Protein 2PWY (pdb70)

Sequence (501 aa):
GPLLLKDRKGRAYLVFPKEGGVFHHHKGSVPHEALLEAGPGGVVRTHLGEELSVHRPTLEEYLLHMKRSATPTYPKDASAMVTLLDLAPGMRVLEAGTGSGGLTLFLARAVGEKGLVESYEARPHHLAQAERNVRAFWQVENVRFHLGKLEEAELEEAAYDGVALDLMEPWKVLEKAALALKPDRFLVAYLPNITQVLELVRAAEAHPFRLERVLEVGWREWEVRLPVAHPRFQQVGHTAFLVALRRWKGSGPLLLKDRKGRAYLVFPKEGGVFHHHKGSVPHEALLEAGPGGVVRTHLGEELSVHRPTLEEYLLHMKRSATPTYPKDASAMVTLLDLAPGMRVLEAGTGSGGLTLFLARAVGEKGLVESYEARPHHLAQAERNVRAFWQVENVRFHLGKLEEAELEEAAYDGVALDLMEPWKVLEKAALALKPDRFLVAYLPNITQVLELVRAAEAHPFRLERVLEVGWREWEVRLPVAHPRFQQVGHTAFLVALRRWKG

B-factor: mean 16.47, std 7.73, range [6.62, 50.6]

Organism: Thermus thermophilus (strain ATCC BAA-163 / DSM 7039 / HB27) (NCBI:txid262724)

Radius of gyration: 23.24 Å; Cα contacts (8 Å, |Δi|>4): 1157; chains: 2; bounding box: 58×72×41 Å

InterPro domains:
  IPR014816 tRNA (1-methyladenosine) methyltransferase catalytic subunit Gcd14 [PIRSF017269] (9-252)
  IPR014816 tRNA (1-methyladenosine) methyltransferase catalytic subunit Gcd14 [PS51620] (1-252)
  IPR014816 tRNA (1-methyladenosine) methyltransferase catalytic subunit Gcd14 [PTHR12133] (18-230)
  IPR029063 S-adenosyl-L-methionine-dependent methyltransferase superfamily [G3DSA:3.40.50.150] (62-255)
  IPR029063 S-adenosyl-L-methionine-dependent methyltransferase superfamily [SSF53335] (7-251)
  IPR049470 tRNA (adenine(58)-N(1))-methyltransferase catalytic subunit TRM61, C-terminal [PF08704] (61-230)

GO terms:
  GO:0008033 tRNA processing (P, IDA)
  GO:0160107 tRNA (adenine(58)-N1)-methyltransferase activity (F, IDA)

Secondary structure (DSSP, 8-state):
--EEEE-TT--EEEE---TT-EE--TT--EEHHHHHHH-TT-EEE-STT-EEEEEPPPHHHHHHHS--SSPPPPHHHHHHHHHHTT--TT-EEEEE--TTSHHHHHHHHHH-TTSEEEEEES-HHHHHHHHHHHHHH-----EEEEES-GGG----TT-EEEEEEESS-GGGGHHHHHHHEEEEEEEEEEES-HHHHHHHHHHHTTTTEEEEEEEEEEEEEEEEETTEEEE-SS------EEEEEEE----/--EEEE-TTS-EEEE---TT-EEEETTEEEEHHHHHHH-TT-EEE-TT--EEEEEPPPHHHHHHHS--SSPPPPHHHHHHHHHHTT--TT-EEEEE--TTSHHHHHHHHHHTTTSEEEEEES-HHHHHHHHHHHHHH-----EEEEES-GGG----TT-EEEEEEESS-GGGGHHHHHHHEEEEEEEEEEES-HHHHHHHHHHGGGTTEEEEEEEEEEEEEEEEETTEEEE-SS------EEEEEEEPP-

Solvent-accessible surface area: 21588 Å² total; per-residue (Å²): 103,9,12,2,0,36,12,85,100,49,41,30,70,36,10,106,38,140,165,64,3,68,18,138,22,153,64,15,62,4,68,13,56,27,0,96,144,33,11,56,8,10,73,23,200,32,119,154,77,13,70,0,29,0,13,104,2,6,2,18,24,1,2,86,75,3,146,91,44,28,91,12,4,81,7,21,0,0,6,1,0,24,15,10,0,6,6,11,47,37,39,70,0,0,1,3,18,4,12,1,0,1,6,0,2,15,0,0,27,14,1,6,101,146,9,20,0,8,0,15,13,46,148,88,115,27,15,39,6,0,36,129,7,4,149,41,46,29,99,52,178,3,26,128,33,47,108,26,111,4,66,131,8,170,27,121,121,40,19,7,14,0,0,0,0,39,47,70,83,0,46,111,4,0,136,42,0,6,69,0,1,74,37,10,37,14,0,0,1,20,0,64,78,55,94,32,0,68,91,0,15,63,27,5,142,85,44,40,10,123,57,46,54,2,0,39,7,32,25,114,36,36,61,19,62,71,137,65,38,38,36,104,182,90,63,101,75,84,18,1,18,0,0,2,0,8,38,115,110,22,187,96,10,28,0,0,44,42,107,96,54,43,20,85,32,7,105,40,140,185,78,4,94,26,62,36,87,38,13,57,4,73,12,71,39,2,116,91,17,26,80,12,1,94,18,74,9,188,132,60,32,114,6,27,3,10,69,10,8,4,20,23,0,0,68,69,4,149,101,44,36,86,12,3,71,6,22,0,0,6,1,0,25,13,6,0,0,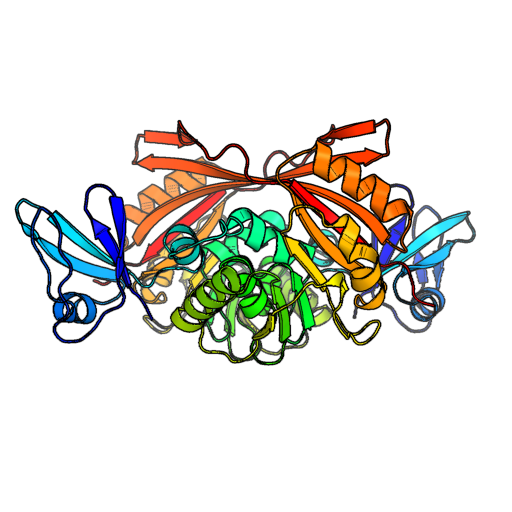4,11,46,41,15,53,0,0,1,3,19,5,12,2,0,1,7,0,2,14,0,0,31,13,0,6,80,143,10,19,0,5,0,21,13,51,147,88,74,28,14,44,12,0,40,139,8,4,153,39,43,27,107,50,109,4,21,135,35,55,112,25,109,4,64,128,5,166,22,102,127,45,23,3,16,0,0,0,0,39,48,70,78,0,47,119,3,0,69,50,0,7,72,0,1,76,55,1,8,8,0,0,0,20,0,62,80,53,96,27,0,55,87,0,13,46,31,6,136,88,44,34,10,136,43,30,48,2,0,39,9,32,27,116,35,37,65,15,62,94,83,72,39,43,33,104,190,88,63,100,78,84,18,1,18,0,0,1,0,5,42,118,41,114

Foldseek 3Di:
DWKWKAKPVGDIDIGDADQVDWADDDQDIDHSVVLVVLPAQGWDDGHDRMIIHIHDDDLQRLLVHADFDARDDHPLVLVVQLVLQVAAAQFEEEEPACGQVSSVQSNDVRHDLNYAYEHEHADVVRQVNNVVSCVSNDPRPRYDYYHRDLLPDDAAFQRGSEYEYEDAQCLSNQVVVLRHHHAFGKYKYWAQDVVNVVVNVVSCVVDQKAWDDKDFGDDFDWDDDPVDIDGDPDDPPGDTIMTMIGGHDDD/DWKWKAWPVRDIAIGDADVQDWDQDPQAIDHSVCLVVQDAQGWDAGPSGIIIGMHDDDLQRLLVHADFDANDDHPLVLVVLCVLQVAAAQFEEEEPACGQVSSVQSNDVRHDLNYAYEHEHADPVRQVNNVVSCVSNDVRPRYDYDHRDLLPDDAAFQRGSEYEYEDAACLSNQVVCLRHHHAFGKYKYWAQDVVNVVVSVVSCVVGQWDWDDKDFGDDFDWDDDPVGTGTDPDDDPGDTIMTMIGGHDD

Structure (mmCIF, N/CA/C/O backbone):
data_2PWY
#
_entry.id   2PWY
#
_cell.length_a   90.440
_cell.length_b   96.795
_cell.length_c   140.584
_cell.angle_alpha   90.000
_cell.angle_beta   90.000
_cell.angle_gamma   90.000
#
_symmetry.space_group_name_H-M   'C 2 2 21'
#
loop_
_entity.id
_entity.type
_entity.pdbx_description
1 polymer 'tRNA (adenine-N(1)-)-methyltransferase'
2 non-polymer 'SULFATE ION'
3 non-polymer S-ADENOSYL-L-HOMOCYSTEINE
4 water water
#
loop_
_atom_site.group_PDB
_atom_site.id
_atom_site.type_symbol
_atom_site.label_atom_id
_atom_site.label_alt_id
_atom_site.label_comp_id
_atom_site.label_asym_id
_atom_site.label_entity_id
_atom_site.label_seq_id
_atom_site.pdbx_PDB_ins_code
_atom_site.Cartn_x
_atom_site.Cartn_y
_atom_site.Cartn_z
_atom_site.occupancy
_atom_site.B_iso_or_equiv
_atom_site.auth_seq_id
_atom_site.auth_comp_id
_atom_site.auth_asym_id
_atom_site.auth_atom_id
_atom_site.pdbx_PDB_model_num
ATOM 1 N N . GLY A 1 8 ? -6.195 48.102 -3.366 1.00 24.13 5 GLY A N 1
ATOM 2 C CA . GLY A 1 8 ? -6.315 47.419 -4.695 1.00 23.40 5 GLY A CA 1
ATOM 3 C C . GLY A 1 8 ? -6.728 48.372 -5.807 1.00 22.69 5 GLY A C 1
ATOM 4 O O . GLY A 1 8 ? -7.757 49.031 -5.695 1.00 23.21 5 GLY A O 1
ATOM 5 N N . PRO A 1 9 ? -5.939 48.438 -6.899 1.00 21.93 6 PRO A N 1
ATOM 6 C CA . PRO A 1 9 ? -6.246 49.419 -7.942 1.00 20.78 6 PRO A CA 1
ATOM 7 C C . PRO A 1 9 ? -7.490 49.038 -8.732 1.00 19.37 6 PRO A C 1
ATOM 8 O O . PRO A 1 9 ? -7.975 47.905 -8.629 1.00 19.70 6 PRO A O 1
ATOM 12 N N . LEU A 1 10 ? -8.024 49.990 -9.487 1.00 17.34 7 LEU A N 1
ATOM 13 C CA . LEU A 1 10 ? -9.132 49.712 -10.380 1.00 15.62 7 LEU A CA 1
ATOM 14 C C . LEU A 1 10 ? -8.652 49.783 -11.816 1.00 15.23 7 LEU A C 1
ATOM 15 O O . LEU A 1 10 ? -7.658 50.434 -12.107 1.00 15.53 7 LEU A O 1
ATOM 20 N N . LEU A 1 11 ? -9.352 49.095 -12.709 1.00 14.44 8 LEU A N 1
ATOM 21 C CA . LEU A 1 11 ? -9.127 49.252 -14.137 1.00 14.28 8 LEU A CA 1
ATOM 22 C C . LEU A 1 11 ? -10.419 49.779 -14.738 1.00 14.49 8 LEU A C 1
ATOM 23 O O . LEU A 1 11 ? -11.485 49.184 -14.559 1.00 14.35 8 LEU A O 1
ATOM 28 N N . LEU A 1 12 ? -10.309 50.909 -15.421 1.00 14.46 9 LEU A N 1
ATOM 29 C CA . LEU A 1 12 ? -11.436 51.527 -16.097 1.00 14.63 9 LEU A CA 1
ATOM 30 C C . LEU A 1 12 ? -11.320 51.257 -17.589 1.00 15.25 9 LEU A C 1
ATOM 31 O O . LEU A 1 12 ? -10.217 51.284 -18.145 1.00 15.16 9 LEU A O 1
ATOM 36 N N . LYS A 1 13 ? -12.453 50.972 -18.226 1.00 15.48 10 LYS A N 1
ATOM 37 C CA . LYS A 1 13 ? -12.517 50.869 -19.685 1.00 16.58 10 LYS A CA 1
ATOM 38 C C . LYS A 1 13 ? -13.597 51.800 -20.225 1.00 16.11 10 LYS A C 1
ATOM 39 O O . LYS A 1 13 ? -14.723 51.856 -19.687 1.00 15.42 10 LYS A O 1
ATOM 45 N N . ASP A 1 14 ? -13.261 52.535 -21.282 1.00 16.26 11 ASP A N 1
ATOM 46 C CA . ASP A 1 14 ? -14.238 53.402 -21.934 1.00 17.03 11 ASP A CA 1
ATOM 47 C C . ASP A 1 14 ? -14.910 52.665 -23.097 1.00 17.79 11 ASP A C 1
ATOM 48 O O . ASP A 1 14 ? -14.600 51.494 -23.347 1.00 17.10 11 ASP A O 1
ATOM 53 N N . ARG A 1 15 ? -15.837 53.329 -23.791 1.00 18.07 12 ARG A N 1
ATOM 54 C CA . ARG A 1 15 ? -16.595 52.682 -24.864 1.00 19.62 12 ARG A CA 1
ATOM 55 C C . ARG A 1 15 ? -15.725 52.265 -26.059 1.00 20.22 12 ARG A C 1
ATOM 56 O O . ARG A 1 15 ? -16.062 51.322 -26.771 1.00 21.22 12 ARG A O 1
ATOM 58 N N . LYS A 1 16 ? -14.614 52.967 -26.267 1.00 21.07 13 LYS A N 1
ATOM 59 C CA . LYS A 1 16 ? -13.666 52.631 -27.338 1.00 21.60 13 LYS A CA 1
ATOM 60 C C . LYS A 1 16 ? -12.763 51.452 -26.961 1.00 21.95 13 LYS A C 1
ATOM 61 O O . LYS A 1 16 ? -11.998 50.959 -27.797 1.00 22.36 13 LYS A O 1
ATOM 63 N N . GLY A 1 17 ? -12.857 51.012 -25.704 1.00 21.76 14 GLY A N 1
ATOM 64 C CA . GLY A 1 17 ? -12.081 49.881 -25.187 1.00 21.45 14 GLY A CA 1
ATOM 65 C C . GLY A 1 17 ? -10.719 50.218 -24.604 1.00 21.06 14 GLY A C 1
ATOM 66 O O . GLY A 1 17 ? -9.951 49.312 -24.257 1.00 21.82 14 GLY A O 1
ATOM 67 N N . ARG A 1 18 ? -10.403 51.508 -24.505 1.00 20.52 15 ARG A N 1
ATOM 68 C CA . ARG A 1 18 ? -9.164 51.946 -23.865 1.00 19.90 15 ARG A CA 1
ATOM 69 C C . ARG A 1 18 ? -9.203 51.617 -22.369 1.00 19.74 15 ARG A C 1
ATOM 70 O O . ARG A 1 18 ? -10.226 51.815 -21.715 1.00 19.33 15 ARG A O 1
ATOM 72 N N . ALA A 1 19 ? -8.091 51.112 -21.841 1.00 19.35 16 ALA A N 1
ATOM 73 C CA . ALA A 1 19 ? -8.004 50.714 -20.430 1.00 18.88 16 ALA A CA 1
ATOM 74 C C . ALA A 1 19 ? -7.079 51.628 -19.632 1.00 19.19 16 ALA A C 1
ATOM 75 O O . ALA A 1 19 ? -6.044 52.074 -20.132 1.00 19.53 16 ALA A O 1
ATOM 77 N N . TYR A 1 20 ? -7.466 51.899 -18.389 1.00 18.52 17 TYR A N 1
ATOM 78 C CA . TYR A 1 20 ? -6.732 52.809 -17.519 1.00 18.44 17 TYR A CA 1
ATOM 79 C C . TYR A 1 20 ? -6.650 52.229 -16.125 1.00 17.76 17 TYR A C 1
ATOM 80 O O . TYR A 1 20 ? -7.669 51.865 -15.539 1.00 17.30 17 TYR A O 1
ATOM 89 N N . LEU A 1 21 ? -5.435 52.170 -15.593 1.00 17.02 18 LEU A N 1
ATOM 90 C CA . LEU A 1 21 ? -5.214 51.692 -14.245 1.00 16.98 18 LEU A CA 1
ATOM 91 C C . LEU A 1 21 ? -5.255 52.890 -13.308 1.00 16.91 18 LEU A C 1
ATOM 92 O O . LEU A 1 21 ? -4.543 53.883 -13.506 1.00 17.42 18 LEU A O 1
ATOM 97 N N . VAL A 1 22 ? -6.118 52.807 -12.306 1.00 16.71 19 VAL A N 1
ATOM 98 C CA . VAL A 1 22 ? -6.342 53.916 -11.384 1.00 16.67 19 VAL A CA 1
ATOM 99 C C . VAL A 1 22 ? -6.130 53.426 -9.958 1.00 17.11 19 VAL A C 1
ATOM 100 O O . VAL A 1 22 ? -6.634 52.371 -9.568 1.00 17.56 19 VAL A O 1
ATOM 104 N N . PHE A 1 23 ? -5.340 54.181 -9.203 1.00 17.82 20 PHE A N 1
ATOM 105 C CA . PHE A 1 23 ? -5.105 53.902 -7.796 1.00 18.37 20 PHE A CA 1
ATOM 106 C C . PHE A 1 23 ? -5.921 54.939 -7.020 1.00 18.69 20 PHE A C 1
ATOM 107 O O . PHE A 1 23 ? -5.492 56.086 -6.864 1.00 18.58 20 PHE A O 1
ATOM 115 N N . PRO A 1 24 ? -7.125 54.549 -6.573 1.00 18.86 21 PRO A N 1
ATOM 116 C CA . PRO A 1 24 ? -8.072 55.536 -6.037 1.00 19.35 21 PRO A CA 1
ATOM 117 C C . PRO A 1 24 ? -7.561 56.211 -4.774 1.00 19.29 21 PRO A C 1
ATOM 118 O O . PRO A 1 24 ? -6.872 55.588 -3.965 1.00 19.19 21 PRO A O 1
ATOM 122 N N . LYS A 1 25 ? -7.888 57.489 -4.628 1.00 19.21 22 LYS A N 1
ATOM 123 C CA . LYS A 1 25 ? -7.569 58.243 -3.421 1.00 19.45 22 LYS A CA 1
ATOM 124 C C . LYS A 1 25 ? -8.682 59.263 -3.204 1.00 18.43 22 LYS A C 1
ATOM 125 O O . LYS A 1 25 ? -9.257 59.771 -4.163 1.00 17.87 22 LYS A O 1
ATOM 131 N N . GLU A 1 26 ? -9.020 59.531 -1.950 1.00 18.54 23 GLU A N 1
ATOM 132 C CA . GLU A 1 26 ? -10.043 60.530 -1.679 1.00 17.75 23 GLU A CA 1
ATOM 133 C C . GLU A 1 26 ? -9.576 61.895 -2.170 1.00 17.45 23 GLU A C 1
ATOM 134 O O . GLU A 1 26 ? -8.438 62.302 -1.925 1.00 17.07 23 GLU A O 1
ATOM 140 N N . GLY A 1 27 ? -10.465 62.579 -2.883 1.00 17.95 24 GLY A N 1
ATOM 141 C CA . GLY A 1 27 ? -10.142 63.850 -3.503 1.00 17.40 24 GLY A CA 1
ATOM 142 C C . GLY A 1 27 ? -9.492 63.675 -4.864 1.00 17.25 24 GLY A C 1
ATOM 143 O O . GLY A 1 27 ? -9.251 64.657 -5.569 1.00 16.93 24 GLY A O 1
ATOM 144 N N . GLY A 1 28 ? -9.205 62.424 -5.227 1.00 17.20 25 GLY A N 1
ATOM 145 C CA . GLY A 1 28 ? -8.629 62.102 -6.532 1.00 16.88 25 GLY A CA 1
ATOM 146 C C . GLY A 1 28 ? -9.642 62.250 -7.652 1.00 17.09 25 GLY A C 1
ATOM 147 O O . GLY A 1 28 ? -10.845 62.085 -7.443 1.00 16.45 25 GLY A O 1
ATOM 148 N N . VAL A 1 29 ? -9.148 62.564 -8.845 1.00 16.93 26 VAL A N 1
ATOM 149 C CA . VAL A 1 29 ? -9.999 62.738 -10.017 1.00 17.38 26 VAL A CA 1
ATOM 150 C C . VAL A 1 29 ? -9.381 62.021 -11.213 1.00 17.47 26 VAL A C 1
ATOM 151 O O . VAL A 1 29 ? -8.193 62.195 -11.512 1.00 18.03 26 VAL A O 1
ATOM 155 N N . PHE A 1 30 ? -10.191 61.207 -11.884 1.00 17.74 27 PHE A N 1
ATOM 156 C CA . PHE A 1 30 ? -9.787 60.563 -13.125 1.00 18.26 27 PHE A CA 1
ATOM 157 C C . PHE A 1 30 ? -10.147 61.491 -14.264 1.00 18.95 27 PHE A C 1
ATOM 158 O O . PHE A 1 30 ? -11.307 61.865 -14.415 1.00 18.60 27 PHE A O 1
ATOM 166 N N . HIS A 1 31 ? -9.152 61.868 -15.061 1.00 20.02 28 HIS A N 1
ATOM 167 C CA . HIS A 1 31 ? -9.374 62.776 -16.180 1.00 21.14 28 HIS A CA 1
ATOM 168 C C . HIS A 1 31 ? -9.560 61.992 -17.462 1.00 21.35 28 HIS A C 1
ATOM 169 O O . HIS A 1 31 ? -8.851 61.014 -17.713 1.00 21.46 28 HIS A O 1
ATOM 176 N N . HIS A 1 32 ? -10.532 62.419 -18.264 1.00 21.84 29 HIS A N 1
ATOM 177 C CA . HIS A 1 32 ? -10.895 61.713 -19.488 1.00 22.34 29 HIS A CA 1
ATOM 178 C C . HIS A 1 32 ? -11.614 62.682 -20.414 1.00 22.81 29 HIS A C 1
ATOM 179 O O . HIS A 1 32 ? -12.349 63.554 -19.940 1.00 22.53 29 HIS A O 1
ATOM 186 N N . HIS A 1 33 ? -11.417 62.518 -21.722 1.00 23.28 30 HIS A N 1
ATOM 187 C CA . HIS A 1 33 ? -11.888 63.511 -22.701 1.00 24.33 30 HIS A CA 1
ATOM 188 C C . HIS A 1 33 ? -13.408 63.757 -22.732 1.00 24.07 30 HIS A C 1
ATOM 189 O O . HIS A 1 33 ? -13.859 64.860 -23.067 1.00 24.87 30 HIS A O 1
ATOM 196 N N . LYS A 1 34 ? -14.191 62.748 -22.372 1.00 23.33 31 LYS A N 1
ATOM 197 C CA . LYS A 1 34 ? -15.645 62.930 -22.315 1.00 22.12 31 LYS A CA 1
ATOM 198 C C . LYS A 1 34 ? -16.177 63.114 -20.891 1.00 20.88 31 LYS A C 1
ATOM 199 O O . LYS A 1 34 ? -17.355 62.889 -20.622 1.00 19.68 31 LYS A O 1
ATOM 205 N N . GLY A 1 35 ? -15.311 63.556 -19.985 1.00 20.08 32 GLY A N 1
ATOM 206 C CA . GLY A 1 35 ? -15.756 63.873 -18.636 1.00 19.57 32 GLY A CA 1
ATOM 207 C C . GLY A 1 35 ? -14.879 63.269 -17.563 1.00 19.33 32 GLY A C 1
ATOM 208 O O . GLY A 1 35 ? -14.633 62.052 -17.552 1.00 18.64 32 GLY A O 1
ATOM 209 N N . SER A 1 36 ? -14.397 64.132 -16.670 1.00 19.00 33 SER A N 1
ATOM 210 C CA . SER A 1 36 ? -13.634 63.697 -15.506 1.00 19.40 33 SER A CA 1
ATOM 211 C C . SER A 1 36 ? -14.562 63.143 -14.430 1.00 19.07 33 SER A C 1
ATOM 212 O O . SER A 1 36 ? -15.719 63.560 -14.316 1.00 19.28 33 SER A O 1
ATOM 215 N N . VAL A 1 37 ? -14.049 62.194 -13.649 1.00 18.30 34 VAL A N 1
ATOM 216 C CA . VAL A 1 37 ? -14.853 61.491 -12.655 1.00 17.79 34 VAL A CA 1
ATOM 217 C C . VAL A 1 37 ? -14.087 61.450 -11.336 1.00 17.42 34 VAL A C 1
ATOM 218 O O . VAL A 1 37 ? -12.942 60.998 -11.318 1.00 17.41 34 VAL A O 1
ATOM 222 N N . PRO A 1 38 ? -14.719 61.901 -10.228 1.00 17.08 35 PRO A N 1
ATOM 223 C CA . PRO A 1 38 ? -14.067 61.786 -8.919 1.00 16.30 35 PRO A CA 1
ATOM 224 C C . PRO A 1 38 ? -13.831 60.322 -8.580 1.00 15.58 35 PRO A C 1
ATOM 225 O O . PRO A 1 38 ? -14.662 59.463 -8.907 1.00 14.32 35 PRO A O 1
ATOM 229 N N . HIS A 1 39 ? -12.704 60.031 -7.930 1.00 14.88 36 HIS A N 1
ATOM 230 C CA . HIS A 1 39 ? -12.414 58.663 -7.520 1.00 15.16 36 HIS A CA 1
ATOM 231 C C . HIS A 1 39 ? -13.530 58.044 -6.680 1.00 14.97 36 HIS A C 1
ATOM 232 O O . HIS A 1 39 ? -13.802 56.849 -6.788 1.00 15.22 36 HIS A O 1
ATOM 239 N N . GLU A 1 40 ? -14.191 58.863 -5.866 1.00 15.02 37 GLU A N 1
ATOM 240 C CA . GLU A 1 40 ? -15.317 58.390 -5.059 1.00 15.64 37 GLU A CA 1
ATOM 241 C C . GLU A 1 40 ? -16.408 57.750 -5.920 1.00 15.02 37 GLU A C 1
ATOM 242 O O . GLU A 1 40 ? -17.001 56.745 -5.518 1.00 15.25 37 GLU A O 1
ATOM 248 N N . ALA A 1 41 ? -16.672 58.325 -7.091 1.00 14.63 38 ALA A N 1
ATOM 249 C CA . ALA A 1 41 ? -17.725 57.795 -7.976 1.00 14.67 38 ALA A CA 1
ATOM 250 C C . ALA A 1 41 ? -17.347 56.397 -8.453 1.00 14.48 38 ALA A C 1
ATOM 251 O O . ALA A 1 41 ? -18.210 55.527 -8.616 1.00 14.55 38 ALA A O 1
ATOM 253 N N . LEU A 1 42 ? -16.049 56.202 -8.684 1.00 14.27 39 LEU A N 1
ATOM 254 C CA . LEU A 1 42 ? -15.508 54.923 -9.143 1.00 15.01 39 LEU A CA 1
ATOM 255 C C . LEU A 1 42 ? -15.684 53.857 -8.086 1.00 15.65 39 LEU A C 1
ATOM 256 O O . LEU A 1 42 ? -16.134 52.748 -8.374 1.00 15.77 39 LEU A O 1
ATOM 261 N N . LEU A 1 43 ? -15.329 54.205 -6.856 1.00 16.36 40 LEU A N 1
ATOM 262 C CA . LEU A 1 43 ? -15.459 53.299 -5.729 1.00 17.15 40 LEU A CA 1
ATOM 263 C C . LEU A 1 43 ? -16.928 52.973 -5.464 1.00 17.18 40 LEU A C 1
ATOM 264 O O . LEU A 1 43 ? -17.284 51.828 -5.166 1.00 17.20 40 LEU A O 1
ATOM 269 N N . GLU A 1 44 ? -17.783 53.981 -5.602 1.00 17.00 41 GLU A N 1
ATOM 270 C CA . GLU A 1 44 ? -19.215 53.789 -5.422 1.00 17.52 41 GLU A CA 1
ATOM 271 C C . GLU A 1 44 ? -19.805 52.829 -6.458 1.00 16.83 41 GLU A C 1
ATOM 272 O O . GLU A 1 44 ? -20.608 51.958 -6.111 1.00 17.24 41 GLU A O 1
ATOM 278 N N . ALA A 1 45 ? -19.385 52.973 -7.716 1.00 15.73 42 ALA A N 1
ATOM 279 C CA . ALA A 1 45 ? -19.830 52.078 -8.785 1.00 15.01 42 ALA A CA 1
ATOM 280 C C . ALA A 1 45 ? -19.315 50.669 -8.491 1.00 14.32 42 ALA A C 1
ATOM 281 O O . ALA A 1 45 ? -20.064 49.681 -8.554 1.00 14.86 42 ALA A O 1
ATOM 283 N N . GLY A 1 46 ? -18.038 50.599 -8.128 1.00 14.08 43 GLY A N 1
ATOM 284 C CA . GLY A 1 46 ? -17.363 49.337 -7.813 1.00 13.04 43 GLY A CA 1
ATOM 285 C C . GLY A 1 46 ? -17.109 48.429 -9.008 1.00 12.44 43 GLY A C 1
ATOM 286 O O . GLY A 1 46 ? -17.630 48.659 -10.098 1.00 12.12 43 GLY A O 1
ATOM 287 N N . PRO A 1 47 ? -16.299 47.374 -8.807 1.00 12.17 44 PRO A N 1
ATOM 288 C CA . PRO A 1 47 ? -16.077 46.386 -9.867 1.00 11.72 44 PRO A CA 1
ATOM 289 C C . PRO A 1 47 ? -17.396 45.830 -10.395 1.00 11.67 44 PRO A C 1
ATOM 290 O O . PRO A 1 47 ? -18.251 45.374 -9.615 1.00 11.70 44 PRO A O 1
ATOM 294 N N . GLY A 1 48 ? -17.553 45.877 -11.714 1.00 11.06 45 GLY A N 1
ATOM 295 C CA . GLY A 1 48 ? -18.765 45.388 -12.355 1.00 10.58 45 GLY A CA 1
ATOM 296 C C . GLY A 1 48 ? -19.749 46.506 -12.631 1.00 10.80 45 GLY A C 1
ATOM 297 O O . GLY A 1 48 ? -20.719 46.314 -13.364 1.00 11.18 45 GLY A O 1
ATOM 298 N N . GLY A 1 49 ? -19.487 47.676 -12.045 1.00 10.91 46 GLY A N 1
ATOM 299 C CA . GLY A 1 49 ? -20.356 48.840 -12.197 1.00 11.37 46 GLY A CA 1
ATOM 300 C C . GLY A 1 49 ? -19.906 49.776 -13.300 1.00 12.16 46 GLY A C 1
ATOM 301 O O . GLY A 1 49 ? -18.915 49.505 -13.991 1.00 12.15 46 GLY A O 1
ATOM 302 N N . VAL A 1 50 ? -20.637 50.880 -13.471 1.00 12.27 47 VAL A N 1
ATOM 303 C CA . VAL A 1 50 ? -20.309 51.860 -14.509 1.00 13.75 47 VAL A CA 1
ATOM 304 C C . VAL A 1 50 ? -20.498 53.284 -13.999 1.00 13.89 47 VAL A C 1
ATOM 305 O O . VAL A 1 50 ? -21.258 53.518 -13.056 1.00 14.16 47 VAL A O 1
ATOM 309 N N . VAL A 1 51 ? -19.785 54.223 -14.615 1.00 14.23 48 VAL A N 1
ATOM 310 C CA . VAL A 1 51 ? -20.013 55.644 -14.400 1.00 14.30 48 VAL A CA 1
ATOM 311 C C . VAL A 1 51 ? -20.314 56.264 -15.763 1.00 14.90 48 VAL A C 1
ATOM 312 O O . VAL A 1 51 ? -19.473 56.231 -16.665 1.00 14.56 48 VAL A O 1
ATOM 316 N N . ARG A 1 52 ? -21.525 56.804 -15.915 1.00 15.07 49 ARG A N 1
ATOM 317 C CA . ARG A 1 52 ? -21.922 57.455 -17.165 1.00 16.11 49 ARG A CA 1
ATOM 318 C C . ARG A 1 52 ? -21.354 58.876 -17.213 1.00 16.10 49 ARG A C 1
ATOM 319 O O . ARG A 1 52 ? -21.504 59.650 -16.259 1.00 16.49 49 ARG A O 1
ATOM 327 N N . THR A 1 53 ? -20.703 59.225 -18.316 1.00 15.14 50 THR A N 1
ATOM 328 C CA . THR A 1 53 ? -20.222 60.601 -18.467 1.00 14.71 50 THR A CA 1
ATOM 329 C C . THR A 1 53 ? -20.915 61.287 -19.658 1.00 14.63 50 THR A C 1
ATOM 330 O O . THR A 1 53 ? -22.130 61.126 -19.829 1.00 14.50 50 THR A O 1
ATOM 334 N N . HIS A 1 54 ? -20.168 62.053 -20.456 1.00 14.09 51 HIS A N 1
ATOM 335 C CA . HIS A 1 54 ? -20.771 62.858 -21.531 1.00 14.60 51 HIS A CA 1
ATOM 336 C C . HIS A 1 54 ? -20.836 62.169 -22.882 1.00 15.38 51 HIS A C 1
ATOM 337 O O . HIS A 1 54 ? -20.048 61.257 -23.161 1.00 15.35 51 HIS A O 1
ATOM 344 N N . LEU A 1 55 ? -21.786 62.622 -23.702 1.00 16.04 52 LEU A N 1
ATOM 345 C CA . LEU A 1 55 ? -21.918 62.197 -25.102 1.00 16.69 52 LEU A CA 1
ATOM 346 C C . LEU A 1 55 ? -21.923 60.676 -25.291 1.00 17.43 52 LEU A C 1
ATOM 347 O O . LEU A 1 55 ? -21.223 60.142 -26.165 1.00 17.79 52 LEU A O 1
ATOM 352 N N . GLY A 1 56 ? -22.708 59.986 -24.461 1.00 17.36 53 GLY A N 1
ATOM 353 C CA . GLY A 1 56 ? -22.838 58.529 -24.530 1.00 18.11 53 GLY A CA 1
ATOM 354 C C . GLY A 1 56 ? -21.685 57.719 -23.953 1.00 18.17 53 GLY A C 1
ATOM 355 O O . GLY A 1 56 ? -21.730 56.478 -23.956 1.00 18.77 53 GLY A O 1
ATOM 356 N N . GLU A 1 57 ? -20.651 58.404 -23.461 1.00 18.12 54 GLU A N 1
ATOM 357 C CA . GLU A 1 57 ? -19.507 57.731 -22.848 1.00 18.02 54 GLU A CA 1
ATOM 358 C C . GLU A 1 57 ? -19.903 57.066 -21.535 1.00 18.15 54 GLU A C 1
ATOM 359 O O . GLU A 1 57 ? -20.775 57.546 -20.806 1.00 17.85 54 GLU A O 1
ATOM 365 N N . GLU A 1 58 ? -19.238 55.949 -21.254 1.00 18.42 55 GLU A N 1
ATOM 366 C CA . GLU A 1 58 ? -19.481 55.174 -20.067 1.00 18.84 55 GLU A CA 1
ATOM 367 C C . GLU A 1 58 ? -18.170 54.493 -19.705 1.00 18.28 55 GLU A C 1
ATOM 368 O O . GLU A 1 58 ? -17.551 53.824 -20.541 1.00 18.81 55 GLU A O 1
ATOM 374 N N . LEU A 1 59 ? -17.742 54.696 -18.466 1.00 17.50 56 LEU A N 1
ATOM 375 C CA . LEU A 1 59 ? -16.545 54.054 -17.948 1.00 16.69 56 LEU A CA 1
ATOM 376 C C . LEU A 1 59 ? -16.953 52.830 -17.148 1.00 16.37 56 LEU A C 1
ATOM 377 O O . LEU A 1 59 ? -17.640 52.949 -16.129 1.00 16.69 56 LEU A O 1
ATOM 382 N N . SER A 1 60 ? -16.532 51.652 -17.597 1.00 15.67 57 SER A N 1
ATOM 383 C CA . SER A 1 60 ? -16.836 50.448 -16.838 1.00 15.14 57 SER A CA 1
ATOM 384 C C . SER A 1 60 ? -15.733 50.284 -15.808 1.00 14.71 57 SER A C 1
ATOM 385 O O . SER A 1 60 ? -14.555 50.498 -16.111 1.00 14.41 57 SER A O 1
ATOM 388 N N . VAL A 1 61 ? -16.126 49.909 -14.599 1.00 13.14 58 VAL A N 1
ATOM 389 C CA . VAL A 1 61 ? -15.198 49.822 -13.483 1.00 13.43 58 VAL A CA 1
ATOM 390 C C . VAL A 1 61 ? -14.892 48.358 -13.177 1.00 12.78 58 VAL A C 1
ATOM 391 O O . VAL A 1 61 ? -15.807 47.522 -13.108 1.00 12.96 58 VAL A O 1
ATOM 395 N N . HIS A 1 62 ? -13.606 48.061 -12.995 1.00 12.98 59 HIS A N 1
ATOM 396 C CA . HIS A 1 62 ? -13.135 46.689 -12.815 1.00 12.44 59 HIS A CA 1
ATOM 397 C C . HIS A 1 62 ? -12.090 46.547 -11.710 1.00 11.81 59 HIS A C 1
ATOM 398 O O . HIS A 1 62 ? -11.303 47.466 -11.452 1.00 12.23 59 HIS A O 1
ATOM 405 N N . ARG A 1 63 ? -12.113 45.393 -11.057 1.00 11.33 60 ARG A N 1
ATOM 406 C CA . ARG A 1 63 ? -10.962 44.894 -10.329 1.00 10.64 60 ARG A CA 1
ATOM 407 C C . ARG A 1 63 ? -10.070 44.257 -11.400 1.00 10.00 60 ARG A C 1
ATOM 408 O O . ARG A 1 63 ? -10.497 43.296 -12.047 1.00 10.70 60 ARG A O 1
ATOM 416 N N . PRO A 1 64 ? -8.854 44.794 -11.618 1.00 9.33 61 PRO A N 1
ATOM 417 C CA . PRO A 1 64 ? -8.017 44.235 -12.695 1.00 8.87 61 PRO A CA 1
ATOM 418 C C . PRO A 1 64 ? -7.589 42.822 -12.342 1.00 8.55 61 PRO A C 1
ATOM 419 O O . PRO A 1 64 ? -7.224 42.559 -11.192 1.00 8.48 61 PRO A O 1
ATOM 423 N N . THR A 1 65 ? -7.692 41.919 -13.309 1.00 8.41 62 THR A N 1
ATOM 424 C CA . THR A 1 65 ? -7.089 40.607 -13.174 1.00 8.57 62 THR A CA 1
ATOM 425 C C . THR A 1 65 ? -5.563 40.768 -13.179 1.00 8.53 62 THR A C 1
ATOM 426 O O . THR A 1 65 ? -5.037 41.819 -13.582 1.00 8.58 62 THR A O 1
ATOM 430 N N . LEU A 1 66 ? -4.845 39.729 -12.748 1.00 8.34 63 LEU A N 1
ATOM 431 C CA . LEU A 1 66 ? -3.389 39.783 -12.781 1.00 8.53 63 LEU A CA 1
ATOM 432 C C . LEU A 1 66 ? -2.879 40.000 -14.219 1.00 8.54 63 LEU A C 1
ATOM 433 O O . LEU A 1 66 ? -1.934 40.757 -14.432 1.00 8.26 63 LEU A O 1
ATOM 438 N N . GLU A 1 67 ? -3.526 39.350 -15.195 1.00 8.54 64 GLU A N 1
ATOM 439 C CA . GLU A 1 67 ? -3.237 39.595 -16.607 1.00 9.71 64 GLU A CA 1
ATOM 440 C C . GLU A 1 67 ? -3.379 41.089 -16.947 1.00 9.73 64 GLU A C 1
ATOM 441 O O . GLU A 1 67 ? -2.463 41.692 -17.502 1.00 10.40 64 GLU A O 1
ATOM 447 N N . GLU A 1 68 ? -4.516 41.689 -16.595 1.00 9.63 65 GLU A N 1
ATOM 448 C CA . GLU A 1 68 ? -4.759 43.115 -16.889 1.00 9.79 65 GLU A CA 1
ATOM 449 C C . GLU A 1 68 ? -3.737 44.012 -16.205 1.00 10.12 65 GLU A C 1
ATOM 450 O O . GLU A 1 68 ? -3.243 44.971 -16.798 1.00 9.87 65 GLU A O 1
ATOM 456 N N . TYR A 1 69 ? -3.421 43.683 -14.959 1.00 10.27 66 TYR A N 1
ATOM 457 C CA . TYR A 1 69 ? -2.440 44.427 -14.193 1.00 11.40 66 TYR A CA 1
ATOM 458 C C . TYR A 1 69 ? -1.050 44.407 -14.847 1.00 11.70 66 TYR A C 1
ATOM 459 O O . TYR A 1 69 ? -0.444 45.468 -15.028 1.00 12.19 66 TYR A O 1
ATOM 468 N N . LEU A 1 70 ? -0.535 43.219 -15.180 1.00 11.86 67 LEU A N 1
ATOM 469 C CA . LEU A 1 70 ? 0.766 43.140 -15.858 1.00 12.43 67 LEU A CA 1
ATOM 470 C C . LEU A 1 70 ? 0.826 43.973 -17.126 1.00 13.05 67 LEU A C 1
ATOM 471 O O . LEU A 1 70 ? 1.849 44.588 -17.420 1.00 13.38 67 LEU A O 1
ATOM 476 N N . LEU A 1 71 ? -0.272 43.982 -17.878 1.00 13.47 68 LEU A N 1
ATOM 477 C CA . LEU A 1 71 ? -0.301 44.641 -19.174 1.00 14.03 68 LEU A CA 1
ATOM 478 C C . LEU A 1 71 ? -0.364 46.165 -19.064 1.00 14.01 68 LEU A C 1
ATOM 479 O O . LEU A 1 71 ? 0.024 46.859 -20.002 1.00 14.91 68 LEU A O 1
ATOM 484 N N . HIS A 1 72 ? -0.827 46.675 -17.921 1.00 13.93 69 HIS A N 1
ATOM 485 C CA . HIS A 1 72 ? -1.052 48.120 -17.741 1.00 13.92 69 HIS A CA 1
ATOM 486 C C . HIS A 1 72 ? -0.195 48.788 -16.655 1.00 13.52 69 HIS A C 1
ATOM 487 O O . HIS A 1 72 ? -0.057 50.018 -16.639 1.00 13.23 69 HIS A O 1
ATOM 494 N N . MET A 1 73 ? 0.404 47.995 -15.764 1.00 12.90 70 MET A N 1
ATOM 495 C CA . MET A 1 73 ? 1.245 48.553 -14.701 1.00 13.11 70 MET A CA 1
ATOM 496 C C . MET A 1 73 ? 2.484 49.275 -15.251 1.00 13.91 70 MET A C 1
ATOM 497 O O . MET A 1 73 ? 2.985 48.944 -16.334 1.00 13.81 70 MET A O 1
ATOM 502 N N . LYS A 1 74 ? 2.950 50.264 -14.493 1.00 15.12 71 LYS A N 1
ATOM 503 C CA . LYS A 1 74 ? 4.186 50.991 -14.778 1.00 16.86 71 LYS A CA 1
ATOM 504 C C . LYS A 1 74 ? 5.314 49.973 -14.852 1.00 16.79 71 LYS A C 1
ATOM 505 O O . LYS A 1 74 ? 5.307 48.974 -14.120 1.00 17.09 71 LYS A O 1
ATOM 511 N N . ARG A 1 75 ? 6.269 50.204 -15.743 1.00 17.11 72 ARG A N 1
ATOM 512 C CA . ARG A 1 75 ? 7.424 49.317 -15.824 1.00 17.47 72 ARG A CA 1
ATOM 513 C C . ARG A 1 75 ? 8.705 50.045 -16.185 1.00 17.88 72 ARG A C 1
ATOM 514 O O . ARG A 1 75 ? 8.665 51.132 -16.767 1.00 18.04 72 ARG A O 1
ATOM 522 N N . SER A 1 76 ? 9.840 49.446 -15.839 1.00 18.05 73 SER A N 1
ATOM 523 C CA . SER A 1 76 ? 11.092 49.811 -16.495 1.00 18.81 73 SER A CA 1
ATOM 524 C C . SER A 1 76 ? 11.412 48.649 -17.427 1.00 18.50 73 SER A C 1
ATOM 525 O O . SER A 1 76 ? 11.192 48.741 -18.641 1.00 18.49 73 SER A O 1
ATOM 528 N N . ALA A 1 77 ? 11.864 47.536 -16.850 1.00 18.02 74 ALA A N 1
ATOM 529 C CA . ALA A 1 77 ? 12.000 46.287 -17.593 1.00 17.47 74 ALA A CA 1
ATOM 530 C C . ALA A 1 77 ? 10.627 45.775 -18.045 1.00 16.93 74 ALA A C 1
ATOM 531 O O . ALA A 1 77 ? 9.677 45.762 -17.269 1.00 16.16 74 ALA A O 1
ATOM 533 N N . THR A 1 78 ? 10.515 45.376 -19.309 1.00 16.73 75 THR A N 1
ATOM 534 C CA . THR A 1 78 ? 9.261 44.805 -19.797 1.00 16.56 75 THR A CA 1
ATOM 535 C C . THR A 1 78 ? 8.932 43.488 -19.055 1.00 16.09 75 THR A C 1
ATOM 536 O O . THR A 1 78 ? 9.772 42.576 -18.985 1.00 16.18 75 THR A O 1
ATOM 540 N N . PRO A 1 79 ? 7.716 43.395 -18.481 1.00 15.41 76 PRO A N 1
ATOM 541 C CA . PRO A 1 79 ? 7.405 42.170 -17.747 1.00 14.53 76 PRO A CA 1
ATOM 542 C C . PRO A 1 79 ? 7.175 40.990 -18.675 1.00 13.90 76 PRO A C 1
ATOM 543 O O . PRO A 1 79 ? 6.854 41.171 -19.853 1.00 12.98 76 PRO A O 1
ATOM 547 N N . THR A 1 80 ? 7.344 39.790 -18.128 1.00 13.43 77 THR A N 1
ATOM 548 C CA . THR A 1 80 ? 6.940 38.556 -18.792 1.00 13.20 77 THR A CA 1
ATOM 549 C C . THR A 1 80 ? 5.475 38.678 -19.216 1.00 13.50 77 THR A C 1
ATOM 550 O O . THR A 1 80 ? 4.641 39.151 -18.439 1.00 13.68 77 THR A O 1
ATOM 554 N N . TYR A 1 81 ? 5.146 38.269 -20.441 1.00 13.19 78 TYR A N 1
ATOM 555 C CA . TYR A 1 81 ? 3.743 38.320 -20.845 1.00 12.53 78 TYR A CA 1
ATOM 556 C C . TYR A 1 81 ? 2.919 37.302 -20.061 1.00 11.23 78 TYR A C 1
ATOM 557 O O . TYR A 1 81 ? 3.412 36.229 -19.728 1.00 10.37 78 TYR A O 1
ATOM 566 N N . PRO A 1 82 ? 1.656 37.640 -19.753 1.00 10.67 79 PRO A N 1
ATOM 567 C CA . PRO A 1 82 ? 0.771 36.727 -19.024 1.00 10.15 79 PRO A CA 1
ATOM 568 C C . PRO A 1 82 ? 0.682 35.296 -19.573 1.00 10.13 79 PRO A C 1
ATOM 569 O O . PRO A 1 82 ? 0.726 34.362 -18.796 1.00 9.19 79 PRO A O 1
ATOM 573 N N . LYS A 1 83 ? 0.599 35.107 -20.888 1.00 8.80 80 LYS A N 1
ATOM 574 C CA . LYS A 1 83 ? 0.507 33.745 -21.427 1.00 9.03 80 LYS A CA 1
ATOM 575 C C . LYS A 1 83 ? 1.743 32.917 -21.046 1.00 8.75 80 LYS A C 1
ATOM 576 O O . LYS A 1 83 ? 1.671 31.701 -20.806 1.00 9.62 80 LYS A O 1
ATOM 582 N N . ASP A 1 84 ? 2.886 33.591 -21.013 1.00 8.39 81 ASP A N 1
ATOM 583 C CA . ASP A 1 84 ? 4.156 32.931 -20.727 1.00 9.14 81 ASP A CA 1
ATOM 584 C C . ASP A 1 84 ? 4.345 32.693 -19.238 1.00 8.94 81 ASP A C 1
ATOM 585 O O . ASP A 1 84 ? 4.829 31.634 -18.842 1.00 9.11 81 ASP A O 1
ATOM 590 N N . ALA A 1 85 ? 3.967 33.668 -18.416 1.00 8.86 82 ALA A N 1
ATOM 591 C CA . ALA A 1 85 ? 4.096 33.535 -16.956 1.00 9.38 82 ALA A CA 1
ATOM 592 C C . ALA A 1 85 ? 3.189 32.402 -16.459 1.00 9.17 82 ALA A C 1
ATOM 593 O O . ALA A 1 85 ? 3.599 31.575 -15.643 1.00 9.49 82 ALA A O 1
ATOM 595 N N . SER A 1 86 ? 1.974 32.357 -16.993 1.00 9.40 83 SER A N 1
ATOM 596 C CA . SER A 1 86 ? 1.027 31.274 -16.741 1.00 10.62 83 SER A CA 1
ATOM 597 C C . SER A 1 86 ? 1.633 29.899 -17.065 1.00 10.09 83 SER A C 1
ATOM 598 O O . SER A 1 86 ? 1.579 28.966 -16.241 1.00 10.34 83 SER A O 1
ATOM 601 N N . ALA A 1 87 ? 2.216 29.768 -18.258 1.00 9.04 84 ALA A N 1
ATOM 602 C CA . ALA A 1 87 ? 2.855 28.516 -18.672 1.00 8.74 84 ALA A CA 1
ATOM 603 C C . ALA A 1 87 ? 4.058 28.182 -17.800 1.00 9.17 84 ALA A C 1
ATOM 604 O O . ALA A 1 87 ? 4.264 27.015 -17.443 1.00 9.18 84 ALA A O 1
ATOM 606 N N . MET A 1 88 ? 4.846 29.197 -17.447 1.00 8.64 85 MET A N 1
ATOM 607 C CA . MET A 1 88 ? 6.038 28.949 -16.622 1.00 8.78 85 MET A CA 1
ATOM 608 C C . MET A 1 88 ? 5.693 28.349 -15.266 1.00 9.17 85 MET A C 1
ATOM 609 O O . MET A 1 88 ? 6.382 27.449 -14.794 1.00 9.07 85 MET A O 1
ATOM 614 N N . VAL A 1 89 ? 4.614 28.826 -14.651 1.00 8.98 86 VAL A N 1
ATOM 615 C CA . VAL A 1 89 ? 4.190 28.278 -13.365 1.00 9.67 86 VAL A CA 1
ATOM 616 C C . VAL A 1 89 ? 3.828 26.795 -13.481 1.00 9.67 86 VAL A C 1
ATOM 617 O O . VAL A 1 89 ? 4.165 25.996 -12.600 1.00 10.63 86 VAL A O 1
ATOM 621 N N . THR A 1 90 ? 3.166 26.427 -14.576 1.00 9.19 87 THR A N 1
ATOM 622 C CA . THR A 1 90 ? 2.803 25.032 -14.813 1.00 8.96 87 THR A CA 1
ATOM 623 C C . THR A 1 90 ? 4.035 24.185 -15.141 1.00 8.88 87 THR A C 1
ATOM 624 O O . THR A 1 90 ? 4.181 23.067 -14.648 1.00 8.87 87 THR A O 1
ATOM 628 N N . LEU A 1 91 ? 4.921 24.711 -15.982 1.00 8.62 88 LEU A N 1
ATOM 629 C CA . LEU A 1 91 ? 6.144 23.979 -16.327 1.00 9.01 88 LEU A CA 1
ATOM 630 C C . LEU A 1 91 ? 7.067 23.782 -15.120 1.00 8.84 88 LEU A C 1
ATOM 631 O O . LEU A 1 91 ? 7.754 22.767 -15.016 1.00 9.62 88 LEU A O 1
ATOM 636 N N . LEU A 1 92 ? 7.066 24.757 -14.220 1.00 8.43 89 LEU A N 1
ATOM 637 C CA . LEU A 1 92 ? 7.787 24.678 -12.947 1.00 8.77 89 LEU A CA 1
ATOM 638 C C . LEU A 1 92 ? 7.080 23.789 -11.918 1.00 9.46 89 LEU A C 1
ATOM 639 O O . LEU A 1 92 ? 7.657 23.457 -10.865 1.00 9.77 89 LEU A O 1
ATOM 644 N N . ASP A 1 93 ? 5.851 23.396 -12.240 1.00 8.60 90 ASP A N 1
ATOM 645 C CA . ASP A 1 93 ? 5.044 22.512 -11.394 1.00 9.02 90 ASP A CA 1
ATOM 646 C C . ASP A 1 93 ? 4.948 23.058 -9.956 1.00 9.49 90 ASP A C 1
ATOM 647 O O . ASP A 1 93 ? 5.194 22.349 -8.980 1.00 9.90 90 ASP A O 1
ATOM 652 N N . LEU A 1 94 ? 4.609 24.341 -9.842 1.00 9.54 91 LEU A N 1
ATOM 653 C CA . LEU A 1 94 ? 4.552 24.997 -8.534 1.00 10.14 91 LEU A CA 1
ATOM 654 C C . LEU A 1 94 ? 3.225 24.763 -7.838 1.00 10.85 91 LEU A C 1
ATOM 655 O O . LEU A 1 94 ? 2.158 24.933 -8.437 1.00 12.24 91 LEU A O 1
ATOM 660 N N . ALA A 1 95 ? 3.314 24.384 -6.569 1.00 10.90 92 ALA A N 1
ATOM 661 C CA . ALA A 1 95 ? 2.160 24.116 -5.729 1.00 10.69 92 ALA A CA 1
ATOM 662 C C . ALA A 1 95 ? 2.320 24.912 -4.434 1.00 10.22 92 ALA A C 1
ATOM 663 O O . ALA A 1 95 ? 3.421 25.384 -4.130 1.00 9.77 92 ALA A O 1
ATOM 665 N N . PRO A 1 96 ? 1.219 25.094 -3.677 1.00 10.35 93 PRO A N 1
ATOM 666 C CA . PRO A 1 96 ? 1.342 25.844 -2.428 1.00 9.96 93 PRO A CA 1
ATOM 667 C C . PRO A 1 96 ? 2.418 25.291 -1.501 1.00 10.20 93 PRO A C 1
ATOM 668 O O . PRO A 1 96 ? 2.536 24.074 -1.340 1.00 10.34 93 PRO A O 1
ATOM 672 N N . GLY A 1 97 ? 3.178 26.198 -0.900 1.00 10.03 94 GLY A N 1
ATOM 673 C CA . GLY A 1 97 ? 4.180 25.834 0.096 1.00 10.41 94 GLY A CA 1
ATOM 674 C C . GLY A 1 97 ? 5.569 25.703 -0.483 1.00 10.93 94 GLY A C 1
ATOM 675 O O . GLY A 1 97 ? 6.554 25.595 0.266 1.00 11.76 94 GLY A O 1
ATOM 676 N N . MET A 1 98 ? 5.666 25.696 -1.815 1.00 10.20 95 MET A N 1
ATOM 677 C CA . MET A 1 98 ? 6.963 25.532 -2.465 1.00 10.32 95 MET A CA 1
ATOM 678 C C . MET A 1 98 ? 7.828 26.788 -2.381 1.00 9.94 95 MET A C 1
ATOM 679 O O . MET A 1 98 ? 7.319 27.884 -2.131 1.00 9.92 95 MET A O 1
ATOM 684 N N . ARG A 1 99 ? 9.124 26.606 -2.629 1.00 9.71 96 ARG A N 1
ATOM 685 C CA . ARG A 1 99 ? 10.100 27.694 -2.595 1.00 9.55 96 ARG A CA 1
ATOM 686 C C . ARG A 1 99 ? 10.697 27.814 -3.991 1.00 9.62 96 ARG A C 1
ATOM 687 O O . ARG A 1 99 ? 11.279 26.855 -4.502 1.00 10.48 96 ARG A O 1
ATOM 695 N N . VAL A 1 100 ? 10.524 28.980 -4.605 1.00 9.05 97 VAL A N 1
ATOM 696 C CA . VAL A 1 100 ? 10.973 29.187 -5.979 1.00 8.46 97 VAL A CA 1
ATOM 697 C C . VAL A 1 100 ? 11.987 30.324 -6.059 1.00 8.62 97 VAL A C 1
ATOM 698 O O . VAL A 1 100 ? 11.792 31.383 -5.466 1.00 8.05 97 VAL A O 1
ATOM 702 N N . LEU A 1 101 ? 13.062 30.075 -6.801 1.00 8.43 98 LEU A N 1
ATOM 703 C CA . LEU A 1 101 ? 14.112 31.064 -7.018 1.00 8.80 98 LEU A CA 1
ATOM 704 C C . LEU A 1 101 ? 13.819 31.799 -8.322 1.00 9.27 98 LEU A C 1
ATOM 705 O O . LEU A 1 101 ? 13.495 31.167 -9.334 1.00 10.45 98 LEU A O 1
ATOM 710 N N . GLU A 1 102 ? 13.952 33.125 -8.298 1.00 9.13 99 GLU A N 1
ATOM 711 C CA . GLU A 1 102 ? 13.693 33.937 -9.481 1.00 8.43 99 GLU A CA 1
ATOM 712 C C . GLU A 1 102 ? 14.787 34.954 -9.749 1.00 8.46 99 GLU A C 1
ATOM 713 O O . GLU A 1 102 ? 15.259 35.618 -8.829 1.00 8.36 99 GLU A O 1
ATOM 719 N N . ALA A 1 103 ? 15.167 35.090 -11.016 1.00 8.80 100 ALA A N 1
ATOM 720 C CA . ALA A 1 103 ? 15.937 36.263 -11.464 1.00 9.11 100 ALA A CA 1
ATOM 721 C C . ALA A 1 103 ? 15.667 36.506 -12.957 1.00 9.62 100 ALA A C 1
ATOM 722 O O . ALA A 1 103 ? 15.468 35.543 -13.696 1.00 10.02 100 ALA A O 1
ATOM 724 N N . GLY A 1 104 ? 15.613 37.770 -13.406 1.00 10.15 101 GLY A N 1
ATOM 725 C CA . GLY A 1 104 ? 15.649 38.955 -12.534 1.00 9.96 101 GLY A CA 1
ATOM 726 C C . GLY A 1 104 ? 14.245 39.432 -12.185 1.00 9.73 101 GL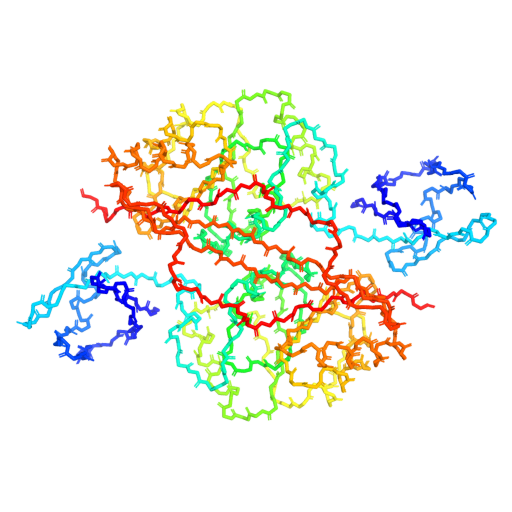Y A C 1
ATOM 727 O O . GLY A 1 104 ? 13.315 39.244 -12.975 1.00 9.90 101 GLY A O 1
ATOM 728 N N . THR A 1 105 ? 14.075 40.035 -11.005 1.00 9.43 102 THR A N 1
ATOM 729 C CA . THR A 1 105 ? 12.752 40.535 -10.593 1.00 9.79 102 THR A CA 1
ATOM 730 C C . THR A 1 105 ? 12.115 41.402 -11.685 1.00 9.70 102 THR A C 1
ATOM 731 O O . THR A 1 105 ? 10.913 41.292 -11.956 1.00 9.46 102 THR A O 1
ATOM 735 N N . GLY A 1 106 ? 12.929 42.253 -12.314 1.00 9.71 103 GLY A N 1
ATOM 736 C CA . GLY A 1 106 ? 12.480 43.083 -13.427 1.00 10.47 103 GLY A CA 1
ATOM 737 C C . GLY A 1 106 ? 11.478 44.122 -12.973 1.00 10.85 103 GLY A C 1
ATOM 738 O O . GLY A 1 106 ? 11.844 45.052 -12.256 1.00 11.85 103 GLY A O 1
ATOM 739 N N . SER A 1 107 ? 10.218 43.961 -13.402 1.00 10.73 104 SER A N 1
ATOM 740 C CA . SER A 1 107 ? 9.118 44.842 -12.978 1.00 11.18 104 SER A CA 1
ATOM 741 C C . SER A 1 107 ? 8.093 44.119 -12.102 1.00 10.15 104 SER A C 1
ATOM 742 O O . SER A 1 107 ? 7.050 44.672 -11.776 1.00 10.86 104 SER A O 1
ATOM 745 N N . GLY A 1 108 ? 8.408 42.876 -11.731 1.00 9.67 105 GLY A N 1
ATOM 746 C CA . GLY A 1 108 ? 7.572 42.106 -10.809 1.00 8.65 105 GLY A CA 1
ATOM 747 C C . GLY A 1 108 ? 6.391 41.366 -11.415 1.00 8.15 105 GLY A C 1
ATOM 748 O O . GLY A 1 108 ? 5.564 40.820 -10.683 1.00 8.30 105 GLY A O 1
ATOM 749 N N . GLY A 1 109 ? 6.315 41.312 -12.742 1.00 7.44 106 GLY A N 1
ATOM 750 C CA . GLY A 1 109 ? 5.188 40.635 -13.392 1.00 7.60 106 GLY A CA 1
ATOM 751 C C . GLY A 1 109 ? 5.209 39.144 -13.119 1.00 7.64 106 GLY A C 1
ATOM 752 O O . GLY A 1 109 ? 4.253 38.593 -12.572 1.00 7.69 106 GLY A O 1
ATOM 753 N N . LEU A 1 110 ? 6.302 38.487 -13.500 1.00 7.19 107 LEU A N 1
ATOM 754 C CA . LEU A 1 110 ? 6.449 37.053 -13.215 1.00 7.35 107 LEU A CA 1
ATOM 755 C C . LEU A 1 110 ? 6.429 36.807 -11.696 1.00 7.52 107 LEU A C 1
ATOM 756 O O . LEU A 1 110 ? 5.846 35.830 -11.227 1.00 6.62 107 LEU A O 1
ATOM 761 N N . THR A 1 111 ? 7.038 37.716 -10.931 1.00 7.70 108 THR A N 1
ATOM 762 C CA . THR A 1 111 ? 7.034 37.617 -9.468 1.00 7.97 108 THR A CA 1
ATOM 763 C C . THR A 1 111 ? 5.621 37.409 -8.923 1.00 7.80 108 THR A C 1
ATOM 764 O O . THR A 1 111 ? 5.402 36.555 -8.062 1.00 7.10 108 THR A O 1
ATOM 768 N N . LEU A 1 112 ? 4.665 38.181 -9.440 1.00 7.43 109 LEU A N 1
ATOM 769 C CA . LEU A 1 112 ? 3.282 38.062 -8.994 1.00 7.55 109 LEU A CA 1
ATOM 770 C C . LEU A 1 112 ? 2.674 36.693 -9.301 1.00 7.63 109 LEU A C 1
ATOM 771 O O . LEU A 1 112 ? 1.996 36.107 -8.446 1.00 7.49 109 LEU A O 1
ATOM 776 N N . PHE A 1 113 ? 2.944 36.171 -10.498 1.00 7.31 110 PHE A N 1
ATOM 777 C CA . PHE A 1 113 ? 2.470 34.835 -10.880 1.00 7.47 110 PHE A CA 1
ATOM 778 C C . PHE A 1 113 ? 3.068 33.770 -9.953 1.00 7.47 110 PHE A C 1
ATOM 779 O O . PHE A 1 113 ? 2.359 32.889 -9.434 1.00 8.08 110 PHE A O 1
ATOM 787 N N . LEU A 1 114 ? 4.373 33.872 -9.722 1.00 7.70 111 LEU A N 1
ATOM 788 C CA . LEU A 1 114 ? 5.078 32.943 -8.823 1.00 7.91 111 LEU A CA 1
ATOM 789 C C . LEU A 1 114 ? 4.526 32.995 -7.386 1.00 8.41 111 LEU A C 1
ATOM 790 O O . LEU A 1 114 ? 4.331 31.958 -6.728 1.00 7.94 111 LEU A O 1
ATOM 795 N N . ALA A 1 115 ? 4.256 34.210 -6.916 1.00 8.51 112 ALA A N 1
ATOM 796 C CA . ALA A 1 115 ? 3.773 34.438 -5.550 1.00 9.63 112 ALA A CA 1
ATOM 797 C C . ALA A 1 115 ? 2.373 33.856 -5.320 1.00 9.45 112 ALA A C 1
ATOM 798 O O . ALA A 1 115 ? 2.113 33.283 -4.275 1.00 9.58 112 ALA A O 1
ATOM 800 N N . ARG A 1 116 ? 1.480 33.988 -6.303 1.00 9.32 113 ARG A N 1
ATOM 801 C CA . ARG A 1 116 ? 0.175 33.311 -6.241 1.00 10.27 113 ARG A CA 1
ATOM 802 C C . ARG A 1 116 ? 0.322 31.814 -6.161 1.00 10.66 113 ARG A C 1
ATOM 803 O O . ARG A 1 116 ? -0.400 31.160 -5.394 1.00 10.59 113 ARG A O 1
ATOM 811 N N . ALA A 1 117 ? 1.220 31.265 -6.987 1.00 9.74 114 ALA A N 1
ATOM 812 C CA . ALA A 1 117 ? 1.385 29.820 -7.092 1.00 10.66 114 ALA A CA 1
ATOM 813 C C . ALA A 1 117 ? 1.879 29.167 -5.807 1.00 10.76 114 ALA A C 1
ATOM 814 O O . ALA A 1 117 ? 1.408 28.100 -5.441 1.00 11.24 114 ALA A O 1
ATOM 816 N N . VAL A 1 118 ? 2.799 29.812 -5.102 1.00 10.50 115 VAL A N 1
ATOM 817 C CA . VAL A 1 118 ? 3.379 29.169 -3.914 1.00 10.50 115 VAL A CA 1
ATOM 818 C C . VAL A 1 118 ? 2.633 29.555 -2.643 1.00 11.14 115 VAL A C 1
ATOM 819 O O . VAL A 1 118 ? 2.718 28.861 -1.631 1.00 11.07 115 VAL A O 1
ATOM 823 N N . GLY A 1 119 ? 1.915 30.679 -2.700 1.00 11.62 116 GLY A N 1
ATOM 824 C CA . GLY A 1 119 ? 1.037 31.112 -1.603 1.00 12.92 116 GLY A CA 1
ATOM 825 C C . GLY A 1 119 ? 1.720 31.517 -0.309 1.00 13.76 116 GLY A C 1
ATOM 826 O O . GLY A 1 119 ? 2.944 31.544 -0.221 1.00 13.69 116 GLY A O 1
ATOM 827 N N . GLU A 1 120 ? 0.915 31.820 0.710 1.00 14.89 117 GLU A N 1
ATOM 828 C CA . GLU A 1 120 ? 1.435 32.439 1.941 1.00 16.76 117 GLU A CA 1
ATOM 829 C C . GLU A 1 120 ? 2.438 31.600 2.723 1.00 15.91 117 GLU A C 1
ATOM 830 O O . GLU A 1 120 ? 3.239 32.133 3.499 1.00 16.52 117 GLU A O 1
ATOM 836 N N . LYS A 1 121 ? 2.386 30.285 2.539 1.00 15.08 118 LYS A N 1
ATOM 837 C CA . LYS A 1 121 ? 3.329 29.400 3.217 1.00 14.75 118 LYS A CA 1
ATOM 838 C C . LYS A 1 121 ? 4.528 29.063 2.341 1.00 13.67 118 LYS A C 1
ATOM 839 O O . LYS A 1 121 ? 5.488 28.435 2.797 1.00 13.91 118 LYS A O 1
ATOM 845 N N . GLY A 1 122 ? 4.476 29.510 1.090 1.00 12.76 119 GLY A N 1
ATOM 846 C CA . GLY A 1 122 ? 5.591 29.343 0.165 1.00 11.70 119 GLY A CA 1
ATOM 847 C C . GLY A 1 122 ? 6.536 30.531 0.179 1.00 11.35 119 GLY A C 1
ATOM 848 O O . GLY A 1 122 ? 6.436 31.421 1.041 1.00 11.79 119 GLY A O 1
ATOM 849 N N . LEU A 1 123 ? 7.462 30.547 -0.771 1.00 10.54 120 LEU A N 1
ATOM 850 C CA . LEU A 1 123 ? 8.445 31.615 -0.852 1.00 11.39 120 LEU A CA 1
ATOM 851 C C . LEU A 1 123 ? 8.873 31.843 -2.285 1.00 10.22 120 LEU A C 1
ATOM 852 O O . LEU A 1 123 ? 9.172 30.891 -3.009 1.00 10.79 120 LEU A O 1
ATOM 857 N N . VAL A 1 124 ? 8.905 33.113 -2.681 1.00 9.64 121 VAL A N 1
ATOM 858 C CA . VAL A 1 124 ? 9.561 33.526 -3.920 1.00 9.21 121 VAL A CA 1
ATOM 859 C C . VAL A 1 124 ? 10.837 34.263 -3.476 1.00 10.07 121 VAL A C 1
ATOM 860 O O . VAL A 1 124 ? 10.777 35.305 -2.824 1.00 10.26 121 VAL A O 1
ATOM 864 N N . GLU A 1 125 ? 11.990 33.680 -3.791 1.00 9.00 122 GLU A N 1
ATOM 865 C CA . GLU A 1 125 ? 13.283 34.272 -3.479 1.00 10.10 122 GLU A CA 1
ATOM 866 C C . GLU A 1 125 ? 13.751 34.953 -4.755 1.00 10.03 122 GLU A C 1
ATOM 867 O O . GLU A 1 125 ? 14.239 34.289 -5.662 1.00 8.93 122 GLU A O 1
ATOM 873 N N . SER A 1 126 ? 13.603 36.273 -4.830 1.00 9.97 123 SER A N 1
ATOM 874 C CA . SER A 1 126 ? 13.767 36.974 -6.095 1.00 10.29 123 SER A CA 1
ATOM 875 C C . SER A 1 126 ? 14.982 37.893 -6.105 1.00 10.93 123 SER A C 1
ATOM 876 O O . SER A 1 126 ? 15.191 38.658 -5.158 1.00 11.61 123 SER A O 1
ATOM 879 N N . TYR A 1 127 ? 15.778 37.820 -7.170 1.00 10.46 124 TYR A N 1
ATOM 880 C CA . TYR A 1 127 ? 17.017 38.619 -7.274 1.00 11.01 124 TYR A CA 1
ATOM 881 C C . TYR A 1 127 ? 16.945 39.597 -8.417 1.00 11.06 124 TYR A C 1
ATOM 882 O O . TYR A 1 127 ? 16.490 39.252 -9.505 1.00 11.50 124 TYR A O 1
ATOM 891 N N . GLU A 1 128 ? 17.416 40.818 -8.176 1.00 11.28 125 GLU A N 1
ATOM 892 C CA . GLU A 1 128 ? 17.473 41.832 -9.224 1.00 11.41 125 GLU A CA 1
ATOM 893 C C . GLU A 1 128 ? 18.737 42.674 -9.066 1.00 11.75 125 GLU A C 1
ATOM 894 O O . GLU A 1 128 ? 18.961 43.242 -8.003 1.00 11.54 125 GLU A O 1
ATOM 900 N N . ALA A 1 129 ? 19.535 42.752 -10.135 1.00 11.85 126 ALA A N 1
ATOM 901 C CA . ALA A 1 129 ? 20.835 43.454 -10.123 1.00 13.08 126 ALA A CA 1
ATOM 902 C C . ALA A 1 129 ? 20.721 44.974 -10.151 1.00 13.93 126 ALA A C 1
ATOM 903 O O . ALA A 1 129 ? 21.602 45.679 -9.640 1.00 14.33 126 ALA A O 1
ATOM 905 N N . ARG A 1 130 ? 19.653 45.479 -10.758 1.00 14.63 127 ARG A N 1
ATOM 906 C CA . ARG A 1 130 ? 19.519 46.920 -10.987 1.00 15.57 127 ARG A CA 1
ATOM 907 C C . ARG A 1 130 ? 18.570 47.576 -9.979 1.00 15.97 127 ARG A C 1
ATOM 908 O O . ARG A 1 130 ? 17.385 47.243 -9.942 1.00 15.03 127 ARG A O 1
ATOM 916 N N . PRO A 1 131 ? 19.088 48.517 -9.157 1.00 16.12 128 PRO A N 1
ATOM 917 C CA . PRO A 1 131 ? 18.295 49.102 -8.061 1.00 16.31 128 PRO A CA 1
ATOM 918 C C . PRO A 1 131 ? 17.007 49.801 -8.502 1.00 16.26 128 PRO A C 1
ATOM 919 O O . PRO A 1 131 ? 15.980 49.674 -7.827 1.00 16.36 128 PRO A O 1
ATOM 923 N N . HIS A 1 132 ? 17.045 50.532 -9.611 1.00 16.29 129 HIS A N 1
ATOM 924 C CA . HIS A 1 132 ? 15.842 51.235 -10.044 1.00 16.82 129 HIS A CA 1
ATOM 925 C C . HIS A 1 132 ? 14.782 50.231 -10.505 1.00 16.21 129 HIS A C 1
ATOM 926 O O . HIS A 1 132 ? 13.589 50.402 -10.222 1.00 16.45 129 HIS A O 1
ATOM 933 N N . HIS A 1 133 ? 15.229 49.183 -11.195 1.00 15.45 130 HIS A N 1
ATOM 934 C CA . HIS A 1 133 ? 14.340 48.099 -11.594 1.00 14.72 130 HIS A CA 1
ATOM 935 C C . HIS A 1 133 ? 13.696 47.469 -10.360 1.00 14.11 130 HIS A C 1
ATOM 936 O O . HIS A 1 133 ? 12.476 47.301 -10.307 1.00 13.23 130 HIS A O 1
ATOM 943 N N . LEU A 1 134 ? 14.514 47.138 -9.366 1.00 13.84 131 LEU A N 1
ATOM 944 C CA . LEU A 1 134 ? 14.011 46.508 -8.147 1.00 13.73 131 LEU A CA 1
ATOM 945 C C . LEU A 1 134 ? 13.005 47.390 -7.400 1.00 13.73 131 LEU A C 1
ATOM 946 O O . LEU A 1 134 ? 11.965 46.911 -6.967 1.00 13.60 131 LEU A O 1
ATOM 951 N N . ALA A 1 135 ? 13.303 48.683 -7.274 1.00 13.66 132 ALA A N 1
ATOM 952 C CA . ALA A 1 135 ? 12.366 49.603 -6.631 1.00 13.58 132 ALA A CA 1
ATOM 953 C C . ALA A 1 135 ? 10.989 49.609 -7.306 1.00 13.54 132 ALA A C 1
ATOM 954 O O . ALA A 1 135 ? 9.968 49.524 -6.618 1.00 13.46 132 ALA A O 1
ATOM 956 N N . GLN A 1 136 ? 10.961 49.670 -8.641 1.00 13.33 133 GLN A N 1
ATOM 957 C CA . GLN A 1 136 ? 9.693 49.653 -9.383 1.00 13.73 133 GLN A CA 1
ATOM 958 C C . GLN A 1 136 ? 8.987 48.307 -9.211 1.00 12.97 133 GLN A C 1
ATOM 959 O O . GLN A 1 136 ? 7.767 48.258 -9.007 1.00 12.70 133 GLN A O 1
ATOM 965 N N . ALA A 1 137 ? 9.761 47.223 -9.274 1.00 12.22 134 ALA A N 1
ATOM 966 C CA . ALA A 1 137 ? 9.194 45.877 -9.120 1.00 11.55 134 ALA A CA 1
ATOM 967 C C . ALA A 1 137 ? 8.524 45.745 -7.759 1.00 11.37 134 ALA A C 1
ATOM 968 O O . ALA A 1 137 ? 7.400 45.260 -7.659 1.00 11.46 134 ALA A O 1
ATOM 970 N N . GLU A 1 138 ? 9.214 46.192 -6.714 1.00 11.57 135 GLU A N 1
ATOM 971 C CA . GLU A 1 138 ? 8.648 46.148 -5.369 1.00 12.18 135 GLU A CA 1
ATOM 972 C C . GLU A 1 138 ? 7.353 46.956 -5.286 1.00 12.12 135 GLU A C 1
ATOM 973 O O . GLU A 1 138 ? 6.376 46.467 -4.730 1.00 11.70 135 GLU A O 1
ATOM 979 N N . ARG A 1 139 ? 7.325 48.164 -5.854 1.00 12.60 136 ARG A N 1
ATOM 980 C CA . ARG A 1 139 ? 6.079 48.954 -5.873 1.00 13.34 136 ARG A CA 1
ATOM 981 C C . ARG A 1 139 ? 4.965 48.199 -6.590 1.00 12.35 136 ARG A C 1
ATOM 982 O O . ARG A 1 139 ? 3.824 48.137 -6.104 1.00 11.43 136 ARG A O 1
ATOM 990 N N . ASN A 1 140 ? 5.301 47.622 -7.745 1.00 11.32 137 ASN A N 1
ATOM 991 C CA . ASN A 1 140 ? 4.307 46.920 -8.558 1.00 11.40 137 ASN A CA 1
ATOM 992 C C . ASN A 1 140 ? 3.696 45.743 -7.803 1.00 11.17 137 ASN A C 1
ATOM 993 O O . ASN A 1 140 ? 2.475 45.557 -7.812 1.00 11.53 137 ASN A O 1
ATOM 998 N N . VAL A 1 141 ? 4.552 44.967 -7.132 1.00 11.24 138 VAL A N 1
ATOM 999 C CA . VAL A 1 141 ? 4.108 43.799 -6.371 1.00 11.49 138 VAL A CA 1
ATOM 1000 C C . VAL A 1 141 ? 3.244 44.241 -5.186 1.00 11.84 138 VAL A C 1
ATOM 1001 O O . VAL A 1 141 ? 2.152 43.720 -4.957 1.00 11.31 138 VAL A O 1
ATOM 1005 N N . ARG A 1 142 ? 3.741 45.222 -4.442 1.00 13.05 139 ARG A N 1
ATOM 1006 C CA . ARG A 1 142 ? 3.075 45.605 -3.207 1.00 14.27 139 ARG A CA 1
ATOM 1007 C C . ARG A 1 142 ? 1.715 46.265 -3.456 1.00 13.90 139 ARG A C 1
ATOM 1008 O O . ARG A 1 142 ? 0.798 46.124 -2.640 1.00 14.07 139 ARG A O 1
ATOM 1016 N N . ALA A 1 143 ? 1.574 46.925 -4.607 1.00 13.64 140 ALA A N 1
ATOM 1017 C CA . ALA A 1 143 ? 0.333 47.613 -4.976 1.00 13.53 140 ALA A CA 1
ATOM 1018 C C . ALA A 1 143 ? -0.802 46.644 -5.297 1.00 13.53 140 ALA A C 1
ATOM 1019 O O . ALA A 1 143 ? -1.981 47.027 -5.289 1.00 14.38 140 ALA A O 1
ATOM 1021 N N . PHE A 1 144 ? -0.443 45.389 -5.577 1.00 13.05 141 PHE A N 1
ATOM 1022 C CA . PHE A 1 144 ? -1.401 44.393 -6.057 1.00 13.03 141 PHE A CA 1
ATOM 1023 C C . PHE A 1 144 ? -1.561 43.211 -5.102 1.00 13.03 141 PHE A C 1
ATOM 1024 O O . PHE A 1 144 ? -2.606 42.552 -5.098 1.00 13.18 141 PHE A O 1
ATOM 1032 N N . TRP A 1 145 ? -0.536 42.968 -4.288 1.00 13.08 142 TRP A N 1
ATOM 1033 C CA . TRP A 1 145 ? -0.397 41.729 -3.529 1.00 13.56 142 TRP A CA 1
ATOM 1034 C C . TRP A 1 145 ? 0.169 42.044 -2.154 1.00 14.32 142 TRP A C 1
ATOM 1035 O O . TRP A 1 145 ? 1.279 42.580 -2.043 1.00 14.50 142 TRP A O 1
ATOM 1046 N N . GLN A 1 146 ? -0.596 41.705 -1.122 1.00 14.96 143 GLN A N 1
ATOM 1047 C CA . GLN A 1 146 ? -0.251 42.060 0.249 1.00 15.93 143 GLN A CA 1
ATOM 1048 C C . GLN A 1 146 ? 0.373 40.919 1.065 1.00 16.43 143 GLN A C 1
ATOM 1049 O O . GLN A 1 146 ? 0.802 41.135 2.206 1.00 17.39 143 GLN A O 1
ATOM 1051 N N . VAL A 1 147 ? 0.427 39.720 0.487 1.00 16.26 144 VAL A N 1
ATOM 1052 C CA . VAL A 1 147 ? 0.981 38.553 1.175 1.00 15.77 144 VAL A CA 1
ATOM 1053 C C . VAL A 1 147 ? 2.507 38.643 1.193 1.00 15.79 144 VAL A C 1
ATOM 1054 O O . VAL A 1 147 ? 3.130 38.852 0.151 1.00 15.00 144 VAL A O 1
ATOM 1058 N N . GLU A 1 148 ? 3.096 38.488 2.382 1.00 15.35 145 GLU A N 1
ATOM 1059 C CA . GLU A 1 148 ? 4.540 38.666 2.573 1.00 15.76 145 GLU A CA 1
ATOM 1060 C C . GLU A 1 148 ? 5.300 37.364 2.303 1.00 14.30 145 GLU A C 1
ATOM 1061 O O . GLU A 1 148 ? 5.979 36.818 3.175 1.00 13.99 145 GLU A O 1
ATOM 1067 N N . ASN A 1 149 ? 5.172 36.874 1.074 1.00 12.65 146 ASN A N 1
ATOM 1068 C CA . ASN A 1 149 ? 5.822 35.628 0.690 1.00 11.95 146 ASN A CA 1
ATOM 1069 C C . ASN A 1 149 ? 6.861 35.849 -0.397 1.00 12.01 146 ASN A C 1
ATOM 1070 O O . ASN A 1 149 ? 7.291 34.900 -1.025 1.00 11.85 146 ASN A O 1
ATOM 1075 N N . VAL A 1 150 ? 7.263 37.103 -0.614 1.00 11.98 147 VAL A N 1
ATOM 1076 C CA . VAL A 1 150 ? 8.360 37.409 -1.530 1.00 11.92 147 VAL A CA 1
ATOM 1077 C C . VAL A 1 150 ? 9.524 38.023 -0.767 1.00 12.58 147 VAL A C 1
ATOM 1078 O O . VAL A 1 150 ? 9.349 39.034 -0.075 1.00 13.09 147 VAL A O 1
ATOM 1082 N N . ARG A 1 151 ? 10.704 37.418 -0.897 1.00 12.64 148 ARG A N 1
ATOM 1083 C CA . ARG A 1 151 ? 11.938 38.012 -0.361 1.00 14.25 148 ARG A CA 1
ATOM 1084 C C . ARG A 1 151 ? 12.742 38.574 -1.525 1.00 13.18 148 ARG A C 1
ATOM 1085 O O . ARG A 1 151 ? 13.218 37.815 -2.373 1.00 13.28 148 ARG A O 1
ATOM 1093 N N . PHE A 1 152 ? 12.855 39.903 -1.580 1.00 12.80 149 PHE A N 1
ATOM 1094 C CA . PHE A 1 152 ? 13.567 40.579 -2.661 1.00 12.04 149 PHE A CA 1
ATOM 1095 C C . PHE A 1 152 ? 15.024 40.748 -2.275 1.00 12.57 149 PHE A C 1
ATOM 1096 O O . PHE A 1 152 ? 15.327 41.036 -1.113 1.00 12.87 149 PHE A O 1
ATOM 1104 N N . HIS A 1 153 ? 15.913 40.581 -3.253 1.00 12.79 150 HIS A N 1
ATOM 1105 C CA . HIS A 1 153 ? 17.352 40.771 -3.064 1.00 13.29 150 HIS A CA 1
ATOM 1106 C C . HIS A 1 153 ? 17.930 41.656 -4.149 1.00 13.56 150 HIS A C 1
ATOM 1107 O O . HIS A 1 153 ? 17.704 41.422 -5.353 1.00 13.61 150 HIS A O 1
ATOM 1114 N N . LEU A 1 154 ? 18.684 42.667 -3.724 1.00 13.73 151 LEU A N 1
ATOM 1115 C CA . LEU A 1 154 ? 19.417 43.515 -4.659 1.00 14.25 151 LEU A CA 1
ATOM 1116 C C . LEU A 1 154 ? 20.782 42.893 -4.900 1.00 14.63 151 LEU A C 1
ATOM 1117 O O . LEU A 1 154 ? 21.594 42.770 -3.975 1.00 14.86 151 LEU A O 1
ATOM 1122 N N . GLY 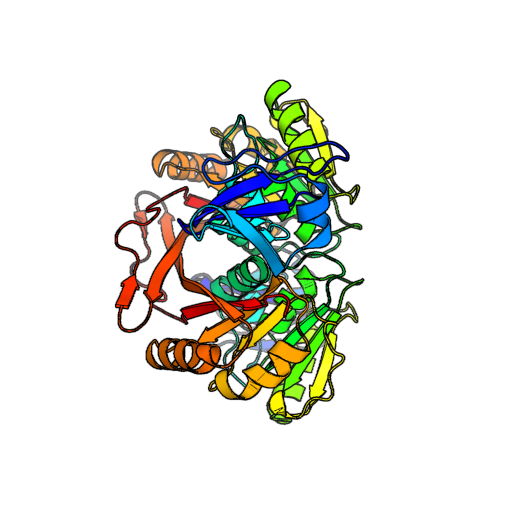A 1 155 ? 21.027 42.489 -6.138 1.00 14.86 152 GLY A N 1
ATOM 1123 C CA . GLY A 1 155 ? 22.295 41.853 -6.482 1.00 14.94 152 GLY A CA 1
ATOM 1124 C C . GLY A 1 155 ? 22.173 40.852 -7.606 1.00 15.28 152 GLY A C 1
ATOM 1125 O O . GLY A 1 155 ? 21.070 40.507 -8.035 1.00 14.70 152 GLY A O 1
ATOM 1126 N N . LYS A 1 156 ? 23.323 40.387 -8.082 1.00 14.98 153 LYS A N 1
ATOM 1127 C CA . LYS A 1 156 ? 23.366 39.366 -9.123 1.00 14.78 153 LYS A CA 1
ATOM 1128 C C . LYS A 1 156 ? 23.100 37.997 -8.515 1.00 14.04 153 LYS A C 1
ATOM 1129 O O . LYS A 1 156 ? 23.620 37.670 -7.441 1.00 13.08 153 LYS A O 1
ATOM 1135 N N . LEU A 1 157 ? 22.281 37.205 -9.199 1.00 13.48 154 LEU A N 1
ATOM 1136 C CA . LEU A 1 157 ? 22.004 35.855 -8.748 1.00 13.31 154 LEU A CA 1
ATOM 1137 C C . LEU A 1 157 ? 23.307 35.045 -8.615 1.00 13.98 154 LEU A C 1
ATOM 1138 O O . LEU A 1 157 ? 23.434 34.262 -7.685 1.00 14.14 154 LEU A O 1
ATOM 1143 N N . GLU A 1 158 ? 24.269 35.271 -9.523 1.00 14.72 155 GLU A N 1
ATOM 1144 C CA . GLU A 1 158 ? 25.586 34.593 -9.498 1.00 15.57 155 GLU A CA 1
ATOM 1145 C C . GLU A 1 158 ? 26.275 34.667 -8.140 1.00 15.68 155 GLU A C 1
ATOM 1146 O O . GLU A 1 158 ? 27.124 33.826 -7.824 1.00 15.23 155 GLU A O 1
ATOM 1152 N N . GLU A 1 159 ? 25.946 35.703 -7.373 1.00 15.88 156 GLU A N 1
ATOM 1153 C CA . GLU A 1 159 ? 26.668 36.029 -6.142 1.00 17.33 156 GLU A CA 1
ATOM 1154 C C . GLU A 1 159 ? 25.842 35.724 -4.896 1.00 16.41 156 GLU A C 1
ATOM 1155 O O . GLU A 1 159 ? 26.269 35.996 -3.765 1.00 16.74 156 GLU A O 1
ATOM 1161 N N . ALA A 1 160 ? 24.672 35.123 -5.104 1.00 15.62 157 ALA A N 1
ATOM 1162 C CA . ALA A 1 160 ? 23.739 34.869 -4.006 1.00 15.36 157 ALA A CA 1
ATOM 1163 C C . ALA A 1 160 ? 24.245 33.787 -3.058 1.00 14.99 157 ALA A C 1
ATOM 1164 O O . ALA A 1 160 ? 24.852 32.816 -3.486 1.00 15.11 157 ALA A O 1
ATOM 1166 N N . GLU A 1 161 ? 23.992 33.968 -1.766 1.00 15.01 158 GLU A N 1
ATOM 1167 C CA . GLU A 1 161 ? 24.202 32.897 -0.793 1.00 14.50 158 GLU A CA 1
ATOM 1168 C C . GLU A 1 161 ? 22.944 32.053 -0.732 1.00 14.63 158 GLU A C 1
ATOM 1169 O O . GLU A 1 161 ? 21.904 32.526 -0.266 1.00 15.01 158 GLU A O 1
ATOM 1175 N N . LEU A 1 162 ? 23.035 30.812 -1.208 1.00 14.30 159 LEU A N 1
ATOM 1176 C CA . LEU A 1 162 ? 21.864 29.947 -1.335 1.00 14.73 159 LEU A CA 1
ATOM 1177 C C . LEU A 1 162 ? 22.081 28.598 -0.664 1.00 14.27 159 LEU A C 1
ATOM 1178 O O . LEU A 1 162 ? 23.196 28.080 -0.664 1.00 14.86 159 LEU A O 1
ATOM 1183 N N . GLU A 1 163 ? 21.010 28.036 -0.099 1.00 13.75 160 GLU A N 1
ATOM 1184 C CA . GLU A 1 163 ? 21.052 26.678 0.430 1.00 13.56 160 GLU A CA 1
ATOM 1185 C C . GLU A 1 163 ? 20.935 25.668 -0.698 1.00 13.23 160 GLU A C 1
ATOM 1186 O O . GLU A 1 163 ? 20.034 25.768 -1.526 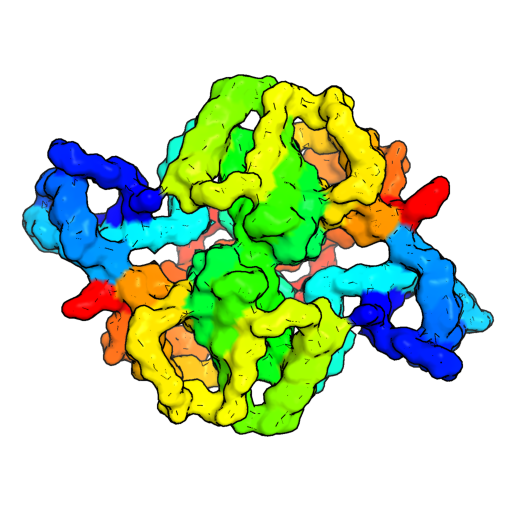1.00 13.52 160 GLU A O 1
ATOM 1192 N N . GLU A 1 164 ? 21.828 24.682 -0.713 1.00 12.71 161 GLU A N 1
ATOM 1193 C CA . GLU A 1 164 ? 21.798 23.642 -1.741 1.00 13.26 161 GLU A CA 1
ATOM 1194 C C . GLU A 1 164 ? 20.506 22.813 -1.696 1.00 12.20 161 GLU A C 1
ATOM 1195 O O . GLU A 1 164 ? 20.046 22.412 -0.630 1.00 11.61 161 GLU A O 1
ATOM 1201 N N . ALA A 1 165 ? 19.938 22.564 -2.873 1.00 11.81 162 ALA A N 1
ATOM 1202 C CA . ALA A 1 165 ? 18.766 21.687 -3.000 1.00 12.13 162 ALA A CA 1
ATOM 1203 C C . ALA A 1 165 ? 17.618 22.133 -2.084 1.00 11.80 162 ALA A C 1
ATOM 1204 O O . ALA A 1 165 ? 16.898 21.297 -1.518 1.00 13.21 162 ALA A O 1
ATOM 1206 N N . ALA A 1 166 ? 17.452 23.448 -1.939 1.00 11.54 163 ALA A N 1
ATOM 1207 C CA . ALA A 1 166 ? 16.406 24.009 -1.077 1.00 11.02 163 ALA A CA 1
ATOM 1208 C C . ALA A 1 166 ? 15.209 24.544 -1.861 1.00 10.75 163 ALA A C 1
ATOM 1209 O O . ALA A 1 166 ? 14.174 24.848 -1.278 1.00 11.12 163 ALA A O 1
ATOM 1211 N N . TYR A 1 167 ? 15.354 24.633 -3.180 1.00 9.79 164 TYR A N 1
ATOM 1212 C CA . TYR A 1 167 ? 14.328 25.248 -4.028 1.00 10.12 164 TYR A CA 1
ATOM 1213 C C . TYR A 1 167 ? 13.626 24.231 -4.907 1.00 9.82 164 TYR A C 1
ATOM 1214 O O . TYR A 1 167 ? 14.253 23.307 -5.454 1.00 9.76 164 TYR A O 1
ATOM 1223 N N . ASP A 1 168 ? 12.318 24.433 -5.040 1.00 9.19 165 ASP A N 1
ATOM 1224 C CA . ASP A 1 168 ? 11.440 23.530 -5.763 1.00 9.05 165 ASP A CA 1
ATOM 1225 C C . ASP A 1 168 ? 11.374 23.845 -7.261 1.00 8.87 165 ASP A C 1
ATOM 1226 O O . ASP A 1 168 ? 10.869 23.038 -8.047 1.00 9.33 165 ASP A O 1
ATOM 1231 N N . GLY A 1 169 ? 11.931 24.987 -7.641 1.00 8.49 166 GLY A N 1
ATOM 1232 C CA . GLY A 1 169 ? 11.901 25.434 -9.037 1.00 7.58 166 GLY A CA 1
ATOM 1233 C C . GLY A 1 169 ? 12.777 26.656 -9.152 1.00 7.30 166 GLY A C 1
ATOM 1234 O O . GLY A 1 169 ? 13.053 27.330 -8.144 1.00 7.44 166 GLY A O 1
ATOM 1235 N N . VAL A 1 170 ? 13.241 26.917 -10.368 1.00 6.98 167 VAL A N 1
ATOM 1236 C CA . VAL A 1 170 ? 14.017 28.121 -10.670 1.00 7.64 167 VAL A CA 1
ATOM 1237 C C . VAL A 1 170 ? 13.415 28.767 -11.910 1.00 7.63 167 VAL A C 1
ATOM 1238 O O . VAL A 1 170 ? 13.371 28.144 -12.963 1.00 7.94 167 VAL A O 1
ATOM 1242 N N . ALA A 1 171 ? 12.968 30.013 -11.772 1.00 7.78 168 ALA A N 1
ATOM 1243 C CA . ALA A 1 171 ? 12.363 30.766 -12.870 1.00 7.78 168 ALA A CA 1
ATOM 1244 C C . ALA A 1 171 ? 13.335 31.837 -13.318 1.00 8.15 168 ALA A C 1
ATOM 1245 O O . ALA A 1 171 ? 13.744 32.687 -12.513 1.00 8.28 168 ALA A O 1
ATOM 1247 N N . LEU A 1 172 ? 13.696 31.810 -14.601 1.00 7.78 169 LEU A N 1
ATOM 1248 C CA . LEU A 1 172 ? 14.617 32.801 -15.142 1.00 8.36 169 LEU A CA 1
ATOM 1249 C C . LEU A 1 172 ? 13.987 33.632 -16.233 1.00 8.92 169 LEU A C 1
ATOM 1250 O O . LEU A 1 172 ? 13.337 33.104 -17.148 1.00 8.82 169 LEU A O 1
ATOM 1255 N N . ASP A 1 173 ? 14.173 34.939 -16.114 1.00 9.21 170 ASP A N 1
ATOM 1256 C CA . ASP A 1 173 ? 13.872 35.867 -17.190 1.00 9.71 170 ASP A CA 1
ATOM 1257 C C . ASP A 1 173 ? 14.992 36.896 -17.155 1.00 9.98 170 ASP A C 1
ATOM 1258 O O . ASP A 1 173 ? 14.952 37.844 -16.375 1.00 10.06 170 ASP A O 1
ATOM 1263 N N . LEU A 1 174 ? 16.005 36.659 -17.988 1.00 10.09 171 LEU A N 1
ATOM 1264 C CA . LEU A 1 174 ? 17.187 37.518 -18.083 1.00 10.82 171 LEU A CA 1
ATOM 1265 C C . LEU A 1 174 ? 17.959 37.168 -19.361 1.00 11.10 171 LEU A C 1
ATOM 1266 O O . LEU A 1 174 ? 17.771 36.089 -19.934 1.00 10.42 171 LEU A O 1
ATOM 1271 N N . MET A 1 175 ? 18.816 38.087 -19.798 1.00 11.41 172 MET A N 1
ATOM 1272 C CA . MET A 1 175 ? 19.454 37.999 -21.116 1.00 12.59 172 MET A CA 1
ATOM 1273 C C . MET A 1 175 ? 20.471 36.868 -21.231 1.00 13.08 172 MET A C 1
ATOM 1274 O O . MET A 1 175 ? 20.640 36.297 -22.310 1.00 13.48 172 MET A O 1
ATOM 1276 N N . GLU A 1 176 ? 21.159 36.565 -20.127 1.00 13.27 173 GLU A N 1
ATOM 1277 C CA . GLU A 1 176 ? 22.273 35.613 -20.156 1.00 13.40 173 GLU A CA 1
ATOM 1278 C C . GLU A 1 176 ? 22.139 34.559 -19.059 1.00 12.95 173 GLU A C 1
ATOM 1279 O O . GLU A 1 176 ? 22.940 34.537 -18.105 1.00 12.62 173 GLU A O 1
ATOM 1285 N N . PRO A 1 177 ? 21.128 33.678 -19.187 1.00 12.37 174 PRO A N 1
ATOM 1286 C CA . PRO A 1 177 ? 20.849 32.676 -18.162 1.00 12.38 174 PRO A CA 1
ATOM 1287 C C . PRO A 1 177 ? 21.986 31.672 -17.957 1.00 12.40 174 PRO A C 1
ATOM 1288 O O . PRO A 1 177 ? 22.088 31.105 -16.884 1.00 11.88 174 PRO A O 1
ATOM 1292 N N . TRP A 1 178 ? 22.830 31.461 -18.970 1.00 12.38 175 TRP A N 1
ATOM 1293 C CA . TRP A 1 178 ? 24.000 30.586 -18.805 1.00 12.31 175 TRP A CA 1
ATOM 1294 C C . TRP A 1 178 ? 24.888 31.023 -17.627 1.00 12.71 175 TRP A C 1
ATOM 1295 O O . TRP A 1 178 ? 25.485 30.188 -16.962 1.00 12.93 175 TRP A O 1
ATOM 1306 N N . LYS A 1 179 ? 24.957 32.330 -17.370 1.00 12.16 176 LYS A N 1
ATOM 1307 C CA . LYS A 1 179 ? 25.782 32.854 -16.276 1.00 12.26 176 LYS A CA 1
ATOM 1308 C C . LYS A 1 179 ? 25.330 32.457 -14.870 1.00 11.79 176 LYS A C 1
ATOM 1309 O O . LYS A 1 179 ? 26.116 32.535 -13.925 1.00 11.44 176 LYS A O 1
ATOM 1315 N N . VAL A 1 180 ? 24.068 32.043 -14.729 1.00 11.45 177 VAL A N 1
ATOM 1316 C CA . VAL A 1 180 ? 23.494 31.711 -13.414 1.00 11.54 177 VAL A CA 1
ATOM 1317 C C . VAL A 1 180 ? 23.217 30.210 -13.238 1.00 11.73 177 VAL A C 1
ATOM 1318 O O . VAL A 1 180 ? 22.620 29.789 -12.235 1.00 11.83 177 VAL A O 1
ATOM 1322 N N . LEU A 1 181 ? 23.647 29.406 -14.207 1.00 10.78 178 LEU A N 1
ATOM 1323 C CA . LEU A 1 181 ? 23.368 27.963 -14.189 1.00 11.16 178 LEU A CA 1
ATOM 1324 C C . LEU A 1 181 ? 24.084 27.234 -13.047 1.00 11.34 178 LEU A C 1
ATOM 1325 O O . LEU A 1 181 ? 23.558 26.283 -12.481 1.00 10.63 178 LEU A O 1
ATOM 1330 N N . GLU A 1 182 ? 25.296 27.664 -12.728 1.00 11.39 179 GLU A N 1
ATOM 1331 C CA . GLU A 1 182 ? 26.022 27.082 -11.600 1.00 12.34 179 GLU A CA 1
ATOM 1332 C C . GLU A 1 182 ? 25.235 27.283 -10.284 1.00 11.54 179 GLU A C 1
ATOM 1333 O O . GLU A 1 182 ? 25.003 26.335 -9.522 1.00 11.67 179 GLU A O 1
ATOM 1339 N N . LYS A 1 183 ? 24.819 28.517 -10.037 1.00 11.15 180 LYS A N 1
ATOM 1340 C CA . LYS A 1 183 ? 24.033 28.831 -8.844 1.00 11.59 180 LYS A CA 1
ATOM 1341 C C . LYS A 1 183 ? 22.674 28.117 -8.857 1.00 11.03 180 LYS A C 1
ATOM 1342 O O . LYS A 1 183 ? 22.247 27.558 -7.834 1.00 10.70 180 LYS A O 1
ATOM 1348 N N . ALA A 1 184 ? 21.996 28.133 -10.011 1.00 10.64 181 ALA A N 1
ATOM 1349 C CA . ALA A 1 184 ? 20.707 27.430 -10.150 1.00 10.49 181 ALA A CA 1
ATOM 1350 C C . ALA A 1 184 ? 20.819 25.924 -9.921 1.00 10.16 181 ALA A C 1
ATOM 1351 O O . ALA A 1 184 ? 19.965 25.342 -9.262 1.00 9.65 181 ALA A O 1
ATOM 1353 N N . ALA A 1 185 ? 21.871 25.295 -10.453 1.00 9.73 182 ALA A N 1
ATOM 1354 C CA . ALA A 1 185 ? 22.080 23.858 -10.228 1.00 9.99 182 ALA A CA 1
ATOM 1355 C C . ALA A 1 185 ? 22.291 23.557 -8.742 1.00 9.87 182 ALA A C 1
ATOM 1356 O O . ALA A 1 185 ? 21.808 22.556 -8.231 1.00 10.37 182 ALA A O 1
ATOM 1358 N N . LEU A 1 186 ? 23.006 24.435 -8.052 1.00 10.11 183 LEU A N 1
ATOM 1359 C CA . LEU A 1 186 ? 23.206 24.272 -6.612 1.00 10.49 183 LEU A CA 1
ATOM 1360 C C . LEU A 1 186 ? 21.877 24.370 -5.857 1.00 10.14 183 LEU A C 1
ATOM 1361 O O . LEU A 1 186 ? 21.570 23.515 -5.026 1.00 10.20 183 LEU A O 1
ATOM 1366 N N . ALA A 1 187 ? 21.090 25.398 -6.181 1.00 9.68 184 ALA A N 1
ATOM 1367 C CA . ALA A 1 187 ? 19.841 25.703 -5.489 1.00 9.36 184 ALA A CA 1
ATOM 1368 C C . ALA A 1 187 ? 18.737 24.661 -5.686 1.00 9.29 184 ALA A C 1
ATOM 1369 O O . ALA A 1 187 ? 18.008 24.343 -4.760 1.00 9.69 184 ALA A O 1
ATOM 1371 N N . LEU A 1 188 ? 18.630 24.143 -6.903 1.00 9.09 185 LEU A N 1
ATOM 1372 C CA . LEU A 1 188 ? 17.473 23.361 -7.310 1.00 9.43 185 LEU A CA 1
ATOM 1373 C C . LEU A 1 188 ? 17.497 21.901 -6.839 1.00 10.21 185 LEU A C 1
ATOM 1374 O O . LEU A 1 188 ? 18.480 21.182 -7.052 1.00 10.22 185 LEU A O 1
ATOM 1379 N N . LYS A 1 189 ? 16.395 21.457 -6.235 1.00 9.93 186 LYS A N 1
ATOM 1380 C CA . LYS A 1 189 ? 16.247 20.050 -5.844 1.00 10.80 186 LYS A CA 1
ATOM 1381 C C . LYS A 1 189 ? 16.386 19.126 -7.045 1.00 10.66 186 LYS A C 1
ATOM 1382 O O . LYS A 1 189 ? 15.877 19.448 -8.121 1.00 10.82 186 LYS A O 1
ATOM 1388 N N . PRO A 1 190 ? 17.085 17.977 -6.880 1.00 11.25 187 PRO A N 1
ATOM 1389 C CA . PRO A 1 190 ? 17.123 16.952 -7.916 1.00 11.34 187 PRO A CA 1
ATOM 1390 C C . PRO A 1 190 ? 15.734 16.621 -8.472 1.00 11.00 187 PRO A C 1
ATOM 1391 O O . PRO A 1 190 ? 14.763 16.491 -7.714 1.00 10.87 187 PRO A O 1
ATOM 1395 N N . ASP A 1 191 ? 15.664 16.492 -9.796 1.00 11.03 188 ASP A N 1
ATOM 1396 C CA . ASP A 1 191 ? 14.466 16.067 -10.526 1.00 11.22 188 ASP A CA 1
ATOM 1397 C C . ASP A 1 191 ? 13.430 17.194 -10.666 1.00 11.02 188 ASP A C 1
ATOM 1398 O O . ASP A 1 191 ? 12.385 16.997 -11.271 1.00 12.04 188 ASP A O 1
ATOM 1403 N N . ARG A 1 192 ? 13.746 18.373 -10.128 1.00 10.47 189 ARG A N 1
ATOM 1404 C CA . ARG A 1 192 ? 12.886 19.547 -10.280 1.00 9.63 189 ARG A CA 1
ATOM 1405 C C . ARG A 1 192 ? 13.375 20.431 -11.436 1.00 9.52 189 ARG A C 1
ATOM 1406 O O . ARG A 1 192 ? 14.357 20.091 -12.098 1.00 9.30 189 ARG A O 1
ATOM 1414 N N . PHE A 1 193 ? 12.669 21.529 -11.716 1.00 9.11 190 PHE A N 1
ATOM 1415 C CA . PHE A 1 193 ? 12.862 22.214 -12.999 1.00 9.66 190 PHE A CA 1
ATOM 1416 C C . PHE A 1 193 ? 13.397 23.624 -12.895 1.00 9.04 190 PHE A C 1
ATOM 1417 O O . PHE A 1 193 ? 13.101 24.338 -11.940 1.00 8.73 190 PHE A O 1
ATOM 1425 N N . LEU A 1 194 ? 14.204 23.984 -13.891 1.00 8.61 191 LEU A N 1
ATOM 1426 C CA . LEU A 1 194 ? 14.531 25.381 -14.201 1.00 8.68 191 LEU A CA 1
ATOM 1427 C C . LEU A 1 194 ? 13.801 25.708 -15.495 1.00 8.40 191 LEU A C 1
ATOM 1428 O O . LEU A 1 194 ? 13.814 24.905 -16.435 1.00 8.59 191 LEU A O 1
ATOM 1433 N N . VAL A 1 195 ? 13.149 26.871 -15.543 1.00 8.00 192 VAL A N 1
ATOM 1434 C CA . VAL A 1 195 ? 12.481 27.309 -16.774 1.00 8.44 192 VAL A CA 1
ATOM 1435 C C . VAL A 1 195 ? 12.918 28.729 -17.085 1.00 8.38 192 VAL A C 1
ATOM 1436 O O . VAL A 1 195 ? 12.779 29.629 -16.236 1.00 8.09 192 VAL A O 1
ATOM 1440 N N . ALA A 1 196 ? 13.477 28.910 -18.282 1.00 8.73 193 ALA A N 1
ATOM 1441 C CA . ALA A 1 196 ? 13.971 30.207 -18.743 1.00 9.02 193 ALA A CA 1
ATOM 1442 C C . ALA A 1 196 ? 13.138 30.754 -19.890 1.00 9.71 193 ALA A C 1
ATOM 1443 O O . ALA A 1 196 ? 12.720 30.013 -20.780 1.00 9.50 193 ALA A O 1
ATOM 1445 N N . TYR A 1 197 ? 12.947 32.072 -19.858 1.00 9.80 194 TYR A N 1
ATOM 1446 C CA . TYR A 1 197 ? 12.191 32.828 -20.859 1.00 9.69 194 TYR A CA 1
ATOM 1447 C C . TYR A 1 197 ? 13.202 33.583 -21.725 1.00 9.73 194 TYR A C 1
ATOM 1448 O O . TYR A 1 197 ? 14.011 34.350 -21.211 1.00 9.20 194 TYR A O 1
ATOM 1457 N N . LEU A 1 198 ? 13.184 33.330 -23.033 1.00 8.77 195 LEU A N 1
ATOM 1458 C CA . LEU A 1 198 ? 14.187 33.904 -23.935 1.00 9.39 195 LEU A CA 1
ATOM 1459 C C . LEU A 1 198 ? 13.575 34.309 -25.281 1.00 10.59 195 LEU A C 1
ATOM 1460 O O . LEU A 1 198 ? 12.961 33.473 -25.956 1.00 10.32 195 LEU A O 1
ATOM 1465 N N . PRO A 1 199 ? 13.732 35.586 -25.670 1.00 10.30 196 PRO A N 1
ATOM 1466 C CA . PRO A 1 199 ? 13.101 36.024 -26.922 1.00 10.42 196 PRO A CA 1
ATOM 1467 C C . PRO A 1 199 ? 13.653 35.383 -28.205 1.00 9.81 196 PRO A C 1
ATOM 1468 O O . PRO A 1 199 ? 12.874 35.131 -29.143 1.00 10.15 196 PRO A O 1
ATOM 1472 N N . ASN A 1 200 ? 14.959 35.140 -28.255 1.00 9.29 197 ASN A N 1
ATOM 1473 C CA . ASN A 1 200 ? 15.630 34.751 -29.499 1.00 8.93 197 ASN A CA 1
ATOM 1474 C C . ASN A 1 200 ? 15.995 33.278 -29.520 1.00 8.81 197 ASN A C 1
ATOM 1475 O O . ASN A 1 200 ? 16.483 32.730 -28.520 1.00 7.82 197 ASN A O 1
ATOM 1480 N N . ILE A 1 201 ? 15.789 32.639 -30.666 1.00 8.34 198 ILE A N 1
ATOM 1481 C CA . ILE A 1 201 ? 16.188 31.238 -30.799 1.00 9.03 198 ILE A CA 1
ATOM 1482 C C . ILE A 1 201 ? 17.708 31.052 -30.633 1.00 9.12 198 ILE A C 1
ATOM 1483 O O . ILE A 1 201 ? 18.164 29.993 -30.197 1.00 9.67 198 ILE A O 1
ATOM 1488 N N . THR A 1 202 ? 18.483 32.082 -30.982 1.00 9.59 199 THR A N 1
ATOM 1489 C CA . THR A 1 202 ? 19.937 32.054 -30.809 1.00 9.59 199 THR A CA 1
ATOM 1490 C C . THR A 1 202 ? 20.296 31.957 -29.310 1.00 9.42 199 THR A C 1
ATOM 1491 O O . THR A 1 202 ? 21.201 31.217 -28.922 1.00 10.28 199 THR A O 1
ATOM 1495 N N . GLN A 1 203 ? 19.546 32.679 -28.479 1.00 9.75 200 GLN A N 1
ATOM 1496 C CA . GLN A 1 203 ? 19.717 32.613 -27.029 1.00 9.60 200 GLN A CA 1
ATOM 1497 C C . GLN A 1 203 ? 19.345 31.222 -26.513 1.00 9.45 200 GLN A C 1
ATOM 1498 O O . GLN A 1 203 ? 20.039 30.666 -25.659 1.00 9.87 200 GLN A O 1
ATOM 1504 N N . VAL A 1 204 ? 18.254 30.666 -27.046 1.00 9.01 201 VAL A N 1
ATOM 1505 C CA . VAL A 1 204 ? 17.829 29.306 -26.706 1.00 8.99 201 VAL A CA 1
ATOM 1506 C C . VAL A 1 204 ? 18.945 28.305 -26.982 1.00 8.93 201 VAL A C 1
ATOM 1507 O O . VAL A 1 204 ? 19.302 27.506 -26.123 1.00 8.35 201 VAL A O 1
ATOM 1511 N N . LEU A 1 205 ? 19.516 28.363 -28.180 1.00 9.26 202 LEU A N 1
ATOM 1512 C CA . LEU A 1 205 ? 20.563 27.425 -28.553 1.00 9.62 202 LEU A CA 1
ATOM 1513 C C . LEU A 1 205 ? 21.788 27.594 -27.665 1.00 10.22 202 LEU A C 1
ATOM 1514 O O . LEU A 1 205 ? 22.403 26.603 -27.270 1.00 10.16 202 LEU A O 1
ATOM 1519 N N . GLU A 1 206 ? 22.128 28.844 -27.346 1.00 10.13 203 GLU A N 1
ATOM 1520 C CA . GLU A 1 206 ? 23.246 29.123 -26.452 1.00 11.79 203 GLU A CA 1
ATOM 1521 C C . GLU A 1 206 ? 23.006 28.512 -25.062 1.00 11.38 203 GLU A C 1
ATOM 1522 O O . GLU A 1 206 ? 23.911 27.888 -24.496 1.00 11.50 203 GLU A O 1
ATOM 1528 N N . LEU A 1 207 ? 21.793 28.681 -24.530 1.00 10.70 204 LEU A N 1
ATOM 1529 C CA . LEU A 1 207 ? 21.434 28.111 -23.227 1.00 10.43 204 LEU A CA 1
ATOM 1530 C C . LEU A 1 207 ? 21.496 26.573 -23.242 1.00 10.68 204 LEU A C 1
ATOM 1531 O O . LEU A 1 207 ? 22.023 25.949 -22.311 1.00 10.22 204 LEU A O 1
ATOM 1536 N N . VAL A 1 208 ? 20.974 25.977 -24.311 1.00 10.71 205 VAL A N 1
ATOM 1537 C CA . VAL A 1 208 ? 20.993 24.521 -24.469 1.00 10.76 205 VAL A CA 1
ATOM 1538 C C . VAL A 1 208 ? 22.429 24.001 -24.431 1.00 10.94 205 VAL A C 1
ATOM 1539 O O . VAL A 1 208 ? 22.719 23.041 -23.720 1.00 10.93 205 VAL A O 1
ATOM 1543 N N . ARG A 1 209 ? 23.326 24.665 -25.159 1.00 10.94 206 ARG A N 1
ATOM 1544 C CA . ARG A 1 209 ? 24.745 24.272 -25.160 1.00 11.47 206 ARG A CA 1
ATOM 1545 C C . ARG A 1 209 ? 25.389 24.487 -23.789 1.00 11.55 206 ARG A C 1
ATOM 1546 O O . ARG A 1 209 ? 26.082 23.599 -23.283 1.00 12.26 206 ARG A O 1
ATOM 1548 N N . ALA A 1 210 ? 25.122 25.635 -23.165 1.00 11.60 207 ALA A N 1
ATOM 1549 C CA . ALA A 1 210 ? 25.675 25.955 -21.841 1.00 11.47 207 ALA A CA 1
ATOM 1550 C C . ALA A 1 210 ? 25.235 24.964 -20.758 1.00 11.94 207 ALA A C 1
ATOM 1551 O O . ALA A 1 210 ? 26.019 24.615 -19.879 1.00 12.08 207 ALA A O 1
ATOM 1553 N N . ALA A 1 211 ? 23.988 24.499 -20.845 1.00 11.94 208 ALA A N 1
ATOM 1554 C CA . ALA A 1 211 ? 23.435 23.566 -19.858 1.00 12.39 208 ALA A CA 1
ATOM 1555 C C . ALA A 1 211 ? 24.107 22.195 -19.928 1.00 12.54 208 ALA A C 1
ATOM 1556 O O . ALA A 1 211 ? 24.024 21.415 -18.978 1.00 12.99 208 ALA A O 1
ATOM 1558 N N . GLU A 1 212 ? 24.781 21.911 -21.043 1.00 12.73 209 GLU A N 1
ATOM 1559 C CA . GLU A 1 212 ? 25.554 20.672 -21.173 1.00 13.61 209 GLU A CA 1
ATOM 1560 C C . GLU A 1 212 ? 26.827 20.656 -20.316 1.00 13.29 209 GLU A C 1
ATOM 1561 O O . GLU A 1 212 ? 27.505 19.628 -20.236 1.00 13.77 209 GLU A O 1
ATOM 1567 N N . ALA A 1 213 ? 27.140 21.786 -19.677 1.00 13.14 210 ALA A N 1
ATOM 1568 C CA . ALA A 1 213 ? 28.260 21.875 -18.739 1.00 12.79 210 ALA A CA 1
ATOM 1569 C C . ALA A 1 213 ? 27.796 21.821 -17.274 1.00 12.56 210 ALA A C 1
ATOM 1570 O O . ALA A 1 213 ? 28.583 22.048 -16.340 1.00 12.91 210 ALA A O 1
ATOM 1572 N N . HIS A 1 214 ? 26.515 21.510 -17.072 1.00 11.32 211 HIS A N 1
ATOM 1573 C CA . HIS A 1 214 ? 25.917 21.507 -15.736 1.00 11.16 211 HIS A CA 1
ATOM 1574 C C . HIS A 1 214 ? 25.027 20.282 -15.538 1.00 10.62 211 HIS A C 1
ATOM 1575 O O . HIS A 1 214 ? 24.651 19.639 -16.521 1.00 11.23 211 HIS A O 1
ATOM 1582 N N . PRO A 1 215 ? 24.695 19.934 -14.270 1.00 10.59 212 PRO A N 1
ATOM 1583 C CA . PRO A 1 215 ? 23.810 18.791 -14.048 1.00 10.39 212 PRO A CA 1
ATOM 1584 C C . PRO A 1 215 ? 22.325 19.066 -14.354 1.00 10.32 212 PRO A C 1
ATOM 1585 O O . PRO A 1 215 ? 21.476 18.988 -13.464 1.00 9.88 212 PRO A O 1
ATOM 1589 N N . PHE A 1 216 ? 22.042 19.341 -15.630 1.00 9.97 213 PHE A N 1
ATOM 1590 C CA . PHE A 1 216 ? 20.694 19.600 -16.131 1.00 10.69 213 PHE A CA 1
ATOM 1591 C C . PHE A 1 216 ? 20.462 18.770 -17.380 1.00 11.03 213 PHE A C 1
ATOM 1592 O O . PHE A 1 216 ? 21.385 18.580 -18.178 1.00 11.49 213 PHE A O 1
ATOM 1600 N N . ARG A 1 217 ? 19.233 18.290 -17.545 1.00 11.15 214 ARG A N 1
ATOM 1601 C CA . ARG A 1 217 ? 18.793 17.597 -18.756 1.00 11.28 214 ARG A CA 1
ATOM 1602 C C . ARG A 1 217 ? 17.749 18.456 -19.459 1.00 10.97 214 ARG A C 1
ATOM 1603 O O . ARG A 1 217 ? 16.789 18.898 -18.827 1.00 11.06 214 ARG A O 1
ATOM 1611 N N . LEU A 1 218 ? 17.940 18.707 -20.753 1.00 10.41 215 LEU A N 1
ATOM 1612 C CA . LEU A 1 218 ? 16.953 19.470 -21.519 1.00 10.27 215 LEU A CA 1
ATOM 1613 C C . LEU A 1 218 ? 15.637 18.693 -21.608 1.00 10.66 215 LEU A C 1
ATOM 1614 O O . LEU A 1 218 ? 15.613 17.522 -21.999 1.00 10.72 215 LEU A O 1
ATOM 1619 N N . GLU A 1 219 ? 14.540 19.359 -21.270 1.00 10.90 216 GLU A N 1
ATOM 1620 C CA . GLU A 1 219 ? 13.240 18.699 -21.256 1.00 11.33 216 GLU A CA 1
ATOM 1621 C C . GLU A 1 219 ? 12.265 19.288 -22.271 1.00 10.83 216 GLU A C 1
ATOM 1622 O O . GLU A 1 219 ? 11.536 18.547 -22.938 1.00 11.40 216 GLU A O 1
ATOM 1628 N N . ARG A 1 220 ? 12.233 20.613 -22.371 1.00 10.39 217 ARG A N 1
ATOM 1629 C CA . ARG A 1 220 ? 11.282 21.303 -23.259 1.00 10.22 217 ARG A CA 1
ATOM 1630 C C . ARG A 1 220 ? 11.875 22.564 -23.842 1.00 9.89 217 ARG A C 1
ATOM 1631 O O . ARG A 1 220 ? 12.612 23.302 -23.183 1.00 9.52 217 ARG A O 1
ATOM 1639 N N . VAL A 1 221 ? 11.533 22.800 -25.102 1.00 9.53 218 VAL A N 1
ATOM 1640 C CA . VAL A 1 221 ? 11.665 24.106 -25.711 1.00 9.51 218 VAL A CA 1
ATOM 1641 C C . VAL A 1 221 ? 10.315 24.367 -26.368 1.00 9.86 218 VAL A C 1
ATOM 1642 O O . VAL A 1 221 ? 9.882 23.606 -27.232 1.00 9.87 218 VAL A O 1
ATOM 1646 N N . LEU A 1 222 ? 9.622 25.411 -25.932 1.00 10.03 219 LEU A N 1
ATOM 1647 C CA . LEU A 1 222 ? 8.307 25.659 -26.513 1.00 10.64 219 LEU A CA 1
ATOM 1648 C C . LEU A 1 222 ? 7.959 27.121 -26.697 1.00 10.14 219 LEU A C 1
ATOM 1649 O O . LEU A 1 222 ? 8.593 28.005 -26.105 1.00 10.16 219 LEU A O 1
ATOM 1654 N N . GLU A 1 223 ? 6.969 27.345 -27.556 1.00 9.32 220 GLU A N 1
ATOM 1655 C CA . GLU A 1 223 ? 6.369 28.649 -27.769 1.00 9.87 220 GLU A CA 1
ATOM 1656 C C . GLU A 1 223 ? 4.911 28.574 -27.355 1.00 9.54 220 GLU A C 1
ATOM 1657 O O . GLU A 1 223 ? 4.151 27.721 -27.849 1.00 9.52 220 GLU A O 1
ATOM 1663 N N . VAL A 1 224 ? 4.525 29.472 -26.458 1.00 9.65 221 VAL A N 1
ATOM 1664 C CA . VAL A 1 224 ? 3.143 29.601 -26.030 1.00 9.82 221 VAL A CA 1
ATOM 1665 C C . VAL A 1 224 ? 2.446 30.586 -26.963 1.00 9.70 221 VAL A C 1
ATOM 1666 O O . VAL A 1 224 ? 2.960 31.676 -27.232 1.00 9.91 221 VAL A O 1
ATOM 1670 N N . GLY A 1 225 ? 1.293 30.179 -27.478 1.00 9.36 222 GLY A N 1
ATOM 1671 C CA . GLY A 1 225 ? 0.440 31.069 -28.247 1.00 10.61 222 GLY A CA 1
ATOM 1672 C C . GLY A 1 225 ? -0.942 31.104 -27.636 1.00 10.49 222 GLY A C 1
ATOM 1673 O O . GLY A 1 225 ? -1.530 30.049 -27.335 1.00 10.33 222 GLY A O 1
ATOM 1674 N N . TRP A 1 226 ? -1.461 32.316 -27.444 1.00 10.79 223 TRP A N 1
ATOM 1675 C CA . TRP A 1 226 ? -2.875 32.501 -27.108 1.00 10.92 223 TRP A CA 1
ATOM 1676 C C . TRP A 1 226 ? -3.480 33.250 -28.284 1.00 11.39 223 TRP A C 1
ATOM 1677 O O . TRP A 1 226 ? -3.341 34.482 -28.412 1.00 11.99 223 TRP A O 1
ATOM 1688 N N . ARG A 1 227 ? -4.112 32.485 -29.164 1.00 11.04 224 ARG A N 1
ATOM 1689 C CA . ARG A 1 227 ? -4.673 33.010 -30.402 1.00 11.38 224 ARG A CA 1
ATOM 1690 C C . ARG A 1 227 ? -6.053 33.556 -30.106 1.00 11.10 224 ARG A C 1
ATOM 1691 O O . ARG A 1 227 ? -6.997 32.793 -29.888 1.00 10.96 224 ARG A O 1
ATOM 1699 N N . GLU A 1 228 ? -6.149 34.880 -30.078 1.00 10.32 225 GLU A N 1
ATOM 1700 C CA . GLU A 1 228 ? -7.401 35.572 -29.758 1.00 10.09 225 GLU A CA 1
ATOM 1701 C C . GLU A 1 228 ? -8.349 35.639 -30.948 1.00 9.64 225 GLU A C 1
ATOM 1702 O O . GLU A 1 228 ? -7.916 35.838 -32.089 1.00 9.94 225 GLU A O 1
ATOM 1708 N N . TRP A 1 229 ? -9.637 35.462 -30.667 1.00 9.22 226 TRP A N 1
ATOM 1709 C CA . TRP A 1 229 ? -10.685 35.664 -31.650 1.00 9.04 226 TRP A CA 1
ATOM 1710 C C . TRP A 1 229 ? -11.443 36.952 -31.386 1.00 9.59 226 TRP A C 1
ATOM 1711 O O . TRP A 1 229 ? -11.580 37.392 -30.223 1.00 9.82 226 TRP A O 1
ATOM 1722 N N . GLU A 1 230 ? -11.933 37.548 -32.472 1.00 9.34 227 GLU A N 1
ATOM 1723 C CA . GLU A 1 230 ? -12.894 38.637 -32.393 1.00 11.06 227 GLU A CA 1
ATOM 1724 C C . GLU A 1 230 ? -14.259 38.044 -32.679 1.00 11.11 227 GLU A C 1
ATOM 1725 O O . GLU A 1 230 ? -14.494 37.499 -33.761 1.00 10.84 227 GLU A O 1
ATOM 1731 N N . VAL A 1 231 ? -15.159 38.127 -31.704 1.00 11.65 228 VAL A N 1
ATOM 1732 C CA . VAL A 1 231 ? -16.496 37.591 -31.876 1.00 12.04 228 VAL A CA 1
ATOM 1733 C C . VAL A 1 231 ? -17.503 38.659 -31.478 1.00 12.84 228 VAL A C 1
ATOM 1734 O O . VAL A 1 231 ? -17.594 39.033 -30.309 1.00 12.48 228 VAL A O 1
ATOM 1738 N N . ARG A 1 232 ? -18.220 39.160 -32.475 1.00 13.13 229 ARG A N 1
ATOM 1739 C CA . ARG A 1 232 ? -19.341 40.081 -32.280 1.00 14.30 229 ARG A CA 1
ATOM 1740 C C . ARG A 1 232 ? -20.374 39.678 -33.324 1.00 14.42 229 ARG A C 1
ATOM 1741 O O . ARG A 1 232 ? -20.386 40.216 -34.425 1.00 14.69 229 ARG A O 1
ATOM 1743 N N . LEU A 1 233 ? -21.221 38.712 -32.970 1.00 15.20 230 LEU A N 1
ATOM 1744 C CA . LEU A 1 233 ? -22.043 37.999 -33.950 1.00 15.89 230 LEU A CA 1
ATOM 1745 C C . LEU A 1 233 ? -22.796 38.967 -34.859 1.00 16.06 230 LEU A C 1
ATOM 1746 O O . LEU A 1 233 ? -23.415 39.921 -34.362 1.00 16.49 230 LEU A O 1
ATOM 1751 N N . PRO A 1 234 ? -22.779 38.716 -36.183 1.00 16.26 231 PRO A N 1
ATOM 1752 C CA . PRO A 1 234 ? -22.257 37.549 -36.925 1.00 15.86 231 PRO A CA 1
ATOM 1753 C C . PRO A 1 234 ? -20.769 37.554 -37.287 1.00 15.61 231 PRO A C 1
ATOM 1754 O O . PRO A 1 234 ? -20.321 36.659 -38.018 1.00 16.22 231 PRO A O 1
ATOM 1758 N N . VAL A 1 235 ? -20.013 38.534 -36.794 1.00 14.62 232 VAL A N 1
ATOM 1759 C CA . VAL A 1 235 ? -18.558 38.536 -36.973 1.00 13.91 232 VAL A CA 1
ATOM 1760 C C . VAL A 1 235 ? -17.933 37.527 -36.004 1.00 12.66 232 VAL A C 1
ATOM 1761 O O . VAL A 1 235 ? -18.279 37.496 -34.813 1.00 12.24 232 VAL A O 1
ATOM 1765 N N . ALA A 1 236 ? -17.049 36.683 -36.528 1.00 11.65 233 ALA A N 1
ATOM 1766 C CA . ALA A 1 236 ? -16.343 35.691 -35.721 1.00 11.30 233 ALA A CA 1
ATOM 1767 C C . ALA A 1 236 ? -15.139 35.198 -36.500 1.00 11.33 233 ALA A C 1
ATOM 1768 O O . ALA A 1 236 ? -15.293 34.448 -37.467 1.00 11.01 233 ALA A O 1
ATOM 1770 N N . HIS A 1 237 ? -13.948 35.621 -36.089 1.00 10.83 234 HIS A N 1
ATOM 1771 C CA . HIS A 1 237 ? -12.707 35.196 -36.734 1.00 10.94 234 HIS A CA 1
ATOM 1772 C C . HIS A 1 237 ? -11.534 35.411 -35.794 1.00 10.99 234 HIS A C 1
ATOM 1773 O O . HIS A 1 237 ? -11.606 36.259 -34.901 1.00 11.00 234 HIS A O 1
ATOM 1780 N N . PRO A 1 238 ? -10.447 34.644 -35.981 1.00 11.24 235 PRO A N 1
ATOM 1781 C CA . PRO A 1 238 ? -9.232 34.981 -35.248 1.00 11.87 235 PRO A CA 1
ATOM 1782 C C . PRO A 1 238 ? -8.874 36.445 -35.501 1.00 12.64 235 PRO A C 1
ATOM 1783 O O . PRO A 1 238 ? -9.066 36.933 -36.622 1.00 12.29 235 PRO A O 1
ATOM 1787 N N . ARG A 1 239 ? -8.394 37.149 -34.478 1.00 13.73 236 ARG A N 1
ATOM 1788 C CA . ARG A 1 239 ? -8.078 38.572 -34.629 1.00 15.64 236 ARG A CA 1
ATOM 1789 C C . ARG A 1 239 ? -7.093 38.791 -35.784 1.00 16.61 236 ARG A C 1
ATOM 1790 O O . ARG A 1 239 ? -6.149 38.009 -35.970 1.00 16.31 236 ARG A O 1
ATOM 1798 N N . PHE A 1 240 ? -7.341 39.836 -36.570 1.00 17.83 237 PHE A N 1
ATOM 1799 C CA . PHE A 1 240 ? -6.537 40.118 -37.756 1.00 19.28 237 PHE A CA 1
ATOM 1800 C C . PHE A 1 240 ? -5.079 40.383 -37.389 1.00 20.53 237 PHE A C 1
ATOM 1801 O O . PHE A 1 240 ? -4.162 39.973 -38.118 1.00 21.12 237 PHE A O 1
ATOM 1809 N N . GLN A 1 241 ? -4.884 41.050 -36.253 1.00 21.41 238 GLN A N 1
ATOM 1810 C CA . GLN A 1 241 ? -3.560 41.326 -35.707 1.00 23.05 238 GLN A CA 1
ATOM 1811 C C . GLN A 1 241 ? -3.374 40.621 -34.358 1.00 23.77 238 GLN A C 1
ATOM 1812 O O . GLN A 1 241 ? -4.161 40.834 -33.431 1.00 24.62 238 GLN A O 1
ATOM 1814 N N . GLN A 1 242 ? -2.334 39.789 -34.264 1.00 24.41 239 GLN A N 1
ATOM 1815 C CA . GLN A 1 242 ? -2.006 39.051 -33.035 1.00 24.99 239 GLN A CA 1
ATOM 1816 C C . GLN A 1 242 ? -0.610 39.416 -32.549 1.00 24.80 239 GLN A C 1
ATOM 1817 O O . GLN A 1 242 ? 0.249 39.810 -33.348 1.00 25.26 239 GLN A O 1
ATOM 1823 N N . VAL A 1 243 ? -0.382 39.246 -31.247 1.00 24.83 240 VAL A N 1
ATOM 1824 C CA . VAL A 1 243 ? 0.979 39.142 -30.718 1.00 24.67 240 VAL A CA 1
ATOM 1825 C C . VAL A 1 243 ? 1.511 37.834 -31.293 1.00 24.12 240 VAL A C 1
ATOM 1826 O O . VAL A 1 243 ? 1.008 36.761 -30.957 1.00 25.12 240 VAL A O 1
ATOM 1830 N N . GLY A 1 244 ? 2.488 37.922 -32.190 1.00 22.82 241 GLY A N 1
ATOM 1831 C CA . GLY A 1 244 ? 3.012 36.735 -32.882 1.00 21.64 241 GLY A CA 1
ATOM 1832 C C . GLY A 1 244 ? 4.028 35.951 -32.071 1.00 20.55 241 GLY A C 1
ATOM 1833 O O . GLY A 1 244 ? 4.136 34.719 -32.183 1.00 21.17 241 GLY A O 1
ATOM 1834 N N . HIS A 1 245 ? 4.777 36.668 -31.245 1.00 18.51 242 HIS A N 1
ATOM 1835 C CA . HIS A 1 245 ? 5.855 36.051 -30.484 1.00 17.14 242 HIS A CA 1
ATOM 1836 C C . HIS A 1 245 ? 6.191 36.953 -29.320 1.00 16.48 242 HIS A C 1
ATOM 1837 O O . HIS A 1 245 ? 6.108 38.177 -29.437 1.00 16.33 242 HIS A O 1
ATOM 1844 N N . THR A 1 246 ? 6.539 36.339 -28.197 1.00 15.24 243 THR A N 1
ATOM 1845 C CA . THR A 1 246 ? 7.120 37.073 -27.079 1.00 15.13 243 THR A CA 1
ATOM 1846 C C . THR A 1 246 ? 8.485 36.462 -26.772 1.00 14.58 243 THR A C 1
ATOM 1847 O O . THR A 1 246 ? 9.527 37.124 -26.928 1.00 15.14 243 THR A O 1
ATOM 1851 N N . ALA A 1 247 ? 8.475 35.193 -26.349 1.00 13.95 244 ALA A N 1
ATOM 1852 C CA . ALA A 1 247 ? 9.693 34.458 -26.056 1.00 12.88 244 ALA A CA 1
ATOM 1853 C C . ALA A 1 247 ? 9.483 32.951 -26.119 1.00 12.15 244 ALA A C 1
ATOM 1854 O O . ALA A 1 247 ? 8.350 32.469 -26.077 1.00 12.67 244 ALA A O 1
ATOM 1856 N N . PHE A 1 248 ? 10.595 32.230 -26.226 1.00 10.05 245 PHE A N 1
ATOM 1857 C CA . PHE A 1 248 ? 10.623 30.798 -26.043 1.00 9.27 245 PHE A CA 1
ATOM 1858 C C . PHE A 1 248 ? 10.761 30.473 -24.570 1.00 8.82 245 PHE A C 1
ATOM 1859 O O . PHE A 1 248 ? 11.383 31.232 -23.830 1.00 9.24 245 PHE A O 1
ATOM 1867 N N . LEU A 1 249 ? 10.191 29.340 -24.166 1.00 8.41 246 LEU A N 1
ATOM 1868 C CA . LEU A 1 249 ? 10.397 28.807 -22.819 1.00 8.25 246 LEU A CA 1
ATOM 1869 C C . LEU A 1 249 ? 11.271 27.568 -22.914 1.00 8.66 246 LEU A C 1
ATOM 1870 O O . LEU A 1 249 ? 11.013 26.668 -23.728 1.00 8.83 246 LEU A O 1
ATOM 1875 N N . VAL A 1 250 ? 12.307 27.523 -22.086 1.00 8.39 247 VAL A N 1
ATOM 1876 C CA . VAL A 1 250 ? 13.255 26.412 -22.061 1.00 8.21 247 VAL A CA 1
ATOM 1877 C C . VAL A 1 250 ? 13.212 25.775 -20.665 1.00 8.71 247 VAL A C 1
ATOM 1878 O O . VAL A 1 250 ? 13.496 26.454 -19.667 1.00 9.07 247 VAL A O 1
ATOM 1882 N N . ALA A 1 251 ? 12.845 24.492 -20.605 1.00 8.28 248 ALA A N 1
ATOM 1883 C CA . ALA A 1 251 ? 12.738 23.768 -19.337 1.00 8.19 248 ALA A CA 1
ATOM 1884 C C . ALA A 1 251 ? 13.879 22.763 -19.229 1.00 8.14 248 ALA A C 1
ATOM 1885 O O . ALA A 1 251 ? 14.105 21.958 -20.139 1.00 9.24 248 ALA A O 1
ATOM 1887 N N . LEU A 1 252 ? 14.589 22.817 -18.110 1.00 8.21 249 LEU A N 1
ATOM 1888 C CA . LEU A 1 252 ? 15.657 21.866 -17.803 1.00 8.89 249 LEU A CA 1
ATOM 1889 C C . LEU A 1 252 ? 15.279 21.115 -16.545 1.00 9.56 249 LEU A C 1
ATOM 1890 O O . LEU A 1 252 ? 14.712 21.715 -15.627 1.00 10.39 249 LEU A O 1
ATOM 1895 N N . ARG A 1 253 ? 15.601 19.820 -16.484 1.00 9.02 250 ARG A N 1
ATOM 1896 C CA . ARG A 1 253 ? 15.391 19.059 -15.250 1.00 10.06 250 ARG A CA 1
ATOM 1897 C C . ARG A 1 253 ? 16.723 18.819 -14.567 1.00 10.40 250 ARG A C 1
ATOM 1898 O O . ARG A 1 253 ? 17.680 18.378 -15.217 1.00 10.67 250 ARG A O 1
ATOM 1906 N N . ARG A 1 254 ? 16.774 19.107 -13.265 1.00 10.28 251 ARG A N 1
ATOM 1907 C CA . ARG A 1 254 ? 17.961 18.900 -12.426 1.00 10.89 251 ARG A CA 1
ATOM 1908 C C . ARG A 1 254 ? 18.270 17.412 -12.316 1.00 10.90 251 ARG A C 1
ATOM 1909 O O . ARG A 1 254 ? 17.382 16.608 -12.027 1.00 10.08 251 ARG A O 1
ATOM 1917 N N . TRP A 1 255 ? 19.527 17.056 -12.552 1.00 11.44 252 TRP A N 1
ATOM 1918 C CA . TRP A 1 255 ? 19.991 15.676 -12.407 1.00 12.06 252 TRP A CA 1
ATOM 1919 C C . TRP A 1 255 ? 19.733 15.123 -11.018 1.00 12.89 252 TRP A C 1
ATOM 1920 O O . TRP A 1 255 ? 19.721 15.877 -10.038 1.00 12.80 252 TRP A O 1
ATOM 1931 N N . LYS A 1 256 ? 19.533 13.801 -10.956 1.00 13.77 253 LYS A N 1
ATOM 1932 C CA . LYS A 1 256 ? 19.589 13.027 -9.717 1.00 15.30 253 LYS A CA 1
ATOM 1933 C C . LYS A 1 256 ? 20.737 13.508 -8.839 1.00 16.01 253 LYS A C 1
ATOM 1934 O O . LYS A 1 256 ? 21.848 13.778 -9.331 1.00 15.93 253 LYS A O 1
ATOM 1940 N N . GLY A 1 257 ? 20.463 13.582 -7.542 1.00 17.58 254 GLY A N 1
ATOM 1941 C CA . GLY A 1 257 ? 21.405 14.091 -6.572 1.00 19.75 254 GLY A CA 1
ATOM 1942 C C . GLY A 1 257 ? 22.580 13.189 -6.254 1.00 22.13 254 GLY A C 1
ATOM 1943 O O . GLY A 1 257 ? 22.552 11.972 -6.510 1.00 21.50 254 GLY A O 1
ATOM 1944 N N . SER A 1 258 ? 23.601 13.853 -5.702 1.00 23.92 255 SER A N 1
ATOM 1945 C CA . SER A 1 258 ? 24.821 13.302 -5.128 1.00 26.28 255 SER A CA 1
ATOM 1946 C C . SER A 1 258 ? 25.697 12.587 -6.127 1.00 26.78 255 SER A C 1
ATOM 1947 O O . SER A 1 258 ? 26.746 13.131 -6.473 1.00 27.29 255 SER A O 1
ATOM 1951 N N . GLY B 1 8 ? 2.468 8.973 -2.472 1.00 25.34 5 GLY B N 1
ATOM 1952 C CA . GLY B 1 8 ? 1.854 9.350 -3.783 1.00 24.99 5 GLY B CA 1
ATOM 1953 C C . GLY B 1 8 ? 2.435 8.599 -4.975 1.00 24.49 5 GLY B C 1
ATOM 1954 O O . GLY B 1 8 ? 3.348 7.778 -4.817 1.00 25.04 5 GLY B O 1
ATOM 1955 N N . PRO B 1 9 ? 1.922 8.886 -6.189 1.00 24.08 6 PRO B N 1
ATOM 1956 C CA . PRO B 1 9 ? 2.257 8.135 -7.401 1.00 23.61 6 PRO B CA 1
ATOM 1957 C C . PRO B 1 9 ? 3.682 8.381 -7.878 1.00 22.95 6 PRO B C 1
ATOM 1958 O O . PRO B 1 9 ? 4.280 9.402 -7.535 1.00 22.66 6 PRO B O 1
ATOM 1962 N N . LEU B 1 10 ? 4.218 7.432 -8.647 1.00 22.43 7 LEU B N 1
ATOM 1963 C CA . LEU B 1 10 ? 5.494 7.606 -9.332 1.00 21.80 7 LEU B CA 1
ATOM 1964 C C . LEU B 1 10 ? 5.289 7.615 -10.841 1.00 21.74 7 LEU B C 1
ATOM 1965 O O . LEU B 1 10 ? 4.345 7.007 -11.346 1.00 22.10 7 LEU B O 1
ATOM 1970 N N . LEU B 1 11 ? 6.173 8.300 -11.558 1.00 21.33 8 LEU B N 1
ATOM 1971 C CA . LEU B 1 11 ? 6.136 8.303 -13.015 1.00 21.55 8 LEU B CA 1
ATOM 1972 C C . LEU B 1 11 ? 7.418 7.688 -13.560 1.00 22.21 8 LEU B C 1
ATOM 1973 O O . LEU B 1 11 ? 8.526 8.075 -13.168 1.00 21.91 8 LEU B O 1
ATOM 1978 N N . LEU B 1 12 ? 7.250 6.722 -14.459 1.00 22.53 9 LEU B N 1
ATOM 1979 C CA . LEU B 1 12 ? 8.375 6.086 -15.135 1.00 23.76 9 LEU B CA 1
ATOM 1980 C C . LEU B 1 12 ? 8.434 6.546 -16.583 1.00 24.68 9 LEU B C 1
ATOM 1981 O O . LEU B 1 12 ? 7.414 6.553 -17.275 1.00 24.99 9 LEU B O 1
ATOM 1986 N N . LYS B 1 13 ? 9.624 6.940 -17.030 1.00 25.56 10 LYS B N 1
ATOM 1987 C CA . LYS B 1 13 ? 9.833 7.402 -18.402 1.00 26.74 10 LYS B CA 1
ATOM 1988 C C . LYS B 1 13 ? 10.819 6.479 -19.107 1.00 27.51 10 LYS B C 1
ATOM 1989 O O . LYS B 1 13 ? 11.885 6.195 -18.559 1.00 27.31 10 LYS B O 1
ATOM 1995 N N . ASP B 1 14 ? 10.477 6.026 -20.314 1.00 28.74 11 ASP B N 1
ATOM 1996 C CA . ASP B 1 14 ? 11.418 5.233 -21.120 1.00 30.20 11 ASP B CA 1
ATOM 1997 C C . ASP B 1 14 ? 12.266 6.111 -22.059 1.00 30.78 11 ASP B C 1
ATOM 1998 O O . ASP B 1 14 ? 12.230 7.345 -21.966 1.00 30.94 11 ASP B O 1
ATOM 2003 N N . ARG B 1 15 ? 13.023 5.466 -22.949 1.00 31.66 12 ARG B N 1
ATOM 2004 C CA . ARG B 1 15 ? 13.924 6.159 -23.879 1.00 32.18 12 ARG B CA 1
ATOM 2005 C C . ARG B 1 15 ? 13.189 6.895 -25.005 1.00 32.59 12 ARG B C 1
ATOM 2006 O O . ARG B 1 15 ? 13.665 7.924 -25.493 1.00 32.88 12 ARG B O 1
ATOM 2008 N N . LYS B 1 16 ? 12.037 6.363 -25.415 1.00 32.78 13 LYS B N 1
ATOM 2009 C CA . LYS B 1 16 ? 11.239 6.975 -26.479 1.00 32.80 13 LYS B CA 1
ATOM 2010 C C . LYS B 1 16 ? 10.233 8.000 -25.935 1.00 32.69 13 LYS B C 1
ATOM 2011 O O . LYS B 1 16 ? 9.180 8.232 -26.540 1.00 33.05 13 LYS B O 1
ATOM 2013 N N . GLY B 1 17 ? 10.567 8.607 -24.792 1.00 32.33 14 GLY B N 1
ATOM 2014 C CA . GLY B 1 17 ? 9.737 9.642 -24.167 1.00 31.68 14 GLY B CA 1
ATOM 2015 C C . GLY B 1 17 ? 8.493 9.178 -23.417 1.00 31.18 14 GLY B C 1
ATOM 2016 O O . GLY B 1 17 ? 7.931 9.940 -22.625 1.00 31.32 14 GLY B O 1
ATOM 2017 N N . ARG B 1 18 ? 8.067 7.936 -23.658 1.00 30.35 15 ARG B N 1
ATOM 2018 C CA . ARG B 1 18 ? 6.798 7.408 -23.131 1.00 29.37 15 ARG B CA 1
ATOM 2019 C C . ARG B 1 18 ? 6.778 7.268 -21.602 1.00 28.77 15 ARG B C 1
ATOM 2020 O O . AR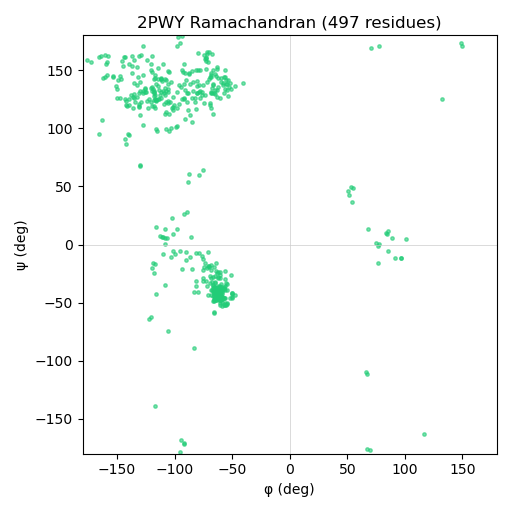G B 1 18 ? 7.756 6.817 -21.003 1.00 28.47 15 ARG B O 1
ATOM 2022 N N . ALA B 1 19 ? 5.657 7.644 -20.982 1.00 27.88 16 ALA B N 1
ATOM 2023 C CA . ALA B 1 19 ? 5.557 7.655 -19.517 1.00 27.22 16 ALA B CA 1
ATOM 2024 C C . ALA B 1 19 ? 4.455 6.754 -18.949 1.00 26.76 16 ALA B C 1
ATOM 2025 O O . ALA B 1 19 ? 3.420 6.527 -19.584 1.00 26.25 16 ALA B O 1
ATOM 2027 N N . TYR B 1 20 ? 4.694 6.254 -17.740 1.00 26.37 17 TYR B N 1
ATOM 2028 C CA . TYR B 1 20 ? 3.814 5.292 -17.089 1.00 26.52 17 TYR B CA 1
ATOM 2029 C C . TYR B 1 20 ? 3.627 5.683 -15.634 1.00 26.04 17 TYR B C 1
ATOM 2030 O O . TYR B 1 20 ? 4.602 5.885 -14.911 1.00 25.39 17 TYR B O 1
ATOM 2039 N N . LEU B 1 21 ? 2.372 5.794 -15.212 1.00 25.66 18 LEU B N 1
ATOM 2040 C CA . LEU B 1 21 ? 2.058 6.107 -13.826 1.00 25.51 18 LEU B CA 1
ATOM 2041 C C . LEU B 1 21 ? 1.949 4.839 -12.974 1.00 26.13 18 LEU B C 1
ATOM 2042 O O . LEU B 1 21 ? 1.259 3.881 -13.349 1.00 26.15 18 LEU B O 1
ATOM 2047 N N . VAL B 1 22 ? 2.643 4.834 -11.838 1.00 26.50 19 VAL B N 1
ATOM 2048 C CA . VAL B 1 22 ? 2.656 3.690 -10.928 1.00 27.38 19 VAL B CA 1
ATOM 2049 C C . VAL B 1 22 ? 2.263 4.096 -9.504 1.00 27.94 19 VAL B C 1
ATOM 2050 O O . VAL B 1 22 ? 2.744 5.103 -8.981 1.00 28.07 19 VAL B O 1
ATOM 2054 N N . PHE B 1 23 ? 1.383 3.308 -8.891 1.00 28.60 20 PHE B N 1
ATOM 2055 C CA . PHE B 1 23 ? 1.002 3.503 -7.498 1.00 29.30 20 PHE B CA 1
ATOM 2056 C C . PHE B 1 23 ? 1.633 2.386 -6.656 1.00 30.12 20 PHE B C 1
ATOM 2057 O O . PHE B 1 23 ? 1.120 1.263 -6.622 1.00 30.27 20 PHE B O 1
ATOM 2065 N N . PRO B 1 24 ? 2.763 2.693 -5.983 1.00 30.68 21 PRO B N 1
ATOM 2066 C CA . PRO B 1 24 ? 3.606 1.689 -5.317 1.00 31.17 21 PRO B CA 1
ATOM 2067 C C . PRO B 1 24 ? 2.973 1.000 -4.097 1.00 31.64 21 PRO B C 1
ATOM 2068 O O . PRO B 1 24 ? 2.457 1.666 -3.194 1.00 31.76 21 PRO B O 1
ATOM 2072 N N . LYS B 1 25 ? 3.039 -0.332 -4.085 1.00 32.37 22 LYS B N 1
ATOM 2073 C CA . LYS B 1 25 ? 2.557 -1.150 -2.969 1.00 32.97 22 LYS B CA 1
ATOM 2074 C C . LYS B 1 25 ? 3.545 -2.270 -2.642 1.00 32.88 22 LYS B C 1
ATOM 2075 O O . LYS B 1 25 ? 4.306 -2.703 -3.516 1.00 33.15 22 LYS B O 1
ATOM 2081 N N . GLU B 1 26 ? 3.532 -2.733 -1.389 1.00 32.75 23 GLU B N 1
ATOM 2082 C CA . GLU B 1 26 ? 4.375 -3.859 -0.971 1.00 32.55 23 GLU B CA 1
ATOM 2083 C C . GLU B 1 26 ? 4.071 -5.072 -1.844 1.00 32.62 23 GLU B C 1
ATOM 2084 O O . GLU B 1 26 ? 2.905 -5.425 -2.040 1.00 32.56 23 GLU B O 1
ATOM 2090 N N . GLY B 1 27 ? 5.125 -5.688 -2.377 1.00 32.79 24 GLY B N 1
ATOM 2091 C CA . GLY B 1 27 ? 4.992 -6.849 -3.256 1.00 32.94 24 GLY B CA 1
ATOM 2092 C C . GLY B 1 27 ? 4.359 -6.532 -4.602 1.00 33.14 24 GLY B C 1
ATOM 2093 O O . GLY B 1 27 ? 3.962 -7.441 -5.335 1.00 33.32 24 GLY B O 1
ATOM 2094 N N . GLY B 1 28 ? 4.264 -5.242 -4.923 1.00 33.11 25 GLY B N 1
ATOM 2095 C CA . GLY B 1 28 ? 3.720 -4.789 -6.201 1.00 33.16 25 GLY B CA 1
ATOM 2096 C C . GLY B 1 28 ? 4.745 -4.912 -7.312 1.00 33.28 25 GLY B C 1
ATOM 2097 O O . GLY B 1 28 ? 5.953 -4.817 -7.068 1.00 32.85 25 GLY B O 1
ATOM 2098 N N . VAL B 1 29 ? 4.257 -5.136 -8.531 1.00 33.50 26 VAL B N 1
ATOM 2099 C CA . VAL B 1 29 ? 5.111 -5.258 -9.712 1.00 33.95 26 VAL B CA 1
ATOM 2100 C C . VAL B 1 29 ? 4.544 -4.431 -10.870 1.00 34.24 26 VAL B C 1
ATOM 2101 O O . VAL B 1 29 ? 3.396 -4.626 -11.286 1.00 34.14 26 VAL B O 1
ATOM 2105 N N . PHE B 1 30 ? 5.348 -3.499 -11.380 1.00 34.53 27 PHE B N 1
ATOM 2106 C CA . PHE B 1 30 ? 5.009 -2.786 -12.610 1.00 35.03 27 PHE B CA 1
ATOM 2107 C C . PHE B 1 30 ? 5.301 -3.693 -13.803 1.00 35.71 27 PHE B C 1
ATOM 2108 O O . PHE B 1 30 ? 6.415 -4.209 -13.941 1.00 35.32 27 PHE B O 1
ATOM 2116 N N . HIS B 1 31 ? 4.297 -3.882 -14.656 1.00 36.40 28 HIS B N 1
ATOM 2117 C CA . HIS B 1 31 ? 4.430 -4.738 -15.831 1.00 37.65 28 HIS B CA 1
ATOM 2118 C C . HIS B 1 31 ? 4.171 -3.953 -17.110 1.00 38.40 28 HIS B C 1
ATOM 2119 O O . HIS B 1 31 ? 3.107 -3.353 -17.276 1.00 38.43 28 HIS B O 1
ATOM 2120 N N . HIS B 1 32 ? 5.160 -3.953 -18.000 1.00 39.03 29 HIS B N 1
ATOM 2121 C CA . HIS B 1 32 ? 5.023 -3.363 -19.331 1.00 39.83 29 HIS B CA 1
ATOM 2122 C C . HIS B 1 32 ? 5.428 -4.385 -20.395 1.00 40.18 29 HIS B C 1
ATOM 2123 O O . HIS B 1 32 ? 5.959 -5.457 -20.073 1.00 40.43 29 HIS B O 1
ATOM 2124 N N . HIS B 1 33 ? 5.174 -4.050 -21.659 1.00 40.50 30 HIS B N 1
ATOM 2125 C CA . HIS B 1 33 ? 5.573 -4.896 -22.790 1.00 40.39 30 HIS B CA 1
ATOM 2126 C C . HIS B 1 33 ? 7.077 -5.190 -22.786 1.00 40.41 30 HIS B C 1
ATOM 2127 O O . HIS B 1 33 ? 7.506 -6.292 -23.153 1.00 40.57 30 HIS B O 1
ATOM 2128 N N . LYS B 1 34 ? 7.866 -4.204 -22.357 1.00 40.25 31 LYS B N 1
ATOM 2129 C CA . LYS B 1 34 ? 9.321 -4.339 -22.276 1.00 39.81 31 LYS B CA 1
ATOM 2130 C C . LYS B 1 34 ? 9.826 -4.826 -20.909 1.00 39.55 31 LYS B C 1
ATOM 2131 O O . LYS B 1 34 ? 10.964 -4.527 -20.532 1.00 39.32 31 LYS B O 1
ATOM 2132 N N . GLY B 1 35 ? 8.980 -5.561 -20.177 1.00 39.13 32 GLY B N 1
ATOM 2133 C CA . GLY B 1 35 ? 9.389 -6.252 -18.942 1.00 38.63 32 GLY B CA 1
ATOM 2134 C C . GLY B 1 35 ? 8.704 -5.798 -17.665 1.00 38.19 32 GLY B C 1
ATOM 2135 O O . GLY B 1 35 ? 7.658 -5.140 -17.707 1.00 38.36 32 GLY B O 1
ATOM 2136 N N . SER B 1 36 ? 9.300 -6.148 -16.524 1.00 37.47 33 SER B N 1
ATOM 2137 C CA . SER B 1 36 ? 8.739 -5.788 -15.216 1.00 36.68 33 SER B CA 1
ATOM 2138 C C . SER B 1 36 ? 9.756 -5.186 -14.237 1.00 36.04 33 SER B C 1
ATOM 2139 O O . SER B 1 36 ? 10.960 -5.462 -14.315 1.00 35.82 33 SER B O 1
ATOM 2142 N N . VAL B 1 37 ? 9.258 -4.359 -13.319 1.00 35.06 34 VAL B N 1
ATOM 2143 C CA . VAL B 1 37 ? 10.070 -3.818 -12.231 1.00 34.23 34 VAL B CA 1
ATOM 2144 C C . VAL B 1 37 ? 9.282 -3.923 -10.921 1.00 34.01 34 VAL B C 1
ATOM 2145 O O . VAL B 1 37 ? 8.139 -3.461 -10.852 1.00 33.76 34 VAL B O 1
ATOM 2149 N N . PRO B 1 38 ? 9.877 -4.549 -9.885 1.00 33.63 35 PRO B N 1
ATOM 2150 C CA . PRO B 1 38 ? 9.236 -4.527 -8.568 1.00 33.47 35 PRO B CA 1
ATOM 2151 C C . PRO B 1 38 ? 9.060 -3.097 -8.048 1.00 33.24 35 PRO B C 1
ATOM 2152 O O . PRO B 1 38 ? 9.916 -2.236 -8.282 1.00 33.11 35 PRO B O 1
ATOM 2156 N N . HIS B 1 39 ? 7.947 -2.851 -7.360 1.00 32.98 36 HIS B N 1
ATOM 2157 C CA . HIS B 1 39 ? 7.641 -1.526 -6.806 1.00 32.68 36 HIS B CA 1
ATOM 2158 C C . HIS B 1 39 ? 8.665 -1.076 -5.760 1.00 32.48 36 HIS B C 1
ATOM 2159 O O . HIS B 1 39 ? 8.877 0.124 -5.567 1.00 32.56 36 HIS B O 1
ATOM 2166 N N . GLU B 1 40 ? 9.290 -2.044 -5.093 1.00 32.15 37 GLU B N 1
ATOM 2167 C CA . GLU B 1 40 ? 10.346 -1.772 -4.119 1.00 31.80 37 GLU B CA 1
ATOM 2168 C C . GLU B 1 40 ? 11.568 -1.135 -4.786 1.00 31.52 37 GLU B C 1
ATOM 2169 O O . GLU B 1 40 ? 12.201 -0.247 -4.207 1.00 31.60 37 GLU B O 1
ATOM 2171 N N . ALA B 1 41 ? 11.884 -1.586 -6.003 1.00 31.18 38 ALA B N 1
ATOM 2172 C CA . ALA B 1 41 ? 13.009 -1.048 -6.774 1.00 31.07 38 ALA B CA 1
ATOM 2173 C C . ALA B 1 41 ? 12.758 0.404 -7.173 1.00 31.02 38 ALA B C 1
ATOM 2174 O O . ALA B 1 41 ? 13.682 1.221 -7.188 1.00 30.98 38 ALA B O 1
ATOM 2176 N N . LEU B 1 42 ? 11.504 0.711 -7.493 1.00 30.89 39 LEU B N 1
ATOM 2177 C CA . LEU B 1 42 ? 11.106 2.075 -7.846 1.00 30.77 39 LEU B CA 1
ATOM 2178 C C . LEU B 1 42 ? 11.232 3.018 -6.652 1.00 31.28 39 LEU B C 1
ATOM 2179 O O . LEU B 1 42 ? 11.743 4.129 -6.790 1.00 31.26 39 LEU B O 1
ATOM 2184 N N . LEU B 1 43 ? 10.778 2.558 -5.485 1.00 31.73 40 LEU B N 1
ATOM 2185 C CA . LEU B 1 43 ? 10.874 3.330 -4.241 1.00 32.31 40 LEU B CA 1
ATOM 2186 C C . LEU B 1 43 ? 12.325 3.602 -3.847 1.00 32.22 40 LEU B C 1
ATOM 2187 O O . LEU B 1 43 ? 12.659 4.697 -3.387 1.00 32.61 40 LEU B O 1
ATOM 2192 N N . GLU B 1 44 ? 13.182 2.602 -4.033 1.00 32.02 41 GLU B N 1
ATOM 2193 C CA . GLU B 1 44 ? 14.601 2.719 -3.692 1.00 31.82 41 GLU B CA 1
ATOM 2194 C C . GLU B 1 44 ? 15.387 3.574 -4.698 1.00 31.66 41 GLU B C 1
ATOM 2195 O O . GLU B 1 44 ? 16.466 4.079 -4.371 1.00 31.65 41 GLU B O 1
ATOM 2197 N N . ALA B 1 45 ? 14.834 3.745 -5.903 1.00 31.15 42 ALA B N 1
ATOM 2198 C CA . ALA B 1 45 ? 15.526 4.441 -6.997 1.00 30.26 42 ALA B CA 1
ATOM 2199 C C . ALA B 1 45 ? 15.790 5.928 -6.737 1.00 29.50 42 ALA B C 1
ATOM 2200 O O . ALA B 1 45 ? 16.790 6.471 -7.212 1.00 29.17 42 ALA B O 1
ATOM 2202 N N . GLY B 1 46 ? 14.890 6.581 -6.003 1.00 28.58 43 GLY B N 1
ATOM 2203 C CA . GLY B 1 46 ? 15.013 8.013 -5.724 1.00 27.32 43 GLY B CA 1
ATOM 2204 C C . GLY B 1 46 ? 14.596 8.888 -6.900 1.00 26.44 43 GLY B C 1
ATOM 2205 O O . GLY B 1 46 ? 14.383 8.385 -8.009 1.00 26.18 43 GLY B O 1
ATOM 2206 N N . PRO B 1 47 ? 14.492 10.217 -6.670 1.00 25.42 44 PRO B N 1
ATOM 2207 C CA . PRO B 1 47 ? 14.055 11.139 -7.722 1.00 24.46 44 PRO B CA 1
ATOM 2208 C C . PRO B 1 47 ? 15.108 11.284 -8.830 1.00 23.28 44 PRO B C 1
ATOM 2209 O O . PRO B 1 47 ? 16.241 11.703 -8.566 1.00 22.89 44 PRO B O 1
ATOM 2213 N N . GLY B 1 48 ? 14.724 10.931 -10.054 1.00 21.83 45 GLY B N 1
ATOM 2214 C CA . GLY B 1 48 ? 15.625 11.009 -11.198 1.00 21.48 45 GLY B CA 1
ATOM 2215 C C . GLY B 1 48 ? 16.526 9.789 -11.329 1.00 21.25 45 GLY B C 1
ATOM 2216 O O . GLY B 1 48 ? 17.451 9.788 -12.137 1.00 20.91 45 GLY B O 1
ATOM 2217 N N . GLY B 1 49 ? 16.251 8.754 -10.536 1.00 21.14 46 GLY B N 1
ATOM 2218 C CA . GLY B 1 49 ? 17.019 7.510 -10.596 1.00 21.84 46 GLY B CA 1
ATOM 2219 C C . GLY B 1 49 ? 16.561 6.658 -11.759 1.00 22.24 46 GLY B C 1
ATOM 2220 O O . GLY B 1 49 ? 15.483 6.894 -12.319 1.00 22.24 46 GLY B O 1
ATOM 2221 N N . VAL B 1 50 ? 17.366 5.658 -12.128 1.00 22.33 47 VAL B N 1
ATOM 2222 C CA . VAL B 1 50 ? 16.971 4.746 -13.205 1.00 22.75 47 VAL B CA 1
ATOM 2223 C C . VAL B 1 50 ? 16.864 3.302 -12.745 1.00 22.49 47 VAL B C 1
ATOM 2224 O O . VAL B 1 50 ? 17.595 2.856 -11.851 1.00 22.43 47 VAL B O 1
ATOM 2228 N N . VAL B 1 51 ? 15.943 2.586 -13.375 1.00 22.60 48 VAL B N 1
ATOM 2229 C CA . VAL B 1 51 ? 15.829 1.146 -13.211 1.00 23.25 48 VAL B CA 1
ATOM 2230 C C . VAL B 1 51 ? 15.924 0.496 -14.595 1.00 23.57 48 VAL B C 1
ATOM 2231 O O . VAL B 1 51 ? 15.705 1.156 -15.617 1.00 23.19 48 VAL B O 1
ATOM 2235 N N . ARG B 1 52 ? 16.274 -0.786 -14.626 1.00 24.24 49 ARG B N 1
ATOM 2236 C CA . ARG B 1 52 ? 16.231 -1.554 -15.865 1.00 24.74 49 ARG B CA 1
ATOM 2237 C C . ARG B 1 52 ? 15.420 -2.834 -15.651 1.00 25.12 49 ARG B C 1
ATOM 2238 O O . ARG B 1 52 ? 15.623 -3.544 -14.660 1.00 25.18 49 ARG B O 1
ATOM 2240 N N . THR B 1 53 ? 14.492 -3.109 -16.567 1.00 25.11 50 TH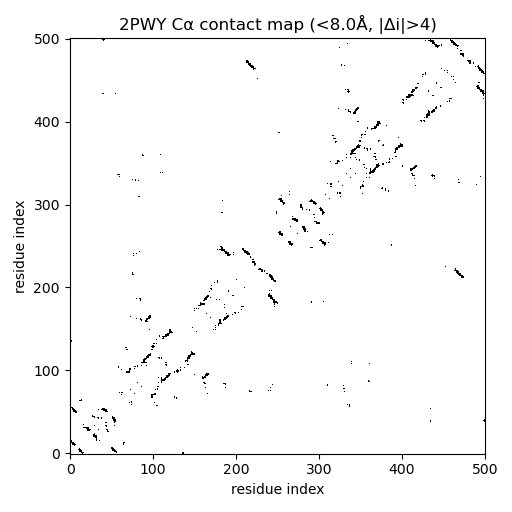R B N 1
ATOM 2241 C CA . THR B 1 53 ? 13.760 -4.378 -16.564 1.00 25.23 50 THR B CA 1
ATOM 2242 C C . THR B 1 53 ? 14.713 -5.490 -17.009 1.00 25.34 50 THR B C 1
ATOM 2243 O O . THR B 1 53 ? 15.780 -5.213 -17.570 1.00 25.41 50 THR B O 1
ATOM 2247 N N . HIS B 1 54 ? 14.328 -6.740 -16.760 1.00 25.85 51 HIS B N 1
ATOM 2248 C CA . HIS B 1 54 ? 15.104 -7.907 -17.210 1.00 26.17 51 HIS B CA 1
ATOM 2249 C C . HIS B 1 54 ? 15.238 -7.966 -18.732 1.00 26.44 51 HIS B C 1
ATOM 2250 O O . HIS B 1 54 ? 16.199 -8.523 -19.256 1.00 25.89 51 HIS B O 1
ATOM 2257 N N . LEU B 1 55 ? 14.276 -7.369 -19.433 1.00 26.80 52 LEU B N 1
ATOM 2258 C CA . LEU B 1 55 ? 14.286 -7.353 -20.894 1.00 27.34 52 LEU B CA 1
ATOM 2259 C C . LEU B 1 55 ? 15.204 -6.266 -21.471 1.00 27.57 52 LEU B C 1
ATOM 2260 O O . LEU B 1 55 ? 15.420 -6.208 -22.686 1.00 27.80 52 LEU B O 1
ATOM 2265 N N . GLY B 1 56 ? 15.738 -5.414 -20.597 1.00 27.45 53 GLY B N 1
ATOM 2266 C CA . GLY B 1 56 ? 16.695 -4.386 -20.999 1.00 27.53 53 GLY B CA 1
ATOM 2267 C C . GLY B 1 56 ? 16.126 -2.985 -21.139 1.00 27.57 53 GLY B C 1
ATOM 2268 O O . GLY B 1 56 ? 16.831 -2.064 -21.565 1.00 27.70 53 GLY B O 1
ATOM 2269 N N . GLU B 1 57 ? 14.854 -2.813 -20.783 1.00 27.39 54 GLU B N 1
ATOM 2270 C CA . GLU B 1 57 ? 14.229 -1.494 -20.829 1.00 27.47 54 GLU B CA 1
ATOM 2271 C C . GLU B 1 57 ? 14.723 -0.626 -19.676 1.00 27.45 54 GLU B C 1
ATOM 2272 O O . GLU B 1 57 ? 14.579 -0.992 -18.507 1.00 27.92 54 GLU B O 1
ATOM 2274 N N . GLU B 1 58 ? 15.310 0.517 -20.016 1.00 27.26 55 GLU B N 1
ATOM 2275 C CA . GLU B 1 58 ? 15.747 1.502 -19.025 1.00 26.91 55 GLU B CA 1
ATOM 2276 C C . GLU B 1 58 ? 14.660 2.539 -18.753 1.00 26.32 55 GLU B C 1
ATOM 2277 O O . GLU B 1 58 ? 14.149 3.179 -19.678 1.00 25.96 55 GLU B O 1
ATOM 2283 N N . LEU B 1 59 ? 14.320 2.705 -17.477 1.00 25.34 56 LEU B N 1
ATOM 2284 C CA . LEU B 1 59 ? 13.233 3.594 -17.075 1.00 24.71 56 LEU B CA 1
ATOM 2285 C C . LEU B 1 59 ? 13.708 4.576 -16.012 1.00 24.10 56 LEU B C 1
ATOM 2286 O O . LEU B 1 59 ? 14.309 4.176 -15.016 1.00 23.61 56 LEU B O 1
ATOM 2291 N N . SER B 1 60 ? 13.440 5.862 -16.218 1.00 23.58 57 SER B N 1
ATOM 2292 C CA . SER B 1 60 ? 13.768 6.848 -15.199 1.00 23.08 57 SER B CA 1
ATOM 2293 C C . SER B 1 60 ? 12.564 7.013 -14.277 1.00 22.76 57 SER B C 1
ATOM 2294 O O . SER B 1 60 ? 11.410 6.877 -14.716 1.00 22.81 57 SER B O 1
ATOM 2297 N N . VAL B 1 61 ? 12.852 7.287 -13.004 1.00 22.03 58 VAL B N 1
ATOM 2298 C CA . VAL B 1 61 ? 11.860 7.299 -11.927 1.00 21.26 58 VAL B CA 1
ATOM 2299 C C . VAL B 1 61 ? 11.654 8.733 -11.413 1.00 21.03 58 VAL B C 1
ATOM 2300 O O . VAL B 1 61 ? 12.619 9.455 -11.134 1.00 20.74 58 VAL B O 1
ATOM 2304 N N . HIS B 1 62 ? 10.391 9.141 -11.303 1.00 20.74 59 HIS B N 1
ATOM 2305 C CA . HIS B 1 62 ? 10.046 10.533 -10.992 1.00 20.55 59 HIS B CA 1
ATOM 2306 C C . HIS B 1 62 ? 8.808 10.604 -10.118 1.00 20.37 59 HIS B C 1
ATOM 2307 O O . HIS B 1 62 ? 7.980 9.690 -10.138 1.00 20.93 59 HIS B O 1
ATOM 2314 N N . ARG B 1 63 ? 8.689 11.679 -9.338 1.00 20.22 60 ARG B N 1
ATOM 2315 C CA . ARG B 1 63 ? 7.395 12.060 -8.801 1.00 19.86 60 ARG B CA 1
ATOM 2316 C C . ARG B 1 63 ? 6.770 12.890 -9.924 1.00 19.23 60 ARG B C 1
ATOM 2317 O O . ARG B 1 63 ? 7.408 13.823 -10.424 1.00 19.90 60 ARG B O 1
ATOM 2319 N N . PRO B 1 64 ? 5.548 12.532 -10.363 1.00 17.89 61 PRO B N 1
ATOM 2320 C CA . PRO B 1 64 ? 5.008 13.215 -11.537 1.00 17.00 61 PRO B CA 1
ATOM 2321 C C . PRO B 1 64 ? 4.674 14.679 -11.237 1.00 15.92 61 PRO B C 1
ATOM 2322 O O . PRO B 1 64 ? 4.266 15.003 -10.112 1.00 16.40 61 PRO B O 1
ATOM 2326 N N . THR B 1 65 ? 4.883 15.545 -12.224 1.00 15.47 62 THR B N 1
ATOM 2327 C CA . THR B 1 65 ? 4.337 16.902 -12.181 1.00 13.83 62 THR B CA 1
ATOM 2328 C C . THR B 1 65 ? 2.820 16.819 -12.345 1.00 13.86 62 THR B C 1
ATOM 2329 O O . THR B 1 65 ? 2.286 15.780 -12.748 1.00 12.85 62 THR B O 1
ATOM 2333 N N . LEU B 1 66 ? 2.116 17.909 -12.039 1.00 12.80 63 LEU B N 1
ATOM 2334 C CA . LEU B 1 66 ? 0.677 17.928 -12.284 1.00 12.93 63 LEU B CA 1
ATOM 2335 C C . LEU B 1 66 ? 0.344 17.698 -13.765 1.00 12.61 63 LEU B C 1
ATOM 2336 O O . LEU B 1 66 ? -0.581 16.956 -14.091 1.00 13.07 63 LEU B O 1
ATOM 2341 N N . GLU B 1 67 ? 1.104 18.334 -14.649 1.00 12.63 64 GLU B N 1
ATOM 2342 C CA . GLU B 1 67 ? 0.954 18.130 -16.076 1.00 13.68 64 GLU B CA 1
ATOM 2343 C C . GLU B 1 67 ? 1.067 16.637 -16.427 1.00 13.81 64 GLU B C 1
ATOM 2344 O O . GLU B 1 67 ? 0.187 16.079 -17.103 1.00 13.68 64 GLU B O 1
ATOM 2350 N N . GLU B 1 68 ? 2.131 15.993 -15.945 1.00 14.52 65 GLU B N 1
ATOM 2351 C CA . GLU B 1 68 ? 2.348 14.554 -16.167 1.00 15.68 65 GLU B CA 1
ATOM 2352 C C . GLU B 1 68 ? 1.221 13.705 -15.595 1.00 15.30 65 GLU B C 1
ATOM 2353 O O . GLU B 1 68 ? 0.721 12.785 -16.256 1.00 16.07 65 GLU B O 1
ATOM 2359 N N . TYR B 1 69 ? 0.810 14.020 -14.371 1.00 15.01 66 TYR B N 1
ATOM 2360 C CA . TYR B 1 69 ? -0.269 13.281 -13.716 1.00 15.03 66 TYR B CA 1
ATOM 2361 C C . TYR B 1 69 ? -1.571 13.343 -14.523 1.00 15.59 66 TYR B C 1
ATOM 2362 O O . TYR B 1 69 ? -2.165 12.300 -14.835 1.00 15.68 66 TYR B O 1
ATOM 2371 N N . LEU B 1 70 ? -2.007 14.556 -14.871 1.00 16.48 67 LEU B N 1
ATOM 2372 C CA . LEU B 1 70 ? -3.213 14.722 -15.693 1.00 17.63 67 LEU B CA 1
ATOM 2373 C C . LEU B 1 70 ? -3.200 13.854 -16.935 1.00 17.84 67 LEU B C 1
ATOM 2374 O O . LEU B 1 70 ? -4.194 13.198 -17.251 1.00 18.68 67 LEU B O 1
ATOM 2379 N N . LEU B 1 71 ? -2.071 13.848 -17.630 1.00 17.76 68 LEU B N 1
ATOM 2380 C CA . LEU B 1 71 ? -1.961 13.162 -18.908 1.00 18.00 68 LEU B CA 1
ATOM 2381 C C . LEU B 1 71 ? -1.954 11.633 -18.789 1.00 18.13 68 LEU B C 1
ATOM 2382 O O . LEU B 1 71 ? -2.264 10.952 -19.763 1.00 18.55 68 LEU B O 1
ATOM 2387 N N . HIS B 1 72 ? -1.638 11.104 -17.602 1.00 18.37 69 HIS B N 1
ATOM 2388 C CA . HIS B 1 72 ? -1.462 9.647 -17.427 1.00 18.26 69 HIS B CA 1
ATOM 2389 C C . HIS B 1 72 ? -2.422 8.969 -16.441 1.00 18.30 69 HIS B C 1
ATOM 2390 O O . HIS B 1 72 ? -2.567 7.735 -16.451 1.00 18.22 69 HIS B O 1
ATOM 2397 N N . MET B 1 73 ? -3.097 9.760 -15.608 1.00 17.53 70 MET B N 1
ATOM 2398 C CA . MET B 1 73 ? -4.039 9.208 -14.635 1.00 17.36 70 MET B CA 1
ATOM 2399 C C . MET B 1 73 ? -5.214 8.504 -15.331 1.00 17.90 70 MET B C 1
ATOM 2400 O O . MET B 1 73 ? -5.558 8.833 -16.469 1.00 17.11 70 MET B O 1
ATOM 2405 N N . LYS B 1 74 ? -5.801 7.524 -14.641 1.00 19.01 71 LYS B N 1
ATOM 2406 C CA . LYS B 1 74 ? -6.985 6.800 -15.115 1.00 20.48 71 LYS B CA 1
ATOM 2407 C C . LYS B 1 74 ? -8.121 7.790 -15.360 1.00 20.81 71 LYS B C 1
ATOM 2408 O O . LYS B 1 74 ? -8.328 8.706 -14.561 1.00 20.99 71 LYS B O 1
ATOM 2414 N N . ARG B 1 75 ? -8.832 7.609 -16.471 1.00 21.13 72 ARG B N 1
ATOM 2415 C CA . ARG B 1 75 ? -9.865 8.546 -16.910 1.00 21.71 72 ARG B CA 1
ATOM 2416 C C . ARG B 1 75 ? -11.241 7.914 -17.019 1.00 21.80 72 ARG B C 1
ATOM 2417 O O . ARG B 1 75 ? -11.396 6.810 -17.545 1.00 21.79 72 ARG B O 1
ATOM 2425 N N . SER B 1 76 ? -12.230 8.642 -16.515 1.00 22.00 73 SER B N 1
ATOM 2426 C CA . SER B 1 76 ? -13.607 8.463 -16.924 1.00 22.33 73 SER B CA 1
ATOM 2427 C C . SER B 1 76 ? -13.704 9.292 -18.208 1.00 21.75 73 SER B C 1
ATOM 2428 O O . SER B 1 76 ? -13.409 8.809 -19.308 1.00 22.37 73 SER B O 1
ATOM 2431 N N . ALA B 1 77 ? -14.043 10.562 -18.049 1.00 20.43 74 ALA B N 1
ATOM 2432 C CA . ALA B 1 77 ? -14.059 11.515 -19.142 1.00 19.03 74 ALA B CA 1
ATOM 2433 C C . ALA B 1 77 ? -12.650 12.043 -19.415 1.00 18.01 74 ALA B C 1
ATOM 2434 O O . ALA B 1 77 ? -11.826 12.119 -18.506 1.00 17.47 74 ALA B O 1
ATOM 2436 N N . THR B 1 78 ? -12.376 12.406 -20.666 1.00 17.35 75 THR B N 1
ATOM 2437 C CA . THR B 1 78 ? -11.071 12.972 -21.018 1.00 16.89 75 THR B CA 1
ATOM 2438 C C . THR B 1 78 ? -10.841 14.271 -20.227 1.00 15.80 75 THR B C 1
ATOM 2439 O O . THR B 1 78 ? -11.686 15.178 -20.255 1.00 15.47 75 THR B O 1
ATOM 2443 N N . PRO B 1 79 ? -9.711 14.356 -19.505 1.00 14.91 76 PRO B N 1
ATOM 2444 C CA . PRO B 1 79 ? -9.500 15.582 -18.735 1.00 14.15 76 PRO B CA 1
ATOM 2445 C C . PRO B 1 79 ? -9.132 16.756 -19.618 1.00 13.65 76 PRO B C 1
ATOM 2446 O O . PRO B 1 79 ? -8.696 16.559 -20.748 1.00 13.30 76 PRO B O 1
ATOM 2450 N N . THR B 1 80 ? -9.327 17.964 -19.089 1.00 12.88 77 THR B N 1
ATOM 2451 C CA . THR B 1 80 ? -8.817 19.204 -19.677 1.00 12.45 77 THR B CA 1
ATOM 2452 C C . THR B 1 80 ? -7.313 19.076 -19.876 1.00 12.56 77 THR B C 1
ATOM 2453 O O . THR B 1 80 ? -6.605 18.660 -18.969 1.00 12.71 77 THR B O 1
ATOM 2457 N N . TYR B 1 81 ? -6.813 19.439 -21.054 1.00 12.69 78 TYR B N 1
ATOM 2458 C CA . TYR B 1 81 ? -5.372 19.351 -21.290 1.00 12.57 78 TYR B CA 1
ATOM 2459 C C . TYR B 1 81 ? -4.638 20.390 -20.437 1.00 11.53 78 TYR B C 1
ATOM 2460 O O . TYR B 1 81 ? -5.151 21.485 -20.221 1.00 10.48 78 TYR B O 1
ATOM 2469 N N . PRO B 1 82 ? -3.436 20.047 -19.941 1.00 10.86 79 PRO B N 1
ATOM 2470 C CA . PRO B 1 82 ? -2.636 20.961 -19.117 1.00 10.33 79 PRO B CA 1
ATOM 2471 C C . PRO B 1 82 ? -2.488 22.387 -19.672 1.00 10.11 79 PRO B C 1
ATOM 2472 O O . PRO B 1 82 ? -2.633 23.339 -18.904 1.00 9.43 79 PRO B O 1
ATOM 2476 N N . LYS B 1 83 ? -2.229 22.555 -20.975 1.00 9.76 80 LYS B N 1
ATOM 2477 C CA . LYS B 1 83 ? -2.064 23.920 -21.525 1.00 9.50 80 LYS B CA 1
ATOM 2478 C C . LYS B 1 83 ? -3.333 24.772 -21.320 1.00 8.82 80 LYS B C 1
ATOM 2479 O O . LYS B 1 83 ? -3.268 25.986 -21.070 1.00 9.54 80 LYS B O 1
ATOM 2485 N N . ASP B 1 84 ? -4.481 24.099 -21.380 1.00 8.16 81 ASP B N 1
ATOM 2486 C CA . ASP B 1 84 ? -5.776 24.763 -21.274 1.00 8.21 81 ASP B CA 1
ATOM 2487 C C . ASP B 1 84 ? -6.147 24.978 -19.824 1.00 8.40 81 ASP B C 1
ATOM 2488 O O . ASP B 1 84 ? -6.679 26.029 -19.484 1.00 8.87 81 ASP B O 1
ATOM 2493 N N . ALA B 1 85 ? -5.882 23.992 -18.971 1.00 8.19 82 ALA B N 1
ATOM 2494 C CA . ALA B 1 85 ? -6.206 24.151 -17.553 1.00 8.65 82 ALA B CA 1
ATOM 2495 C C . ALA B 1 85 ? -5.374 25.305 -16.992 1.00 9.09 82 ALA B C 1
ATOM 2496 O O . ALA B 1 85 ? -5.893 26.149 -16.248 1.00 9.09 82 ALA B O 1
ATOM 2498 N N . SER B 1 86 ? -4.106 25.357 -17.410 1.00 9.69 83 SER B N 1
ATOM 2499 C CA . SER B 1 86 ? -3.167 26.426 -17.046 1.00 10.57 83 SER B CA 1
ATOM 2500 C C . SER B 1 86 ? -3.734 27.817 -17.434 1.00 10.19 83 SER B C 1
ATOM 2501 O O . SER B 1 86 ? -3.820 28.740 -16.596 1.00 9.77 83 SER B O 1
ATOM 2504 N N . ALA B 1 87 ? -4.141 27.956 -18.695 1.00 9.30 84 ALA B N 1
ATOM 2505 C CA . ALA B 1 87 ? -4.720 29.215 -19.172 1.00 9.08 84 ALA B CA 1
ATOM 2506 C C . ALA B 1 87 ? -6.023 29.534 -18.451 1.00 8.77 84 ALA B C 1
ATOM 2507 O O . ALA B 1 87 ? -6.296 30.694 -18.147 1.00 8.82 84 ALA B O 1
ATOM 2509 N N . MET B 1 88 ? -6.849 28.513 -18.207 1.00 8.86 85 MET B N 1
ATOM 2510 C CA . MET B 1 88 ? -8.138 28.726 -17.525 1.00 8.77 85 MET B CA 1
ATOM 2511 C C . MET B 1 88 ? -7.980 29.334 -16.137 1.00 9.78 85 MET B C 1
ATOM 2512 O O . MET B 1 88 ? -8.694 30.262 -15.767 1.00 9.28 85 MET B O 1
ATOM 2517 N N . VAL B 1 89 ? -7.018 28.830 -15.377 1.00 9.41 86 VAL B N 1
ATOM 2518 C CA . VAL B 1 89 ? -6.716 29.387 -14.058 1.00 10.07 86 VAL B CA 1
ATOM 2519 C C . VAL B 1 89 ? -6.336 30.874 -14.149 1.00 9.70 86 VAL B C 1
ATOM 2520 O O . VAL B 1 89 ? -6.784 31.697 -13.358 1.00 10.72 86 VAL B O 1
ATOM 2524 N N . THR B 1 90 ? -5.553 31.228 -15.161 1.00 9.58 87 THR B N 1
ATOM 2525 C CA . THR B 1 90 ? -5.188 32.621 -15.376 1.00 9.67 87 THR B CA 1
ATOM 2526 C C . THR B 1 90 ? -6.382 33.478 -15.813 1.00 8.96 87 THR B C 1
ATOM 2527 O O . THR B 1 90 ? -6.563 34.586 -15.304 1.00 8.46 87 THR B O 1
ATOM 2531 N N . LEU B 1 91 ? -7.196 32.961 -16.736 1.00 8.54 88 LEU B N 1
ATOM 2532 C CA . LEU B 1 91 ? -8.375 33.704 -17.232 1.00 8.45 88 LEU B CA 1
ATOM 2533 C C . LEU B 1 91 ? -9.443 33.875 -16.146 1.00 8.58 88 LEU B C 1
ATOM 2534 O O . LEU B 1 91 ? -10.165 34.877 -16.123 1.00 8.81 88 LEU B O 1
ATOM 2539 N N . LEU B 1 92 ? -9.534 32.893 -15.260 1.00 7.97 89 LEU B N 1
ATOM 2540 C CA . LEU B 1 92 ? -10.392 32.960 -14.069 1.00 8.32 89 LEU B CA 1
ATOM 2541 C C . LEU B 1 92 ? -9.802 33.869 -12.989 1.00 8.61 89 LEU B C 1
ATOM 2542 O O . LEU B 1 92 ? -10.491 34.223 -12.011 1.00 8.98 89 LEU B O 1
ATOM 2547 N N . ASP B 1 93 ? -8.534 34.241 -13.168 1.00 8.61 90 ASP B N 1
ATOM 2548 C CA . ASP B 1 93 ? -7.823 35.133 -12.249 1.00 8.66 90 ASP B CA 1
ATOM 2549 C C . ASP B 1 93 ? -7.861 34.599 -10.811 1.00 9.07 90 ASP B C 1
ATOM 2550 O O . ASP B 1 93 ? -8.177 35.341 -9.879 1.00 8.66 90 ASP B O 1
ATOM 2555 N N . LEU B 1 94 ? -7.543 33.314 -10.640 1.00 9.28 91 LEU B N 1
ATOM 2556 C CA . LEU B 1 94 ? -7.648 32.681 -9.323 1.00 9.52 91 LEU B CA 1
ATOM 2557 C C . LEU B 1 94 ? -6.419 32.982 -8.475 1.00 10.33 91 LEU B C 1
ATOM 2558 O O . LEU B 1 94 ? -5.291 32.747 -8.904 1.00 10.85 91 LEU B O 1
ATOM 2563 N N . ALA B 1 95 ? -6.666 33.504 -7.278 1.00 10.55 92 ALA B N 1
ATOM 2564 C CA . ALA B 1 95 ? -5.627 33.749 -6.285 1.00 10.74 92 ALA B CA 1
ATOM 2565 C C . ALA B 1 95 ? -5.942 32.924 -5.034 1.00 10.69 92 ALA B C 1
ATOM 2566 O O . ALA B 1 95 ? -7.081 32.483 -4.836 1.00 10.70 92 ALA B O 1
ATOM 2568 N N . PRO B 1 96 ? -4.940 32.721 -4.167 1.00 11.14 93 PRO B N 1
ATOM 2569 C CA . PRO B 1 96 ? -5.201 32.008 -2.920 1.00 10.56 93 PRO B CA 1
ATOM 2570 C C . PRO B 1 96 ? -6.385 32.560 -2.110 1.00 10.48 93 PRO B C 1
ATOM 2571 O O . PRO B 1 96 ? -6.549 33.774 -1.990 1.00 10.24 93 PRO B O 1
ATOM 2575 N N . GLY B 1 97 ? -7.188 31.654 -1.557 1.00 9.57 94 GLY B N 1
ATOM 2576 C CA . GLY B 1 97 ? -8.341 32.034 -0.731 1.00 10.25 94 GLY B CA 1
ATOM 2577 C C . GLY B 1 97 ? -9.648 32.189 -1.488 1.00 9.87 94 GLY B C 1
ATOM 2578 O O . GLY B 1 97 ? -10.737 32.304 -0.885 1.00 9.74 94 GLY B O 1
ATOM 2579 N N . MET B 1 98 ? -9.562 32.196 -2.818 1.00 10.11 95 MET B N 1
ATOM 2580 C CA . MET B 1 98 ? -10.766 32.336 -3.627 1.00 9.35 95 MET B CA 1
ATOM 2581 C C . MET B 1 98 ? -11.617 31.069 -3.620 1.00 9.57 95 MET B C 1
ATOM 2582 O O . MET B 1 98 ? -11.126 29.974 -3.286 1.00 9.22 95 MET B O 1
ATOM 2587 N N . ARG B 1 99 ? -12.890 31.239 -3.983 1.00 9.15 96 ARG B N 1
ATOM 2588 C CA . ARG B 1 99 ? -13.863 30.149 -4.047 1.00 10.36 96 ARG B CA 1
ATOM 2589 C C . ARG B 1 99 ? -14.296 30.021 -5.496 1.00 9.67 96 ARG B C 1
ATOM 2590 O O . ARG B 1 99 ? -14.860 30.963 -6.064 1.00 10.37 96 ARG B O 1
ATOM 2598 N N . VAL B 1 100 ? -14.012 28.870 -6.094 1.00 8.97 97 VAL B N 1
ATOM 2599 C CA . VAL B 1 100 ? -14.300 28.660 -7.515 1.00 8.28 97 VAL B CA 1
ATOM 2600 C C . VAL B 1 100 ? -15.300 27.512 -7.718 1.00 8.37 97 VAL B C 1
ATOM 2601 O O . VAL B 1 100 ? -15.157 26.453 -7.114 1.00 8.84 97 VAL B O 1
ATOM 2605 N N . LEU B 1 101 ? -16.301 27.752 -8.567 1.00 8.28 98 LEU B N 1
ATOM 2606 C CA . LEU B 1 101 ? -17.318 26.757 -8.928 1.00 8.54 98 LEU B CA 1
ATOM 2607 C C . LEU B 1 101 ? -16.849 26.019 -10.179 1.00 9.02 98 LEU B C 1
ATOM 2608 O O . LEU B 1 101 ? -16.314 26.646 -11.103 1.00 9.20 98 LEU B O 1
ATOM 2613 N N . GLU B 1 102 ? -17.032 24.695 -10.206 1.00 8.80 99 GLU B N 1
ATOM 2614 C CA . GLU B 1 102 ? -16.623 23.889 -11.357 1.00 8.83 99 GLU B CA 1
ATOM 2615 C C . GLU B 1 102 ? -17.691 22.877 -11.753 1.00 8.73 99 GLU B C 1
ATOM 2616 O O . GLU B 1 102 ? -18.283 22.244 -10.893 1.00 7.92 99 GLU B O 1
ATOM 2622 N N . ALA B 1 103 ? -17.902 22.712 -13.059 1.00 9.16 100 ALA B N 1
ATOM 2623 C CA . ALA B 1 103 ? -18.629 21.554 -13.590 1.00 9.67 100 ALA B CA 1
ATOM 2624 C C . ALA B 1 103 ? -18.166 21.277 -15.018 1.00 9.93 100 ALA B C 1
ATOM 2625 O O . ALA B 1 103 ? -17.847 22.213 -15.735 1.00 10.22 100 ALA B O 1
ATOM 2627 N N . GLY B 1 104 ? -18.098 20.015 -15.435 1.00 10.31 101 GLY B N 1
ATOM 2628 C CA . GLY B 1 104 ? -18.254 18.838 -14.584 1.00 10.18 101 GLY B CA 1
ATOM 2629 C C . GLY B 1 104 ? -16.895 18.359 -14.083 1.00 10.27 101 GLY B C 1
ATOM 2630 O O . GLY B 1 104 ? -15.876 18.506 -14.765 1.00 10.09 101 GLY B O 1
ATOM 2631 N N . THR B 1 105 ? -16.877 17.791 -12.878 1.00 9.65 102 THR B N 1
ATOM 2632 C CA . THR B 1 105 ? -15.635 17.290 -12.289 1.00 9.85 102 THR B CA 1
ATOM 2633 C C . THR B 1 105 ? -14.897 16.377 -13.286 1.00 9.73 102 THR B C 1
ATOM 2634 O O . THR B 1 105 ? -13.681 16.468 -13.434 1.00 9.92 102 THR B O 1
ATOM 2638 N N . GLY B 1 106 ? -15.645 15.518 -13.980 1.00 9.74 103 GLY B N 1
ATOM 2639 C CA . GLY B 1 106 ? -15.053 14.638 -14.989 1.00 9.96 103 GLY B CA 1
ATOM 2640 C C . GLY B 1 106 ? -14.098 13.602 -14.410 1.00 10.58 103 GLY B C 1
ATOM 2641 O O . GLY B 1 106 ? -14.526 12.650 -13.750 1.00 10.65 103 GLY B O 1
ATOM 2642 N N . SER B 1 107 ? -12.806 13.786 -14.685 1.00 10.74 104 SER B N 1
ATOM 2643 C CA . SER B 1 107 ? -11.746 12.943 -14.133 1.00 10.76 104 SER B CA 1
ATOM 2644 C C . SER B 1 107 ? 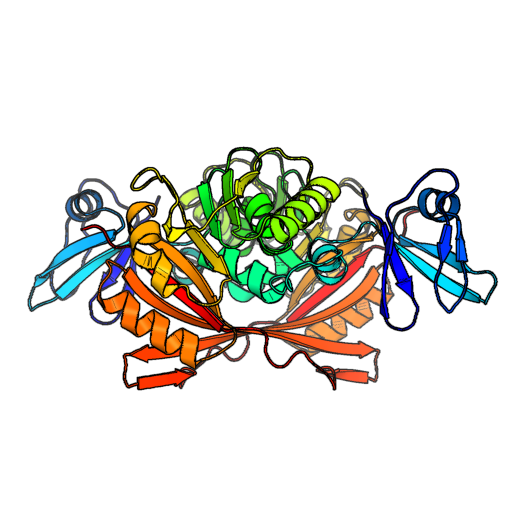-10.902 13.674 -13.074 1.00 10.70 104 SER B C 1
ATOM 2645 O O . SER B 1 107 ? -9.952 13.115 -12.528 1.00 10.56 104 SER B O 1
ATOM 2648 N N . GLY B 1 108 ? -11.244 14.928 -12.797 1.00 9.50 105 GLY B N 1
ATOM 2649 C CA . GLY B 1 108 ? -10.565 15.701 -11.763 1.00 9.54 105 GLY B CA 1
ATOM 2650 C C . GLY B 1 108 ? -9.294 16.406 -12.214 1.00 9.41 105 GLY B C 1
ATOM 2651 O O . GLY B 1 108 ? -8.544 16.914 -11.383 1.00 10.26 105 GLY B O 1
ATOM 2652 N N . GLY B 1 109 ? -9.046 16.450 -13.519 1.00 9.12 106 GLY B N 1
ATOM 2653 C CA . GLY B 1 109 ? -7.859 17.130 -14.040 1.00 8.93 106 GLY B CA 1
ATOM 2654 C C . GLY B 1 109 ? -7.851 18.639 -13.815 1.00 8.90 106 GLY B C 1
ATOM 2655 O O . GLY B 1 109 ? -6.950 19.180 -13.168 1.00 8.94 106 GLY B O 1
ATOM 2656 N N . LEU B 1 110 ? -8.860 19.322 -14.341 1.00 7.96 107 LEU B N 1
ATOM 2657 C CA . LEU B 1 110 ? -9.029 20.741 -14.070 1.00 8.15 107 LEU B CA 1
ATOM 2658 C C . LEU B 1 110 ? -9.203 20.972 -12.557 1.00 8.17 107 LEU B C 1
ATOM 2659 O O . LEU B 1 110 ? -8.680 21.931 -12.020 1.00 8.03 107 LEU B O 1
ATOM 2664 N N . THR B 1 111 ? -9.894 20.060 -11.870 1.00 8.23 108 THR B N 1
ATOM 2665 C CA . THR B 1 111 ? -10.097 20.179 -10.415 1.00 8.39 108 THR B CA 1
ATOM 2666 C C . THR B 1 111 ? -8.757 20.401 -9.694 1.00 8.66 108 THR B C 1
ATOM 2667 O O . THR B 1 111 ? -8.635 21.270 -8.845 1.00 8.69 108 THR B O 1
ATOM 2671 N N . LEU B 1 112 ? -7.755 19.607 -10.057 1.00 9.03 109 LEU B N 1
ATOM 2672 C CA . LEU B 1 112 ? -6.423 19.722 -9.472 1.00 8.52 109 LEU B CA 1
ATOM 2673 C C . LEU B 1 112 ? -5.758 21.078 -9.736 1.00 8.72 109 LEU B C 1
ATOM 2674 O O . LEU B 1 112 ? -5.141 21.661 -8.829 1.00 8.99 109 LEU B O 1
ATOM 2679 N N . PHE B 1 113 ? -5.867 21.577 -10.969 1.00 8.35 110 PHE B N 1
ATOM 2680 C CA . PHE B 1 113 ? -5.352 22.922 -11.280 1.00 8.16 110 PHE B CA 1
ATOM 2681 C C . PHE B 1 113 ? -6.051 23.999 -10.452 1.00 8.57 110 PHE B C 1
ATOM 2682 O O . PHE B 1 113 ? -5.401 24.891 -9.865 1.00 8.72 110 PHE B O 1
ATOM 2690 N N . LEU B 1 114 ? -7.374 23.899 -10.375 1.00 9.22 111 LEU B N 1
ATOM 2691 C CA . LEU B 1 114 ? -8.156 24.871 -9.611 1.00 8.90 111 LEU B CA 1
ATOM 2692 C C . LEU B 1 114 ? -7.777 24.820 -8.135 1.00 9.16 111 LEU B C 1
ATOM 2693 O O . LEU B 1 114 ? -7.659 25.861 -7.495 1.00 8.93 111 LEU B O 1
ATOM 2698 N N . ALA B 1 115 ? -7.605 23.603 -7.608 1.00 9.35 112 ALA B N 1
ATOM 2699 C CA . ALA B 1 115 ? -7.320 23.405 -6.181 1.00 10.11 112 ALA B CA 1
ATOM 2700 C C . ALA B 1 115 ? -5.952 23.968 -5.773 1.00 10.28 112 ALA B C 1
ATOM 2701 O O . ALA B 1 115 ? -5.825 24.553 -4.699 1.00 10.90 112 ALA B O 1
ATOM 2703 N N . ARG B 1 116 ? -4.936 23.779 -6.620 1.00 10.35 113 ARG B N 1
ATOM 2704 C CA . ARG B 1 116 ? -3.637 24.404 -6.387 1.00 11.19 113 ARG B CA 1
ATOM 2705 C C . ARG B 1 116 ? -3.744 25.915 -6.396 1.00 10.96 113 ARG B C 1
ATOM 2706 O O . ARG B 1 116 ? -3.138 26.574 -5.558 1.00 11.11 113 ARG B O 1
ATOM 2714 N N . ALA B 1 117 ? -4.496 26.464 -7.354 1.00 10.73 114 ALA B N 1
ATOM 2715 C CA . ALA B 1 117 ? -4.571 27.915 -7.509 1.00 10.70 114 ALA B CA 1
ATOM 2716 C C . ALA B 1 117 ? -5.194 28.566 -6.265 1.00 10.49 114 ALA B C 1
ATOM 2717 O O . ALA B 1 117 ? -4.701 29.579 -5.775 1.00 11.16 114 ALA B O 1
ATOM 2719 N N . VAL B 1 118 ? -6.262 27.976 -5.740 1.00 9.69 115 VAL B N 1
ATOM 2720 C CA . VAL B 1 118 ? -6.953 28.600 -4.601 1.00 10.05 115 VAL B CA 1
ATOM 2721 C C . VAL B 1 118 ? -6.357 28.265 -3.236 1.00 9.83 115 VAL B C 1
ATOM 2722 O O . VAL B 1 118 ? -6.587 28.976 -2.261 1.00 9.61 115 VAL B O 1
ATOM 2726 N N . GLY B 1 119 ? -5.605 27.170 -3.159 1.00 11.04 116 GLY B N 1
ATOM 2727 C CA . GLY B 1 119 ? -4.899 26.818 -1.919 1.00 12.12 116 GLY B CA 1
ATOM 2728 C C . GLY B 1 119 ? -5.764 26.383 -0.753 1.00 13.02 116 GLY B C 1
ATOM 2729 O O . GLY B 1 119 ? -6.998 26.293 -0.866 1.00 12.50 116 GLY B O 1
ATOM 2730 N N . GLU B 1 120 ? -5.108 26.129 0.385 1.00 13.67 117 GLU B N 1
ATOM 2731 C CA . GLU B 1 120 ? -5.774 25.507 1.527 1.00 15.80 117 GLU B CA 1
ATOM 2732 C C . GLU B 1 120 ? -6.823 26.393 2.186 1.00 14.47 117 GLU B C 1
ATOM 2733 O O . GLU B 1 120 ? -7.726 25.884 2.863 1.00 15.52 117 GLU B O 1
ATOM 2739 N N . LYS B 1 121 ? -6.706 27.706 1.977 1.00 13.79 118 LYS B N 1
ATOM 2740 C CA . LYS B 1 121 ? -7.687 28.668 2.501 1.00 13.38 118 LYS B CA 1
ATOM 2741 C C . LYS B 1 121 ? -8.834 28.943 1.518 1.00 12.57 118 LYS B C 1
ATOM 2742 O O . LYS B 1 121 ? -9.849 29.539 1.890 1.00 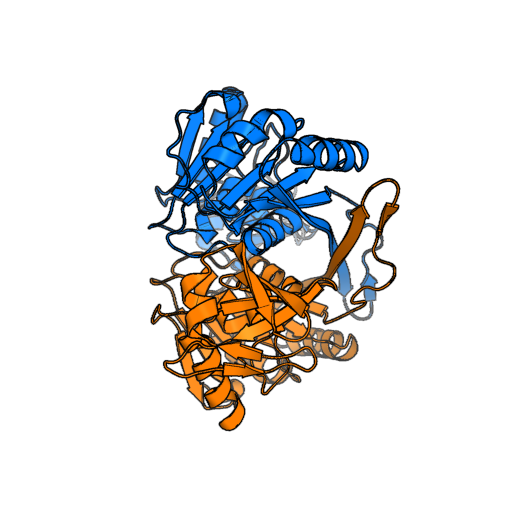11.91 118 LYS B O 1
ATOM 2748 N N . GLY B 1 122 ? -8.664 28.515 0.269 1.00 11.59 119 GLY B N 1
ATOM 2749 C CA . GLY B 1 122 ? -9.719 28.648 -0.741 1.00 11.09 119 GLY B CA 1
ATOM 2750 C C . GLY B 1 122 ? -10.575 27.398 -0.860 1.00 10.59 119 GLY B C 1
ATOM 2751 O O . GLY B 1 122 ? -10.482 26.484 -0.034 1.00 10.57 119 GLY B O 1
ATOM 2752 N N . LEU B 1 123 ? -11.397 27.346 -1.905 1.00 10.53 120 LEU B N 1
ATOM 2753 C CA . LEU B 1 123 ? -12.347 26.257 -2.069 1.00 11.24 120 LEU B CA 1
ATOM 2754 C C . LEU B 1 123 ? -12.633 26.005 -3.537 1.00 10.27 120 LEU B C 1
ATOM 2755 O O . LEU B 1 123 ? -12.824 26.950 -4.306 1.00 10.27 120 LEU B O 1
ATOM 2760 N N . VAL B 1 124 ? -12.662 24.732 -3.914 1.00 9.91 121 VAL B N 1
ATOM 2761 C CA . VAL B 1 124 ? -13.198 24.336 -5.219 1.00 9.42 121 VAL B CA 1
ATOM 2762 C C . VAL B 1 124 ? -14.518 23.620 -4.934 1.00 10.21 121 VAL B C 1
ATOM 2763 O O . VAL B 1 124 ? -14.538 22.631 -4.212 1.00 9.67 121 VAL B O 1
ATOM 2767 N N . GLU B 1 125 ? -15.602 24.154 -5.489 1.00 9.90 122 GLU B N 1
ATOM 2768 C CA . GLU B 1 125 ? -16.947 23.600 -5.347 1.00 10.78 122 GLU B CA 1
ATOM 2769 C C . GLU B 1 125 ? -17.228 22.898 -6.664 1.00 9.80 122 GLU B C 1
ATOM 2770 O O . GLU B 1 125 ? -17.538 23.564 -7.644 1.00 9.43 122 GLU B O 1
ATOM 2776 N N . SER B 1 126 ? -17.088 21.565 -6.697 1.00 9.89 123 SER B N 1
ATOM 2777 C CA . SER B 1 126 ? -17.077 20.833 -7.979 1.00 9.87 123 SER B CA 1
ATOM 2778 C C . SER B 1 126 ? -18.281 19.917 -8.154 1.00 10.44 123 SER B C 1
ATOM 2779 O O . SER B 1 126 ? -18.524 19.059 -7.309 1.00 11.34 123 SER B O 1
ATOM 2782 N N . TYR B 1 127 ? -19.009 20.093 -9.254 1.00 10.26 124 TYR B N 1
ATOM 2783 C CA . TYR B 1 127 ? -20.225 19.303 -9.532 1.00 10.23 124 TYR B CA 1
ATOM 2784 C C . TYR B 1 127 ? -20.015 18.298 -10.650 1.00 10.62 124 TYR B C 1
ATOM 2785 O O . TYR B 1 127 ? -19.347 18.600 -11.632 1.00 10.10 124 TYR B O 1
ATOM 2794 N N . GLU B 1 128 ? -20.615 17.114 -10.516 1.00 10.19 125 GLU B N 1
ATOM 2795 C CA . GLU B 1 128 ? -20.528 16.077 -11.549 1.00 10.74 125 GLU B CA 1
ATOM 2796 C C . GLU B 1 128 ? -21.823 15.281 -11.559 1.00 11.37 125 GLU B C 1
ATOM 2797 O O . GLU B 1 128 ? -22.243 14.767 -10.523 1.00 11.02 125 GLU B O 1
ATOM 2803 N N . ALA B 1 129 ? -22.442 15.190 -12.737 1.00 11.92 126 ALA B N 1
ATOM 2804 C CA . ALA B 1 129 ? -23.750 14.549 -12.894 1.00 12.96 126 ALA B CA 1
ATOM 2805 C C . ALA B 1 129 ? -23.680 13.023 -12.830 1.00 13.89 126 ALA B C 1
ATOM 2806 O O . ALA B 1 129 ? -24.628 12.373 -12.376 1.00 14.07 126 ALA B O 1
ATOM 2808 N N . ARG B 1 130 ? -22.573 12.454 -13.287 1.00 14.34 127 ARG B N 1
ATOM 2809 C CA . ARG B 1 130 ? -22.473 10.997 -13.438 1.00 15.75 127 ARG B CA 1
ATOM 2810 C C . ARG B 1 130 ? -21.684 10.350 -12.292 1.00 15.53 127 ARG B C 1
ATOM 2811 O O . ARG B 1 130 ? -20.490 10.618 -12.132 1.00 14.68 127 ARG B O 1
ATOM 2819 N N . PRO B 1 131 ? -22.352 9.503 -11.481 1.00 15.84 128 PRO B N 1
ATOM 2820 C CA . PRO B 1 131 ? -21.696 8.963 -10.280 1.00 16.02 128 PRO B CA 1
ATOM 2821 C C . PRO B 1 131 ? -20.392 8.216 -10.547 1.00 15.93 128 PRO B C 1
ATOM 2822 O O . PRO B 1 131 ? -19.451 8.352 -9.761 1.00 16.02 128 PRO B O 1
ATOM 2826 N N . HIS B 1 132 ? -20.320 7.447 -11.634 1.00 15.72 129 HIS B N 1
ATOM 2827 C CA . HIS B 1 132 ? -19.090 6.713 -11.954 1.00 15.81 129 HIS B CA 1
ATOM 2828 C C . HIS B 1 132 ? -17.939 7.675 -12.249 1.00 15.67 129 HIS B C 1
ATOM 2829 O O . HIS B 1 132 ? -16.789 7.425 -11.865 1.00 16.05 129 HIS B O 1
ATOM 2831 N N . HIS B 1 133 ? -18.257 8.785 -12.920 1.00 15.23 130 HIS B N 1
ATOM 2832 C CA . HIS B 1 133 ? -17.260 9.817 -13.222 1.00 14.78 130 HIS B CA 1
ATOM 2833 C C . HIS B 1 133 ? -16.769 10.461 -11.931 1.00 14.20 130 HIS B C 1
ATOM 2834 O O . HIS B 1 133 ? -15.567 10.586 -11.730 1.00 13.78 130 HIS B O 1
ATOM 2841 N N . LEU B 1 134 ? -17.700 10.842 -11.055 1.00 13.42 131 LEU B N 1
ATOM 2842 C CA . LEU B 1 134 ? -17.331 11.497 -9.800 1.00 13.34 131 LEU B CA 1
ATOM 2843 C C . LEU B 1 134 ? -16.443 10.599 -8.932 1.00 13.17 131 LEU B C 1
ATOM 2844 O O . LEU B 1 134 ? -15.443 11.058 -8.391 1.00 13.04 131 LEU B O 1
ATOM 2849 N N . ALA B 1 135 ? -16.801 9.323 -8.815 1.00 13.30 132 ALA B N 1
ATOM 2850 C CA . ALA B 1 135 ? -16.023 8.379 -8.008 1.00 13.88 132 ALA B CA 1
ATOM 2851 C C . ALA B 1 135 ? -14.564 8.295 -8.467 1.00 13.68 132 ALA B C 1
ATOM 2852 O O . ALA B 1 135 ? -13.640 8.355 -7.644 1.00 13.69 132 ALA B O 1
ATOM 2854 N N . GLN B 1 136 ? -14.359 8.181 -9.780 1.00 13.71 133 GLN B N 1
ATOM 2855 C CA . GLN B 1 136 ? -13.007 8.164 -10.345 1.00 13.23 133 GLN B CA 1
ATOM 2856 C C . GLN B 1 136 ? -12.291 9.497 -10.124 1.00 12.71 133 GLN B C 1
ATOM 2857 O O . GLN B 1 136 ? -11.111 9.525 -9.773 1.00 12.13 133 GLN B O 1
ATOM 2863 N N . ALA B 1 137 ? -13.008 10.600 -10.329 1.00 11.69 134 ALA B N 1
ATOM 2864 C CA . ALA B 1 137 ? -12.416 11.927 -10.123 1.00 11.85 134 ALA B CA 1
ATOM 2865 C C . ALA B 1 137 ? -11.924 12.079 -8.689 1.00 12.05 134 ALA B C 1
ATOM 2866 O O . ALA B 1 137 ? -10.806 12.541 -8.456 1.00 11.77 134 ALA B O 1
ATOM 2868 N N . GLU B 1 138 ? -12.756 11.687 -7.725 1.00 12.29 135 GLU B N 1
ATOM 2869 C CA . GLU B 1 138 ? -12.383 11.820 -6.318 1.00 12.71 135 GLU B CA 1
ATOM 2870 C C . GLU B 1 138 ? -11.140 10.996 -6.024 1.00 13.04 135 GLU B C 1
ATOM 2871 O O . GLU B 1 138 ? -10.244 11.449 -5.307 1.00 13.01 135 GLU B O 1
ATOM 2877 N N . ARG B 1 139 ? -11.077 9.792 -6.596 1.00 12.90 136 ARG B N 1
ATOM 2878 C CA . ARG B 1 139 ? -9.878 8.959 -6.465 1.00 13.56 136 ARG B CA 1
ATOM 2879 C C . ARG B 1 139 ? -8.645 9.660 -7.046 1.00 13.08 136 ARG B C 1
ATOM 2880 O O . ARG B 1 139 ? -7.596 9.713 -6.394 1.00 12.95 136 ARG B O 1
ATOM 2888 N N . ASN B 1 140 ? -8.781 10.200 -8.260 1.00 12.71 137 ASN B N 1
ATOM 2889 C CA . ASN B 1 140 ? -7.664 10.871 -8.934 1.00 12.58 137 ASN B CA 1
ATOM 2890 C C . ASN B 1 140 ? -7.167 12.073 -8.142 1.00 12.90 137 ASN B C 1
ATOM 2891 O O . ASN B 1 140 ? -5.961 12.302 -8.031 1.00 12.83 137 ASN B O 1
ATOM 2896 N N . VAL B 1 141 ? -8.108 12.842 -7.594 1.00 12.17 138 VAL B N 1
ATOM 2897 C CA . VAL B 1 141 ? -7.751 14.015 -6.803 1.00 12.30 138 VAL B CA 1
ATOM 2898 C C . VAL B 1 141 ? -7.038 13.619 -5.507 1.00 12.88 138 VAL B C 1
ATOM 2899 O O . VAL B 1 141 ? -5.980 14.162 -5.194 1.00 12.50 138 VAL B O 1
ATOM 2903 N N . ARG B 1 142 ? -7.608 12.659 -4.777 1.00 12.93 139 ARG B N 1
ATOM 2904 C CA . ARG B 1 142 ? -7.089 12.268 -3.461 1.00 14.47 139 ARG B CA 1
ATOM 2905 C C . ARG B 1 142 ? -5.743 11.566 -3.545 1.00 14.56 139 ARG B C 1
ATOM 2906 O O . ARG B 1 142 ? -4.934 11.648 -2.612 1.00 15.20 139 ARG B O 1
ATOM 2914 N N . ALA B 1 143 ? -5.489 10.907 -4.677 1.00 14.54 140 ALA B N 1
ATOM 2915 C CA . ALA B 1 143 ? -4.212 10.218 -4.887 1.00 15.09 140 ALA B CA 1
ATOM 2916 C C . ALA B 1 143 ? -3.046 11.190 -5.084 1.00 15.34 140 ALA B C 1
ATOM 2917 O O . ALA B 1 143 ? -1.886 10.804 -4.923 1.00 15.91 140 ALA B O 1
ATOM 2919 N N . PHE B 1 144 ? -3.351 12.442 -5.427 1.00 15.41 141 PHE B N 1
ATOM 2920 C CA . PHE B 1 144 ? -2.324 13.415 -5.804 1.00 15.79 141 PHE B CA 1
ATOM 2921 C C . PHE B 1 144 ? -2.288 14.652 -4.898 1.00 15.55 141 PHE B C 1
ATOM 2922 O O . PHE B 1 144 ? -1.272 15.346 -4.836 1.00 15.95 141 PHE B O 1
ATOM 2930 N N . TRP B 1 145 ? -3.385 14.914 -4.188 1.00 15.37 142 TRP B N 1
ATOM 2931 C CA . TRP B 1 145 ? -3.571 16.183 -3.473 1.00 15.51 142 TRP B CA 1
ATOM 2932 C C . TRP B 1 145 ? -4.204 15.898 -2.118 1.00 15.92 142 TRP B C 1
ATOM 2933 O O . TRP B 1 145 ? -5.293 15.339 -2.050 1.00 16.59 142 TRP B O 1
ATOM 2944 N N . GLN B 1 146 ? -3.511 16.268 -1.042 1.00 16.59 143 GLN B N 1
ATOM 2945 C CA . GLN B 1 146 ? -3.947 15.919 0.313 1.00 17.27 143 GLN B CA 1
ATOM 2946 C C . GLN B 1 146 ? -4.662 17.064 1.027 1.00 17.57 143 GLN B C 1
ATOM 2947 O O . GLN B 1 146 ? -5.223 16.878 2.122 1.00 18.42 143 GLN B O 1
ATOM 2949 N N . VAL B 1 147 ? -4.636 18.242 0.406 1.00 16.93 144 VAL B N 1
ATOM 2950 C CA . VAL B 1 147 ? -5.286 19.429 0.954 1.00 16.50 144 VAL B CA 1
ATOM 2951 C C . VAL B 1 147 ? -6.802 19.303 0.801 1.00 16.15 144 VAL B C 1
ATOM 2952 O O . VAL B 1 147 ? -7.304 19.018 -0.293 1.00 15.52 144 VAL B O 1
ATOM 2956 N N . GLU B 1 148 ? -7.527 19.501 1.903 1.00 15.89 145 GLU B N 1
ATOM 2957 C CA . GLU B 1 148 ? -8.971 19.263 1.918 1.00 15.51 145 GLU B CA 1
ATOM 2958 C C . GLU B 1 148 ? -9.738 20.508 1.485 1.00 15.27 145 GLU B C 1
ATOM 2959 O O . GLU B 1 148 ? -10.633 20.965 2.202 1.00 15.71 145 GLU B O 1
ATOM 2961 N N . ASN B 1 149 ? -9.394 21.058 0.315 1.00 14.30 146 ASN B N 1
ATOM 2962 C CA . ASN B 1 149 ? -10.037 22.300 -0.160 1.00 13.35 146 ASN B CA 1
ATOM 2963 C C . ASN B 1 149 ? -10.987 22.089 -1.339 1.00 13.02 146 ASN B C 1
ATOM 2964 O O . ASN B 1 149 ? -11.391 23.056 -2.000 1.00 13.28 146 ASN B O 1
ATOM 2969 N N . VAL B 1 150 ? -11.333 20.831 -1.603 1.00 12.89 147 VAL B N 1
ATOM 2970 C CA . VAL B 1 150 ? -12.291 20.512 -2.658 1.00 11.96 147 VAL B CA 1
ATOM 2971 C C . VAL B 1 150 ? -13.543 19.907 -2.041 1.00 12.31 147 VAL B C 1
ATOM 2972 O O . VAL B 1 150 ? -13.458 18.944 -1.292 1.00 12.36 147 VAL B O 1
ATOM 2976 N N . ARG B 1 151 ? -14.688 20.508 -2.352 1.00 11.74 148 ARG B N 1
ATOM 2977 C CA . ARG B 1 151 ? -15.984 19.958 -1.973 1.00 11.83 148 ARG B CA 1
ATOM 2978 C C . ARG B 1 151 ? -16.653 19.430 -3.222 1.00 11.47 148 ARG B C 1
ATOM 2979 O O . ARG B 1 151 ? -17.025 20.206 -4.114 1.00 11.57 148 ARG B O 1
ATOM 2987 N N . PHE B 1 152 ? -16.802 18.107 -3.284 1.00 10.96 149 PHE B N 1
ATOM 2988 C CA . PHE B 1 152 ? -17.428 17.446 -4.415 1.00 10.57 149 PHE B CA 1
ATOM 2989 C C . PHE B 1 152 ? -18.938 17.353 -4.237 1.00 10.57 149 PHE B C 1
ATOM 2990 O O . PHE B 1 152 ? -19.447 17.200 -3.119 1.00 10.34 149 PHE B O 1
ATOM 2998 N N . HIS B 1 153 ? -19.648 17.430 -5.351 1.00 10.39 150 HIS B N 1
ATOM 2999 C CA . HIS B 1 153 ? -21.096 17.355 -5.323 1.00 11.05 150 HIS B CA 1
ATOM 3000 C C . HIS B 1 153 ? -21.612 16.519 -6.475 1.00 11.20 150 HIS B C 1
ATOM 3001 O O . HIS B 1 153 ? -21.305 16.790 -7.631 1.00 11.85 150 HIS B O 1
ATOM 3008 N N . LEU B 1 154 ? -22.401 15.501 -6.149 1.00 12.03 151 LEU B N 1
ATOM 3009 C CA . LEU B 1 154 ? -23.093 14.725 -7.166 1.00 13.08 151 LEU B CA 1
ATOM 3010 C C . LEU B 1 154 ? -24.373 15.434 -7.606 1.00 13.59 151 LEU B C 1
ATOM 3011 O O . LEU B 1 154 ? -25.257 15.728 -6.777 1.00 13.50 151 LEU B O 1
ATOM 3016 N N . GLY B 1 155 ? -24.469 15.711 -8.904 1.00 13.39 152 GLY B N 1
ATOM 3017 C CA . GLY B 1 155 ? -25.675 16.312 -9.474 1.00 14.24 152 GLY B CA 1
ATOM 3018 C C . GLY B 1 155 ? -25.380 17.197 -10.668 1.00 14.32 152 GLY B C 1
ATOM 3019 O O . GLY B 1 155 ? -24.219 17.441 -11.001 1.00 13.68 152 GLY B O 1
ATOM 3020 N N . LYS B 1 156 ? -26.444 17.669 -11.312 1.00 14.41 153 LYS B N 1
ATOM 3021 C CA . LYS B 1 156 ? -26.331 18.609 -12.419 1.00 15.00 153 LYS B CA 1
ATOM 3022 C C . LYS B 1 156 ? -26.131 20.004 -11.858 1.00 14.24 153 LYS B C 1
ATOM 3023 O O . LYS B 1 156 ? -26.811 20.403 -10.910 1.00 13.85 153 LYS B O 1
ATOM 3029 N N . LEU B 1 157 ? -25.205 20.757 -12.443 1.00 13.60 154 LEU B N 1
ATOM 3030 C CA . LEU B 1 157 ? -25.000 22.132 -11.995 1.00 13.36 154 LEU B CA 1
ATOM 3031 C C . LEU B 1 157 ? -26.290 22.971 -12.087 1.00 13.70 154 LEU B C 1
ATOM 3032 O O . LEU B 1 157 ? -26.556 23.768 -11.190 1.00 13.62 154 LEU B O 1
ATOM 3037 N N . GLU B 1 158 ? -27.102 22.757 -13.131 1.00 14.07 155 GLU B N 1
ATOM 3038 C CA . GLU B 1 158 ? -28.392 23.473 -13.283 1.00 15.17 155 GLU B CA 1
ATOM 3039 C C . GLU B 1 158 ? -29.312 23.288 -12.081 1.00 15.11 155 GLU B C 1
ATOM 3040 O O . GLU B 1 158 ? -30.213 24.100 -11.869 1.00 15.69 155 GLU B O 1
ATOM 3046 N N . GLU B 1 159 ? -29.103 22.211 -11.331 1.00 14.95 156 GLU B N 1
ATOM 3047 C CA . GLU B 1 159 ? -29.963 21.867 -10.192 1.00 15.28 156 GLU B CA 1
ATOM 3048 C C . GLU B 1 159 ? -29.307 22.112 -8.830 1.00 14.79 156 GLU B C 1
ATOM 3049 O O . GLU B 1 159 ? -29.881 21.785 -7.779 1.00 14.05 156 GLU B O 1
ATOM 3055 N N . ALA B 1 160 ? -28.112 22.702 -8.854 1.00 13.83 157 ALA B N 1
ATOM 3056 C CA . ALA B 1 160 ? -27.390 23.049 -7.626 1.00 13.67 157 ALA B CA 1
ATOM 3057 C C . ALA B 1 160 ? -28.106 24.108 -6.796 1.00 13.85 157 ALA B C 1
ATOM 3058 O O . ALA B 1 160 ? -28.757 25.012 -7.323 1.00 13.31 157 ALA B O 1
ATOM 3060 N N . GLU B 1 161 ? -27.956 23.993 -5.483 1.00 14.53 158 GLU B N 1
ATOM 3061 C CA . GLU B 1 161 ? -28.431 25.001 -4.557 1.00 15.33 158 GLU B CA 1
ATOM 3062 C C . GLU B 1 161 ? -27.226 25.857 -4.224 1.00 15.15 158 GLU B C 1
ATOM 3063 O O . GLU B 1 161 ? -26.375 25.437 -3.440 1.00 15.64 158 GLU B O 1
ATOM 3069 N N . LEU B 1 162 ? -27.139 27.036 -4.832 1.00 14.63 159 LEU B N 1
ATOM 3070 C CA . LEU B 1 162 ? -25.952 27.880 -4.672 1.00 14.56 159 LEU B CA 1
ATOM 3071 C C . LEU B 1 162 ? -26.247 29.215 -3.994 1.00 14.78 159 LEU B C 1
ATOM 3072 O O . LEU B 1 162 ? -27.291 29.842 -4.243 1.00 15.18 159 LEU B O 1
ATOM 3077 N N . GLU B 1 163 ? -25.300 29.655 -3.173 1.00 14.92 160 GLU B N 1
ATOM 3078 C CA . GLU B 1 163 ? -25.364 30.974 -2.549 1.00 15.27 160 GLU B CA 1
ATOM 3079 C C . GLU B 1 163 ? -25.111 32.046 -3.587 1.00 14.88 160 GLU B C 1
ATOM 3080 O O . GLU B 1 163 ? -24.255 31.885 -4.456 1.00 14.93 160 GLU B O 1
ATOM 3086 N N . GLU B 1 164 ? -25.859 33.142 -3.494 1.00 14.16 161 GLU B N 1
ATOM 3087 C CA . GLU B 1 164 ? -25.768 34.209 -4.479 1.00 14.91 161 GLU B CA 1
ATOM 3088 C C . GLU B 1 164 ? -24.494 35.023 -4.277 1.00 13.84 161 GLU B C 1
ATOM 3089 O O . GLU B 1 164 ? -24.117 35.322 -3.137 1.00 13.17 161 GLU B O 1
ATOM 3095 N N . ALA B 1 165 ? -23.823 35.351 -5.386 1.00 13.21 162 ALA B N 1
ATOM 3096 C CA . ALA B 1 165 ? -22.648 36.219 -5.364 1.00 12.86 162 ALA B CA 1
ATOM 3097 C C . ALA B 1 165 ? -21.616 35.755 -4.340 1.00 12.72 162 ALA B C 1
ATOM 3098 O O . ALA B 1 165 ? -21.032 36.574 -3.608 1.00 13.01 162 ALA B O 1
ATOM 3100 N N . ALA B 1 166 ? -21.393 34.443 -4.301 1.00 11.83 163 ALA B N 1
ATOM 3101 C CA . ALA B 1 166 ? -20.497 33.822 -3.326 1.00 12.29 163 ALA B CA 1
ATOM 3102 C C . ALA B 1 166 ? -19.210 33.290 -3.958 1.00 11.48 163 ALA B C 1
ATOM 3103 O O . ALA B 1 166 ? -18.308 32.842 -3.237 1.00 11.93 163 ALA B O 1
ATOM 3105 N N . TYR B 1 167 ? -19.145 33.294 -5.289 1.00 11.19 164 TYR B N 1
ATOM 3106 C CA . TYR B 1 167 ? -18.022 32.676 -6.006 1.00 10.77 164 TYR B CA 1
ATOM 3107 C C . TYR B 1 167 ? -17.175 33.671 -6.775 1.00 10.35 164 TYR B C 1
ATOM 3108 O O . TYR B 1 167 ? -17.692 34.610 -7.384 1.00 9.36 164 TYR B O 1
ATOM 3117 N N . ASP B 1 168 ? -15.867 33.406 -6.751 1.00 9.34 165 ASP B N 1
ATOM 3118 C CA . ASP B 1 168 ? -14.848 34.252 -7.350 1.00 9.14 165 ASP B CA 1
ATOM 3119 C C . ASP B 1 168 ? -14.547 33.886 -8.801 1.00 9.05 165 ASP B C 1
ATOM 3120 O O . ASP B 1 168 ? -13.794 34.595 -9.469 1.00 9.78 165 ASP B O 1
ATOM 3125 N N . GLY B 1 169 ? -15.135 32.786 -9.267 1.00 8.44 166 GLY B N 1
ATOM 3126 C CA . GLY B 1 169 ? -14.968 32.332 -10.652 1.00 7.81 166 GLY B CA 1
ATOM 3127 C C . GLY B 1 169 ? -15.846 31.120 -10.887 1.00 7.58 166 GLY B C 1
ATOM 3128 O O . GLY B 1 169 ? -16.245 30.451 -9.931 1.00 6.73 166 GLY B O 1
ATOM 3129 N N . VAL B 1 170 ? -16.163 30.852 -12.155 1.00 7.92 167 VAL B N 1
ATOM 3130 C CA . VAL B 1 170 ? -16.872 29.629 -12.541 1.00 7.38 167 VAL B CA 1
ATOM 3131 C C . VAL B 1 170 ? -16.127 28.983 -13.702 1.00 7.96 167 VAL B C 1
ATOM 3132 O O . VAL B 1 170 ? -15.957 29.608 -14.755 1.00 7.48 167 VAL B O 1
ATOM 3136 N N . ALA B 1 171 ? -15.652 27.753 -13.486 1.00 8.20 168 ALA B N 1
ATOM 3137 C CA . ALA B 1 171 ? -14.899 27.016 -14.491 1.00 8.80 168 ALA B CA 1
ATOM 3138 C C . ALA B 1 171 ? -15.825 25.971 -15.084 1.00 8.49 168 ALA B C 1
ATOM 3139 O O . ALA B 1 171 ? -16.379 25.145 -14.352 1.00 8.86 168 ALA B O 1
ATOM 3141 N N . LEU B 1 172 ? -16.011 26.000 -16.404 1.00 9.36 169 LEU B N 1
ATOM 3142 C CA . LEU B 1 172 ? -16.852 24.998 -17.062 1.00 9.08 169 LEU B CA 1
ATOM 3143 C C . LEU B 1 172 ? -16.123 24.152 -18.097 1.00 8.87 169 LEU B C 1
ATOM 3144 O O . LEU B 1 172 ? -15.395 24.665 -18.948 1.00 9.35 169 LEU B O 1
ATOM 3149 N N . ASP B 1 173 ? -16.321 22.844 -17.990 1.00 8.73 170 ASP B N 1
ATOM 3150 C CA . ASP B 1 173 ? -15.898 21.925 -19.029 1.00 9.10 170 ASP B CA 1
ATOM 3151 C C . ASP B 1 173 ? -17.035 20.929 -19.122 1.00 9.56 170 ASP B C 1
ATOM 3152 O O . ASP B 1 173 ? -17.121 19.993 -18.336 1.00 9.44 170 ASP B O 1
ATOM 3157 N N . LEU B 1 174 ? -17.950 21.206 -20.045 1.00 10.37 171 LEU B N 1
ATOM 3158 C CA . LEU B 1 174 ? -19.113 20.364 -20.288 1.00 11.10 171 LEU B CA 1
ATOM 3159 C C . LEU B 1 174 ? -19.719 20.732 -21.639 1.00 11.40 171 LEU B C 1
ATOM 3160 O O . LEU B 1 174 ? -19.454 21.816 -22.167 1.00 10.63 171 LEU B O 1
ATOM 3165 N N . MET B 1 175 ? -20.538 19.828 -22.176 1.00 11.38 172 MET B N 1
ATOM 3166 C CA . MET B 1 175 ? -21.023 19.927 -23.561 1.00 11.95 172 MET B CA 1
ATOM 3167 C C . MET B 1 175 ? -21.955 21.112 -23.809 1.00 12.18 172 MET B C 1
ATOM 3168 O O . MET B 1 175 ? -21.929 21.698 -24.899 1.00 13.16 172 MET B O 1
ATOM 3170 N N . GLU B 1 176 ? -22.770 21.465 -22.812 1.00 12.16 173 GLU B N 1
ATOM 3171 C CA . GLU B 1 176 ? -23.854 22.433 -22.999 1.00 13.26 173 GLU B CA 1
ATOM 3172 C C . GLU B 1 176 ? -23.847 23.539 -21.922 1.00 12.74 173 GLU B C 1
ATOM 3173 O O . GLU B 1 176 ? -24.759 23.622 -21.097 1.00 13.15 173 GLU B O 1
ATOM 3179 N N . PRO B 1 177 ? -22.814 24.403 -21.930 1.00 12.47 174 PRO B N 1
ATOM 3180 C CA . PRO B 1 177 ? -22.690 25.411 -20.861 1.00 12.38 174 PRO B CA 1
ATOM 3181 C C . PRO B 1 177 ? -23.823 26.444 -20.830 1.00 12.32 174 PRO B C 1
ATOM 3182 O O . PRO B 1 177 ? -24.081 27.041 -19.782 1.00 12.02 174 PRO B O 1
ATOM 3186 N N . TRP B 1 178 ? -24.507 26.640 -21.956 1.00 12.06 175 TRP B N 1
ATOM 3187 C CA . TRP B 1 178 ? -25.661 27.544 -21.973 1.00 12.29 175 TRP B CA 1
ATOM 3188 C C . TRP B 1 178 ? -26.729 27.161 -20.937 1.00 12.11 175 TRP B C 1
ATOM 3189 O O . TRP B 1 178 ? -27.436 28.032 -20.419 1.00 12.78 175 TRP B O 1
ATOM 3200 N N . LYS B 1 179 ? -26.822 25.871 -20.623 1.00 12.26 176 LYS B N 1
ATOM 3201 C CA . LYS B 1 179 ? -27.838 25.366 -19.699 1.00 12.67 176 LYS B CA 1
ATOM 3202 C C . LYS B 1 179 ? -27.549 25.720 -18.233 1.00 12.54 176 LYS B C 1
ATOM 3203 O O . LYS B 1 179 ? -28.437 25.617 -17.375 1.00 13.11 176 LYS B O 1
ATOM 3209 N N . VAL B 1 180 ? -26.317 26.129 -17.947 1.00 12.07 177 VAL B N 1
ATOM 3210 C CA . VAL B 1 180 ? -25.938 26.470 -16.574 1.00 12.11 177 VAL B CA 1
ATOM 3211 C C . VAL B 1 180 ? -25.702 27.968 -16.384 1.00 12.37 177 VAL B C 1
ATOM 3212 O O . VAL B 1 180 ? -25.247 28.399 -15.316 1.00 12.63 177 VAL B O 1
ATOM 3216 N N . LEU B 1 181 ? -26.000 28.757 -17.414 1.00 12.34 178 LEU B N 1
ATOM 3217 C CA . LEU B 1 181 ? -25.756 30.204 -17.353 1.00 12.51 178 LEU B CA 1
ATOM 3218 C C . LEU B 1 181 ? -26.527 30.899 -16.239 1.00 12.80 178 LEU B C 1
ATOM 3219 O O . LEU B 1 181 ? -25.981 31.790 -15.576 1.00 11.94 178 LEU B O 1
ATOM 3224 N N . GLU B 1 182 ? -27.789 30.510 -16.053 1.00 12.94 179 GLU B N 1
ATOM 3225 C CA . GLU B 1 182 ? -28.628 31.119 -15.017 1.00 13.39 179 GLU B CA 1
ATOM 3226 C C . GLU B 1 182 ? -28.017 30.877 -13.639 1.00 13.71 179 GLU B C 1
ATOM 3227 O O . GLU B 1 182 ? -27.841 31.819 -12.853 1.00 14.42 179 GLU B O 1
ATOM 3229 N N . LYS B 1 183 ? -27.639 29.629 -13.368 1.00 13.71 180 LYS B N 1
ATOM 3230 C CA . LYS B 1 183 ? -27.038 29.271 -12.086 1.00 13.90 180 LYS B CA 1
ATOM 3231 C C . LYS B 1 183 ? -25.695 29.958 -11.882 1.00 12.89 180 LYS B C 1
ATOM 3232 O O . LYS B 1 183 ? -25.415 30.485 -10.802 1.00 12.63 180 LYS B O 1
ATOM 3238 N N . ALA B 1 184 ? -24.873 29.955 -12.926 1.00 12.31 181 ALA B N 1
ATOM 3239 C CA . ALA B 1 184 ? -23.559 30.587 -12.861 1.00 12.00 181 ALA B CA 1
ATOM 3240 C C . ALA B 1 184 ? -23.656 32.090 -12.583 1.00 11.82 181 ALA B C 1
ATOM 3241 O O . ALA B 1 184 ? -22.907 32.613 -11.750 1.00 11.21 181 ALA B O 1
ATOM 3243 N N . ALA B 1 185 ? -24.583 32.778 -13.261 1.00 11.25 182 ALA B N 1
ATOM 3244 C CA . ALA B 1 185 ? -24.799 34.208 -13.041 1.00 11.50 182 ALA B CA 1
ATOM 3245 C C . ALA B 1 185 ? -25.215 34.478 -11.603 1.00 11.39 182 ALA B C 1
ATOM 3246 O O . ALA B 1 185 ? -24.761 35.446 -11.000 1.00 11.66 182 ALA B O 1
ATOM 3248 N N . LEU B 1 186 ? -26.071 33.616 -11.053 1.00 11.85 183 LEU B N 1
ATOM 3249 C CA . LEU B 1 186 ? -26.489 33.754 -9.658 1.00 12.78 183 LEU B CA 1
ATOM 3250 C C . LEU B 1 186 ? -25.284 33.667 -8.710 1.00 11.75 183 LEU B C 1
ATOM 3251 O O . LEU B 1 186 ? -25.108 34.508 -7.826 1.00 11.53 183 LEU B O 1
ATOM 3256 N N . ALA B 1 187 ? -24.452 32.653 -8.924 1.00 11.12 184 ALA B N 1
ATOM 3257 C CA . ALA B 1 187 ? -23.338 32.330 -8.033 1.00 11.23 184 ALA B CA 1
ATOM 3258 C C . ALA B 1 187 ? -22.175 33.327 -8.100 1.00 11.02 184 ALA B C 1
ATOM 3259 O O . ALA B 1 187 ? -21.517 33.592 -7.106 1.00 11.80 184 ALA B O 1
ATOM 3261 N N . LEU B 1 188 ? -21.916 33.845 -9.293 1.00 10.51 185 LEU B N 1
ATOM 3262 C CA . LEU B 1 188 ? -20.730 34.642 -9.543 1.00 10.36 185 LEU B CA 1
ATOM 3263 C C . LEU B 1 188 ? -20.809 36.080 -9.031 1.00 10.55 185 LEU B C 1
ATOM 3264 O O . LEU B 1 188 ? -21.781 36.809 -9.293 1.00 10.89 185 LEU B O 1
ATOM 3269 N N . LYS B 1 189 ? -19.757 36.503 -8.332 1.00 10.50 186 LYS B N 1
ATOM 3270 C CA . LYS B 1 189 ? -19.637 37.888 -7.906 1.00 10.90 186 LYS B CA 1
ATOM 3271 C C . LYS B 1 189 ? -19.467 38.805 -9.109 1.00 11.46 186 LYS B C 1
ATOM 3272 O O . LYS B 1 189 ? -18.905 38.402 -10.147 1.00 11.20 186 LYS B O 1
ATOM 3278 N N . PRO B 1 190 ? -19.951 40.050 -8.982 1.00 12.20 187 PRO B N 1
ATOM 3279 C CA . PRO B 1 190 ? -19.759 41.041 -10.035 1.00 11.77 187 PRO B CA 1
ATOM 3280 C C . PRO B 1 190 ? -18.284 41.232 -10.392 1.00 11.25 187 PRO B C 1
ATOM 3281 O O . PRO B 1 190 ? -17.411 41.217 -9.502 1.00 10.33 187 PRO B O 1
ATOM 3285 N N . ASP B 1 191 ? -18.049 41.400 -11.690 1.00 10.16 188 ASP B N 1
ATOM 3286 C CA . ASP B 1 191 ? -16.729 41.599 -12.302 1.00 9.75 188 ASP B CA 1
ATOM 3287 C C . ASP B 1 191 ? -15.848 40.353 -12.397 1.00 9.60 188 ASP B C 1
ATOM 3288 O O . ASP B 1 191 ? -14.718 40.411 -12.906 1.00 10.61 188 ASP B O 1
ATOM 3293 N N . ARG B 1 192 ? -16.378 39.229 -11.935 1.00 8.95 189 ARG B N 1
ATOM 3294 C CA . ARG B 1 192 ? -15.636 37.989 -11.990 1.00 9.21 189 ARG B CA 1
ATOM 3295 C C . ARG B 1 192 ? -16.059 37.168 -13.207 1.00 9.20 189 ARG B C 1
ATOM 3296 O O . ARG B 1 192 ? -17.028 37.534 -13.896 1.00 9.84 189 ARG B O 1
ATOM 3304 N N . PHE B 1 193 ? -15.318 36.092 -13.469 1.00 9.17 190 PHE B N 1
ATOM 3305 C CA . PHE B 1 193 ? -15.403 35.375 -14.743 1.00 9.02 190 PHE B CA 1
ATOM 3306 C C . PHE B 1 193 ? -15.999 33.988 -14.699 1.00 8.64 190 PHE B C 1
ATOM 3307 O O . PHE B 1 193 ? -15.787 33.229 -13.757 1.00 8.35 190 PHE B O 1
ATOM 3315 N N . LEU B 1 194 ? -16.738 33.686 -15.766 1.00 8.38 191 LEU B N 1
ATOM 3316 C CA . LEU B 1 194 ? -17.064 32.329 -16.172 1.00 8.24 191 LEU B CA 1
ATOM 3317 C C . LEU B 1 194 ? -16.116 32.026 -17.324 1.00 7.79 191 LEU B C 1
ATOM 3318 O O . LEU B 1 194 ? -16.051 32.793 -18.276 1.00 7.83 191 LEU B O 1
ATOM 3323 N N . VAL B 1 195 ? -15.385 30.915 -17.240 1.00 7.87 192 VAL B N 1
ATOM 3324 C CA . VAL B 1 195 ? -14.525 30.489 -18.352 1.00 8.16 192 VAL B CA 1
ATOM 3325 C C . VAL B 1 195 ? -14.924 29.067 -18.737 1.00 8.31 192 VAL B C 1
ATOM 3326 O O . VAL B 1 195 ? -14.926 28.163 -17.894 1.00 8.10 192 VAL B O 1
ATOM 3330 N N . ALA B 1 196 ? -15.281 28.894 -20.010 1.00 8.91 193 ALA B N 1
ATOM 3331 C CA . ALA B 1 196 ? -15.780 27.618 -20.536 1.00 9.07 193 ALA B CA 1
ATOM 3332 C C . ALA B 1 196 ? -14.798 27.030 -21.565 1.00 9.52 193 ALA B C 1
ATOM 3333 O O . ALA B 1 196 ? -14.240 27.750 -22.409 1.00 10.13 193 ALA B O 1
ATOM 3335 N N . TYR B 1 197 ? -14.575 25.733 -21.449 1.00 8.93 194 TYR B N 1
ATOM 3336 C CA . TYR B 1 197 ? -13.722 24.950 -22.346 1.00 9.30 194 TYR B CA 1
ATOM 3337 C C . TYR B 1 197 ? -14.629 24.207 -23.329 1.00 8.63 194 TYR B C 1
ATOM 3338 O O . TYR B 1 197 ? -15.492 23.427 -22.918 1.00 8.69 194 TYR B O 1
ATOM 3347 N N . LEU B 1 198 ? -14.466 24.472 -24.631 1.00 8.57 195 LEU B N 1
ATOM 3348 C CA . LEU B 1 198 ? -15.371 23.924 -25.654 1.00 8.79 195 LEU B CA 1
ATOM 3349 C C . LEU B 1 198 ? -14.623 23.508 -26.920 1.00 9.71 195 LEU B C 1
ATOM 3350 O O . LEU B 1 198 ? -13.996 24.357 -27.565 1.00 9.27 195 LEU B O 1
ATOM 3355 N N . PRO B 1 199 ? -14.688 22.210 -27.279 1.00 10.04 196 PRO B N 1
ATOM 3356 C CA . PRO B 1 199 ? -13.958 21.739 -28.471 1.00 10.43 196 PRO B CA 1
ATOM 3357 C C . PRO B 1 199 ? -14.394 22.368 -29.799 1.00 10.18 196 PRO B C 1
ATOM 3358 O O . PRO B 1 199 ? -13.537 22.591 -30.673 1.00 11.01 196 PRO B O 1
ATOM 3362 N N . ASN B 1 200 ? -15.687 22.643 -29.954 1.00 9.94 197 ASN B N 1
ATOM 3363 C CA . ASN B 1 200 ? -16.222 23.050 -31.262 1.00 9.87 197 ASN B CA 1
ATOM 3364 C C . ASN B 1 200 ? -16.585 24.518 -31.325 1.00 9.43 197 ASN B C 1
ATOM 3365 O O . ASN B 1 200 ? -17.155 25.065 -30.379 1.00 8.98 197 ASN B O 1
ATOM 3370 N N . ILE B 1 201 ? -16.307 25.143 -32.464 1.00 9.33 198 ILE B N 1
ATOM 3371 C CA . ILE B 1 201 ? -16.607 26.574 -32.615 1.00 9.63 198 ILE B CA 1
ATOM 3372 C C . ILE B 1 201 ? -18.115 26.816 -32.598 1.00 10.12 198 ILE B C 1
ATOM 3373 O O . ILE B 1 201 ? -18.568 27.876 -32.178 1.00 9.98 198 ILE B O 1
ATOM 3378 N N . THR B 1 202 ? -18.885 25.814 -33.024 1.00 10.15 199 THR B N 1
ATOM 3379 C CA . THR B 1 202 ? -20.343 25.887 -32.981 1.00 10.75 199 THR B CA 1
ATOM 3380 C C . THR B 1 202 ? -20.854 26.003 -31.543 1.00 10.71 199 THR B C 1
ATOM 3381 O O . THR B 1 202 ? -21.776 26.769 -31.277 1.00 10.85 199 THR B O 1
ATOM 3385 N N . GLN B 1 203 ? -20.236 25.256 -30.628 1.00 10.58 200 GLN B N 1
ATOM 3386 C CA . GLN B 1 203 ? -20.542 25.386 -29.192 1.00 10.49 200 GLN B CA 1
ATOM 3387 C C . GLN B 1 203 ? -20.232 26.798 -28.688 1.00 10.27 200 GLN B C 1
ATOM 3388 O O . GLN B 1 203 ? -21.004 27.405 -27.932 1.00 10.49 200 GLN B O 1
ATOM 3394 N N . VAL B 1 204 ? -19.081 27.314 -29.116 1.00 10.47 201 VAL B N 1
ATOM 3395 C CA . VAL B 1 204 ? -18.655 28.661 -28.760 1.00 10.05 201 VAL B CA 1
ATOM 3396 C C . VAL B 1 204 ? -19.703 29.680 -29.194 1.00 9.89 201 VAL B C 1
ATOM 3397 O O . VAL B 1 204 ? -20.152 30.477 -28.391 1.00 9.04 201 VAL B O 1
ATOM 3401 N N . LEU B 1 205 ? -20.105 29.624 -30.467 1.00 9.62 202 LEU B N 1
ATOM 3402 C CA . LEU B 1 205 ? -21.119 30.544 -30.997 1.00 10.12 202 LEU B CA 1
ATOM 3403 C C . LEU B 1 205 ? -22.482 30.400 -30.276 1.00 10.07 202 LEU B C 1
ATOM 3404 O O . LEU B 1 205 ? -23.142 31.398 -29.982 1.00 10.68 202 LEU B O 1
ATOM 3409 N N . GLU B 1 206 ? -22.888 29.169 -29.967 1.00 10.22 203 GLU B N 1
ATOM 3410 C CA . GLU B 1 206 ? -24.128 28.955 -29.209 1.00 10.80 203 GLU B CA 1
ATOM 3411 C C . GLU B 1 206 ? -24.047 29.539 -27.790 1.00 10.96 203 GLU B C 1
ATOM 3412 O O . GLU B 1 206 ? -25.002 30.159 -27.319 1.00 11.18 203 GLU B O 1
ATOM 3418 N N . LEU B 1 207 ? -22.909 29.351 -27.120 1.00 10.46 204 LEU B N 1
ATOM 3419 C CA . LEU B 1 207 ? -22.709 29.924 -25.777 1.00 10.52 204 LEU B CA 1
ATOM 3420 C C . LEU B 1 207 ? -22.775 31.453 -25.807 1.00 10.79 204 LEU B C 1
ATOM 3421 O O . LEU B 1 207 ? -23.452 32.071 -24.978 1.00 11.23 204 LEU B O 1
ATOM 3426 N N . VAL B 1 208 ? -22.072 32.042 -26.772 1.00 11.53 205 VAL B N 1
ATOM 3427 C CA . VAL B 1 208 ? -22.069 33.492 -26.966 1.00 11.62 205 VAL B CA 1
ATOM 3428 C C . VAL B 1 208 ? -23.488 34.039 -27.171 1.00 12.25 205 VAL B C 1
ATOM 3429 O O . VAL B 1 208 ? -23.866 35.024 -26.525 1.00 11.97 205 VAL B O 1
ATOM 3433 N N . ARG B 1 209 ? -24.270 33.377 -28.029 1.00 12.56 206 ARG B N 1
ATOM 3434 C CA . ARG B 1 209 ? -25.654 33.784 -28.286 1.00 12.76 206 ARG B CA 1
ATOM 3435 C C . ARG B 1 209 ? -26.504 33.636 -27.028 1.00 12.93 206 ARG B C 1
ATOM 3436 O O . ARG B 1 209 ? -27.215 34.569 -26.654 1.00 12.60 206 ARG B O 1
ATOM 3438 N N . ALA B 1 210 ? -26.409 32.485 -26.354 1.00 12.65 207 ALA B N 1
ATOM 3439 C CA . ALA B 1 210 ? -27.163 32.258 -25.115 1.00 13.08 207 ALA B CA 1
ATOM 3440 C C . ALA B 1 210 ? -26.825 33.303 -24.037 1.00 13.26 207 ALA B C 1
ATOM 3441 O O . ALA B 1 210 ? -27.722 33.770 -23.316 1.00 13.96 207 ALA B O 1
ATOM 3443 N N . ALA B 1 211 ? -25.547 33.680 -23.956 1.00 12.87 208 ALA B N 1
ATOM 3444 C CA . ALA B 1 211 ? -25.059 34.655 -22.963 1.00 13.44 208 ALA B CA 1
ATOM 3445 C C . ALA B 1 211 ? -25.652 36.053 -23.139 1.00 14.06 208 ALA B C 1
ATOM 3446 O O . ALA B 1 211 ? -25.567 36.878 -22.233 1.00 14.00 208 ALA B O 1
ATOM 3448 N N . GLU B 1 212 ? -26.239 36.316 -24.307 1.00 14.94 209 GLU B N 1
ATOM 3449 C CA . GLU B 1 212 ? -26.958 37.572 -24.553 1.00 16.22 209 GLU B CA 1
ATOM 3450 C C . GLU B 1 212 ? -28.152 37.772 -23.602 1.00 15.27 209 GLU B C 1
ATOM 3451 O O . GLU B 1 212 ? -28.584 38.909 -23.363 1.00 16.14 209 GLU B O 1
ATOM 3457 N N . ALA B 1 213 ? -28.688 36.684 -23.060 1.00 14.90 210 ALA B N 1
ATOM 3458 C CA . ALA B 1 213 ? -29.831 36.762 -22.139 1.00 14.18 210 ALA B CA 1
ATOM 3459 C C . ALA B 1 213 ? -29.422 36.715 -20.655 1.00 13.74 210 ALA B C 1
ATOM 3460 O O . ALA B 1 213 ? -30.264 36.521 -19.770 1.00 14.18 210 ALA B O 1
ATOM 3462 N N . HIS B 1 214 ? -28.130 36.895 -20.381 1.00 12.93 211 HIS B N 1
ATOM 3463 C CA . HIS B 1 214 ? -27.604 36.807 -19.016 1.00 11.72 211 HIS B CA 1
ATOM 3464 C C . HIS B 1 214 ? -26.630 37.958 -18.738 1.00 11.13 211 HIS B C 1
ATOM 3465 O O . HIS B 1 214 ? -26.127 38.566 -19.679 1.00 11.34 211 HIS B O 1
ATOM 3472 N N . PRO B 1 215 ? -26.391 38.282 -17.451 1.00 11.00 212 PRO B N 1
ATOM 3473 C CA . PRO B 1 215 ? -25.591 39.473 -17.117 1.00 10.85 212 PRO B CA 1
ATOM 3474 C C . PRO B 1 215 ? -24.068 39.288 -17.247 1.00 10.79 212 PRO B C 1
ATOM 3475 O O . PRO B 1 215 ? -23.317 39.485 -16.272 1.00 10.46 212 PRO B O 1
ATOM 3479 N N . PHE B 1 216 ? -23.629 38.960 -18.466 1.00 10.88 213 PHE B N 1
ATOM 3480 C CA . PHE B 1 216 ? -22.222 38.732 -18.789 1.00 11.16 213 PHE B CA 1
ATOM 3481 C C . PHE B 1 216 ? -21.831 39.534 -20.021 1.00 11.95 213 PHE B C 1
ATOM 3482 O O . PHE B 1 216 ? -22.608 39.604 -20.990 1.00 12.34 213 PHE B O 1
ATOM 3490 N N . ARG B 1 217 ? -20.633 40.117 -20.005 1.00 11.78 214 ARG B N 1
ATOM 3491 C CA . ARG B 1 217 ? -20.011 40.630 -21.226 1.00 12.42 214 ARG B CA 1
ATOM 3492 C C . ARG B 1 217 ? -19.019 39.597 -21.759 1.00 11.52 214 ARG B C 1
ATOM 3493 O O . ARG B 1 217 ? -18.189 39.094 -21.008 1.00 11.17 214 ARG B O 1
ATOM 3501 N N . LEU B 1 218 ? -19.096 39.297 -23.055 1.00 10.31 215 LEU B N 1
ATOM 3502 C CA . LEU B 1 218 ? -18.102 38.413 -23.674 1.00 10.27 215 LEU B CA 1
ATOM 3503 C C . LEU B 1 218 ? -16.767 39.135 -23.716 1.00 10.31 215 LEU B C 1
ATOM 3504 O O . LEU B 1 218 ? -16.672 40.223 -24.299 1.00 10.13 215 LEU B O 1
ATOM 3509 N N . GLU B 1 219 ? -15.744 38.547 -23.096 1.00 9.71 216 GLU B N 1
ATOM 3510 C CA . GLU B 1 219 ? -14.423 39.190 -23.048 1.00 10.43 216 GLU B CA 1
ATOM 3511 C C . GLU B 1 219 ? -13.367 38.521 -23.915 1.00 9.69 216 GLU B C 1
ATOM 3512 O O . GLU B 1 219 ? -12.501 39.200 -24.480 1.00 9.49 216 GLU B O 1
ATOM 3518 N N . ARG B 1 220 ? -13.432 37.192 -24.021 1.00 9.11 217 ARG B N 1
ATOM 3519 C CA . ARG B 1 220 ? -12.397 36.417 -24.720 1.00 9.20 217 ARG B CA 1
ATOM 3520 C C . ARG B 1 220 ? -12.961 35.169 -25.368 1.00 9.06 217 ARG B C 1
ATOM 3521 O O . ARG B 1 220 ? -13.831 34.507 -24.808 1.00 8.70 217 ARG B O 1
ATOM 3529 N N . VAL B 1 221 ? -12.446 34.861 -26.555 1.00 8.40 218 VAL B N 1
ATOM 3530 C CA . VAL B 1 221 ? -12.570 33.547 -27.170 1.00 8.40 218 VAL B CA 1
ATOM 3531 C C . VAL B 1 221 ? -11.158 33.300 -27.692 1.00 8.74 218 VAL B C 1
ATOM 3532 O O . VAL B 1 221 ? -10.657 34.070 -28.517 1.00 9.13 218 VAL B O 1
ATOM 3536 N N . LEU B 1 222 ? -10.490 32.266 -27.193 1.00 9.39 219 LEU B N 1
ATOM 3537 C CA . LEU B 1 222 ? -9.117 32.042 -27.605 1.00 10.21 219 LEU B CA 1
ATOM 3538 C C . LEU B 1 222 ? -8.736 30.582 -27.728 1.00 10.43 219 LEU B C 1
ATOM 3539 O O . LEU B 1 222 ? -9.420 29.702 -27.190 1.00 10.24 219 LEU B O 1
ATOM 3544 N N . GLU B 1 223 ? -7.656 30.337 -28.458 1.00 10.05 220 GLU B N 1
ATOM 3545 C CA . GLU B 1 223 ? -7.080 29.001 -28.578 1.00 10.79 220 GLU B CA 1
ATOM 3546 C C . GLU B 1 223 ? -5.692 29.036 -28.004 1.00 10.72 220 GLU B C 1
ATOM 3547 O O . GLU B 1 223 ? -4.869 29.885 -28.385 1.00 10.99 220 GLU B O 1
ATOM 3553 N N . VAL B 1 224 ? -5.427 28.108 -27.091 1.00 10.83 221 VAL B N 1
ATOM 3554 C CA . VAL B 1 224 ? -4.097 27.956 -26.518 1.00 10.65 221 VAL B CA 1
ATOM 3555 C C . VAL B 1 224 ? -3.275 26.963 -27.333 1.00 10.27 221 VAL B C 1
ATOM 3556 O O . VAL B 1 224 ? -3.751 25.883 -27.678 1.00 10.76 221 VAL B O 1
ATOM 3560 N N . GLY B 1 225 ? -2.043 27.348 -27.637 1.00 10.44 222 GLY B N 1
ATOM 3561 C CA . GLY B 1 225 ? -1.120 26.423 -28.283 1.00 10.93 222 GLY B CA 1
ATOM 3562 C C . GLY B 1 225 ? 0.194 26.405 -27.540 1.00 10.48 222 GLY B C 1
ATOM 3563 O O . GLY B 1 225 ? 0.750 27.462 -27.214 1.00 10.72 222 GLY B O 1
ATOM 3564 N N . TRP B 1 226 ? 0.686 25.200 -27.254 1.00 11.07 223 TRP B N 1
ATOM 3565 C CA . TRP B 1 226 ? 2.034 25.029 -26.719 1.00 11.03 223 TRP B CA 1
ATOM 3566 C C . TRP B 1 226 ? 2.798 24.253 -27.771 1.00 11.58 223 TRP B C 1
ATOM 3567 O O . TRP B 1 226 ? 2.666 23.026 -27.887 1.00 11.98 223 TRP B O 1
ATOM 3578 N N . ARG B 1 227 ? 3.569 25.000 -28.545 1.00 11.16 224 ARG B N 1
ATOM 3579 C CA . ARG B 1 227 ? 4.256 24.473 -29.712 1.00 11.96 224 ARG B CA 1
ATOM 3580 C C . ARG B 1 227 ? 5.628 24.004 -29.278 1.00 11.15 224 ARG B C 1
ATOM 3581 O O . ARG B 1 227 ? 6.514 24.816 -29.006 1.00 10.65 224 ARG B O 1
ATOM 3589 N N . GLU B 1 228 ? 5.791 22.684 -29.252 1.00 11.23 225 GLU B N 1
ATOM 3590 C CA . GLU B 1 228 ? 7.002 22.047 -28.773 1.00 10.84 225 GLU B CA 1
ATOM 3591 C C . GLU B 1 228 ? 8.039 21.996 -29.877 1.00 10.07 225 GLU B C 1
ATOM 3592 O O . GLU B 1 228 ? 7.701 21.762 -31.035 1.00 9.25 225 GLU B O 1
ATOM 3598 N N . TRP B 1 229 ? 9.287 22.255 -29.500 1.00 9.17 226 TRP B N 1
ATOM 3599 C CA . TRP B 1 229 ? 10.432 22.069 -30.375 1.00 9.00 226 TRP B CA 1
ATOM 3600 C C . TRP B 1 229 ? 11.215 20.827 -29.998 1.00 9.91 226 TRP B C 1
ATOM 3601 O O . TRP B 1 229 ? 11.283 20.464 -28.821 1.00 10.12 226 TRP B O 1
ATOM 3612 N N . GLU B 1 230 ? 11.810 20.195 -31.005 1.00 9.82 227 GLU B N 1
ATOM 3613 C CA . GLU B 1 230 ? 12.889 19.238 -30.782 1.00 11.35 227 GLU B CA 1
ATOM 3614 C C . GLU B 1 230 ? 14.220 19.955 -30.970 1.00 11.11 227 GLU B C 1
ATOM 3615 O O . GLU B 1 230 ? 14.494 20.502 -32.048 1.00 9.79 227 GLU B O 1
ATOM 3621 N N . VAL B 1 231 ? 15.041 19.958 -29.922 1.00 11.77 228 VAL B N 1
ATOM 3622 C CA . VAL B 1 231 ? 16.382 20.539 -30.002 1.00 12.71 228 VAL B CA 1
ATOM 3623 C C . VAL B 1 231 ? 17.423 19.525 -29.524 1.00 14.04 228 VAL B C 1
ATOM 3624 O O . VAL B 1 231 ? 17.569 19.283 -28.324 1.00 13.74 228 VAL B O 1
ATOM 3628 N N . ARG B 1 232 ? 18.113 18.924 -30.482 1.00 14.76 229 ARG B N 1
ATOM 3629 C CA . ARG B 1 232 ? 19.273 18.090 -30.200 1.00 17.03 229 ARG B CA 1
ATOM 3630 C C . ARG B 1 232 ? 20.274 18.343 -31.330 1.00 17.90 229 ARG B C 1
ATOM 3631 O O . ARG B 1 232 ? 20.228 17.677 -32.355 1.00 19.10 229 ARG B O 1
ATOM 3633 N N . LEU B 1 233 ? 21.153 19.323 -31.127 1.00 19.69 230 LEU B N 1
ATOM 3634 C CA . LEU B 1 233 ? 21.987 19.895 -32.193 1.00 21.23 230 LEU B CA 1
ATOM 3635 C C . LEU B 1 233 ? 22.820 18.842 -32.913 1.00 22.29 230 LEU B C 1
ATOM 3636 O O . LEU B 1 233 ? 23.476 18.024 -32.263 1.00 22.97 230 LEU B O 1
ATOM 3638 N N . PRO B 1 234 ? 22.833 18.876 -34.262 1.00 23.16 231 PRO B N 1
ATOM 3639 C CA . PRO B 1 234 ? 22.354 19.899 -35.203 1.00 23.23 231 PRO B CA 1
ATOM 3640 C C . PRO B 1 234 ? 20.835 20.091 -35.323 1.00 22.88 231 PRO B C 1
ATOM 3641 O O . PRO B 1 234 ? 20.411 21.139 -35.813 1.00 23.68 231 PRO B O 1
ATOM 3642 N N . VAL B 1 235 ? 20.037 19.101 -34.903 1.00 21.82 232 VAL B N 1
ATOM 3643 C CA . VAL B 1 235 ? 18.572 19.137 -35.054 1.00 20.14 232 VAL B CA 1
ATOM 3644 C C . VAL B 1 235 ? 17.925 20.200 -34.161 1.00 18.37 232 VAL B C 1
ATOM 3645 O O . VAL B 1 235 ? 18.193 20.266 -32.964 1.00 17.64 232 VAL B O 1
ATOM 3649 N N . ALA B 1 236 ? 17.061 21.021 -34.754 1.00 16.59 233 ALA B N 1
ATOM 3650 C CA . ALA B 1 236 ? 16.416 22.107 -34.029 1.00 14.36 233 ALA B CA 1
ATOM 3651 C C . ALA B 1 236 ? 15.237 22.653 -34.827 1.00 14.01 233 ALA B C 1
ATOM 3652 O O . ALA B 1 236 ? 15.405 23.491 -35.717 1.00 12.62 233 ALA B O 1
ATOM 3654 N N . HIS B 1 237 ? 14.046 22.144 -34.523 1.00 12.28 234 HIS B N 1
ATOM 3655 C CA . HIS B 1 237 ? 12.826 22.571 -35.220 1.00 12.67 234 HIS B CA 1
ATOM 3656 C C . HIS B 1 237 ? 11.586 22.282 -34.394 1.00 12.20 234 HIS B C 1
ATOM 3657 O O . HIS B 1 237 ? 11.596 21.384 -33.550 1.00 11.38 234 HIS B O 1
ATOM 3664 N N . PRO B 1 238 ? 10.492 23.021 -34.656 1.00 12.72 235 PRO B N 1
ATOM 3665 C CA . PRO B 1 238 ? 9.240 22.625 -34.016 1.00 13.36 235 PRO B CA 1
ATOM 3666 C C . PRO B 1 238 ? 8.937 21.175 -34.364 1.00 14.20 235 PRO B C 1
ATOM 3667 O O . PRO B 1 238 ? 9.249 20.712 -35.473 1.00 13.39 235 PRO B O 1
ATOM 3671 N N . ARG B 1 239 ? 8.364 20.453 -33.411 1.00 15.92 236 ARG B N 1
ATOM 3672 C CA . ARG B 1 239 ? 8.128 19.028 -33.594 1.00 18.24 236 ARG B CA 1
ATOM 3673 C C . ARG B 1 239 ? 7.231 18.795 -34.799 1.00 19.57 236 ARG B C 1
ATOM 3674 O O . ARG B 1 239 ? 6.289 19.552 -35.030 1.00 18.94 236 ARG B O 1
ATOM 3682 N N . PHE B 1 240 ? 7.562 17.758 -35.566 1.00 21.25 237 PHE B N 1
ATOM 3683 C CA . PHE B 1 240 ? 6.845 17.431 -36.789 1.00 23.87 237 PHE B CA 1
ATOM 3684 C C . PHE B 1 240 ? 5.382 17.138 -36.480 1.00 25.04 237 PHE B C 1
ATOM 3685 O O . PHE B 1 240 ? 4.497 17.526 -37.253 1.00 25.98 237 PHE B O 1
ATOM 3693 N N . GLN B 1 241 ? 5.143 16.471 -35.349 1.00 26.24 238 GLN B N 1
ATOM 3694 C CA . GLN B 1 241 ? 3.798 16.159 -34.870 1.00 27.75 238 GLN B CA 1
ATOM 3695 C C . GLN B 1 241 ? 3.464 16.931 -33.594 1.00 28.33 238 GLN B C 1
ATOM 3696 O O . GLN B 1 241 ? 4.199 16.870 -32.602 1.00 29.05 238 GLN B O 1
ATOM 3698 N N . GLN B 1 242 ? 2.346 17.650 -33.622 1.00 29.15 239 GLN B N 1
ATOM 3699 C CA . GLN B 1 242 ? 1.873 18.416 -32.469 1.00 29.28 239 GLN B CA 1
ATOM 3700 C C . GLN B 1 242 ? 0.403 18.114 -32.228 1.00 29.48 239 GLN B C 1
ATOM 3701 O O . GLN B 1 242 ? -0.290 17.638 -33.132 1.00 30.10 239 GLN B O 1
ATOM 3707 N N . VAL B 1 243 ? -0.071 18.429 -31.023 1.00 29.30 240 VAL B N 1
ATOM 3708 C CA . VAL B 1 243 ? -1.505 18.566 -30.770 1.00 28.97 240 VAL B CA 1
ATOM 3709 C C . VAL B 1 243 ? -1.985 19.804 -31.530 1.00 28.38 240 VAL B C 1
ATOM 3710 O O . VAL B 1 243 ? -1.524 20.914 -31.267 1.00 28.65 240 VAL B O 1
ATOM 3714 N N . GLY B 1 244 ? -2.886 19.607 -32.489 1.00 27.45 241 GLY B N 1
ATOM 3715 C CA . GLY B 1 244 ? -3.360 20.702 -33.336 1.00 25.95 241 GLY B CA 1
ATOM 3716 C C . GLY B 1 244 ? -4.436 21.543 -32.677 1.00 24.80 241 GLY B C 1
ATOM 3717 O O . GLY B 1 244 ? -4.501 22.769 -32.874 1.00 25.74 241 GLY B O 1
ATOM 3718 N N . HIS B 1 245 ? -5.285 20.881 -31.896 1.00 22.12 242 HIS B N 1
ATOM 3719 C CA . HIS B 1 245 ? -6.418 21.533 -31.253 1.00 20.12 242 HIS B CA 1
ATOM 3720 C C . HIS B 1 245 ? -6.910 20.663 -30.120 1.00 18.74 242 HIS B C 1
ATOM 3721 O O . HIS B 1 245 ? -6.914 19.431 -30.225 1.00 19.04 242 HIS B O 1
ATOM 3728 N N . THR B 1 246 ? -7.337 21.308 -29.044 1.00 17.00 243 THR B N 1
ATOM 3729 C CA . THR B 1 246 ? -8.042 20.621 -27.968 1.00 15.70 243 THR B CA 1
ATOM 3730 C C . THR B 1 246 ? -9.414 21.270 -27.816 1.00 15.37 243 THR B C 1
ATOM 3731 O O . THR B 1 246 ? -10.457 20.636 -28.036 1.00 14.47 243 THR B O 1
ATOM 3735 N N . ALA B 1 247 ? -9.404 22.556 -27.470 1.00 14.44 244 ALA B N 1
ATOM 3736 C CA . ALA B 1 247 ? -10.630 23.281 -27.279 1.00 13.73 244 ALA B CA 1
ATOM 3737 C C . ALA B 1 247 ? -10.412 24.788 -27.358 1.00 13.05 244 ALA B C 1
ATOM 3738 O O . ALA B 1 247 ? -9.281 25.276 -27.282 1.00 14.17 244 ALA B O 1
ATOM 3740 N N . PHE B 1 248 ? -11.511 25.503 -27.552 1.00 11.43 245 PHE B N 1
ATOM 3741 C CA . PHE B 1 248 ? -11.566 26.946 -27.393 1.00 9.86 245 PHE B CA 1
ATOM 3742 C C . PHE B 1 248 ? -11.883 27.278 -25.950 1.00 9.24 245 PHE B C 1
ATOM 3743 O O . PHE B 1 248 ? -12.584 26.522 -25.283 1.00 9.98 245 PHE B O 1
ATOM 3751 N N . LEU B 1 249 ? -11.348 28.403 -25.482 1.00 8.36 246 LEU B N 1
ATOM 3752 C CA . LEU B 1 249 ? -11.676 28.934 -24.158 1.00 7.90 246 LEU B CA 1
ATOM 3753 C C . LEU B 1 249 ? -12.508 30.196 -24.340 1.00 8.18 246 LEU B C 1
ATOM 3754 O O . LEU B 1 249 ? -12.160 31.069 -25.143 1.00 8.66 246 LEU B O 1
ATOM 3759 N N . VAL B 1 250 ? -13.607 30.284 -23.604 1.00 7.96 247 VAL B N 1
ATOM 3760 C CA . VAL B 1 250 ? -14.522 31.432 -23.714 1.00 7.99 247 VAL B CA 1
ATOM 3761 C C . VAL B 1 250 ? -14.639 32.085 -22.339 1.00 8.17 247 VAL B C 1
ATOM 3762 O O . VAL B 1 250 ? -14.948 31.401 -21.367 1.00 8.07 247 VAL B O 1
ATOM 3766 N N . ALA B 1 251 ? -14.362 33.394 -22.251 1.00 7.83 248 ALA B N 1
ATOM 3767 C CA . ALA B 1 251 ? -14.408 34.081 -20.966 1.00 7.39 248 ALA B CA 1
ATOM 3768 C C . ALA B 1 251 ? -15.493 35.124 -21.003 1.00 8.42 248 ALA B C 1
ATOM 3769 O O . ALA B 1 251 ? -15.497 35.992 -21.873 1.00 7.72 248 ALA B O 1
ATOM 3771 N N . LEU B 1 252 ? -16.398 35.012 -20.039 1.00 8.29 249 LEU B N 1
ATOM 3772 C CA . LEU B 1 252 ? -17.536 35.917 -19.866 1.00 8.61 249 LEU B CA 1
ATOM 3773 C C . LEU B 1 252 ? -17.369 36.592 -18.521 1.00 9.39 249 LEU B C 1
ATOM 3774 O O . LEU B 1 252 ? -17.133 35.914 -17.507 1.00 9.56 249 LEU B O 1
ATOM 3779 N N . ARG B 1 253 ? -17.494 37.921 -18.499 1.00 9.26 250 ARG B N 1
ATOM 3780 C CA . ARG B 1 253 ? -17.302 38.674 -17.256 1.00 9.75 250 ARG B CA 1
ATOM 3781 C C . ARG B 1 253 ? -18.653 39.146 -16.727 1.00 9.91 250 ARG B C 1
ATOM 3782 O O . ARG B 1 253 ? -19.397 39.816 -17.444 1.00 10.80 250 ARG B O 1
ATOM 3790 N N . ARG B 1 254 ? -18.968 38.767 -15.487 1.00 10.04 251 ARG B N 1
ATOM 3791 C CA . ARG B 1 254 ? -20.230 39.115 -14.831 1.00 10.77 251 ARG B CA 1
ATOM 3792 C C . ARG B 1 254 ? -20.240 40.610 -14.571 1.00 11.03 251 ARG B C 1
ATOM 3793 O O . ARG B 1 254 ? -19.258 41.150 -14.072 1.00 10.11 251 ARG B O 1
ATOM 3801 N N . TRP B 1 255 ? -21.325 41.293 -14.940 1.00 11.74 252 TRP B N 1
ATOM 3802 C CA . TRP B 1 255 ? -21.440 42.695 -14.548 1.00 13.10 252 TRP B CA 1
ATOM 3803 C C . TRP B 1 255 ? -22.261 42.847 -13.264 1.00 14.21 252 TRP B C 1
ATOM 3804 O O . TRP B 1 255 ? -22.806 41.870 -12.753 1.00 14.20 252 TRP B O 1
ATOM 3815 N N . LYS B 1 256 ? -22.315 44.065 -12.732 1.00 15.80 253 LYS B N 1
ATOM 3816 C CA . LYS B 1 256 ? -23.147 44.355 -11.574 1.00 17.86 253 LYS B CA 1
ATOM 3817 C C . LYS B 1 256 ? -24.475 44.864 -12.108 1.00 19.33 253 LYS B C 1
ATOM 3818 O O . LYS B 1 256 ? -24.502 45.793 -12.913 1.00 20.74 253 LYS B O 1
ATOM 3820 N N . GLY B 1 257 ? -25.571 44.233 -11.703 1.00 20.58 254 GLY B N 1
ATOM 3821 C CA . GLY B 1 257 ? -26.900 44.682 -12.114 1.00 21.96 254 GLY B CA 1
ATOM 3822 C C . GLY B 1 257 ? -27.301 45.992 -11.458 1.00 22.72 254 GLY B C 1
ATOM 3823 O O . GLY B 1 257 ? -28.242 46.655 -11.904 1.00 23.71 254 GLY B O 1
#

CATH classification: 3.10.330.20 (+1 more: 3.40.50.150)

Nearest PDB structures (foldseek):
  2pwy-assembly1_A  TM=9.841E-01  e=9.164E-55  Thermus thermophilus HB27
  5c0o-assembly1_E  TM=9.935E-01  e=2.974E-48  Thermus thermophilus HB27
  5c1i-assembly1_B  TM=9.715E-01  e=1.218E-49  Thermus thermophilus HB27
  5c0o-assembly1_G  TM=9.854E-01  e=4.441E-47  Thermus thermophilus HB27
  5c0o-assembly1_H  TM=9.876E-01  e=5.923E-40  Thermus thermophilus HB27